Protein AF-A0A6C0LMU7-F1 (afdb_monomer_lite)

Organism: NCBI:txid1070528

Radius of gyration: 39.73 Å; chains: 1; bounding box: 86×102×127 Å

Secondary structure (DSSP, 8-state):
------------------------S----TT--PPPP-EEEEEE-PPP-TT-------HHHHHHHHHHHHHHT-TTS--TTS--SS-EEEEEEEETTTSEEEEEPP-TT-HHHHHHHHHHHHHHHHH-TTEEEEEESPSSTTS-HHHHHHHHHHHHHHHHHSTTTEEEES---TT------EES-EEEEE-SSS-EEEEES--B-GGG--EEEEEEETTEEEEEEE--GGG-PBP---TTEEEEEE----S---HHHHTSPEEE-SSSPEEE-PPTT-EEEEEE--HHHHHHHHHT-S-PPP-----PPPPPPPPPPP-------PPPPPP---EEEEE-SS-EEEEE---HHHHHHHHTT---HHHHHHHHHTT----HHHHHHHHHHHH-GGGGSSGGGGT-HHHHHHHHHHHHHHHHHHHHHHHHGGG-----------PPPPPPPPPPPPPPPPPPPPPPPPPP---SHHHHHHHHHHHHHHHHHHHHHHHHHHHHHHHHHHHHHHHHHHHHTTSS-------------------SSSHHHHHHHHHHHHHHHTT-HHHHHHHHHHTT-PPP-S---HHHHHHHHHHHHHHHHHHHHHHHHHHHHHHHHHHHHHHHTT----------------------------

pLDDT: mean 70.16, std 21.27, range [22.5, 97.06]

Sequence (650 aa):
MSNPSVSLLPDNPSAHFTPVQGGGLGVEMSGGKRPDPQWKSTPVLIPVAQNSENFRSTPTNVKRFHTLWRKTLGPSVPSRHKPRADPVFVIGSLNEREVKGFVAAPLRGNRNAAQDVLGWAAVQIQMQPETYVVFAEPLTAGGSKADGEWIHRQIESLAAKYPGHIIVVGERELSTPYTLPIVDGIFFYSVPDSEKQIAFGYLPDPRLVYERHTQAIESLDIDTIRTPAAGLKRADDSEDIITVSFRKPSTAYSTDKEMKSQTLKGRHDHVWSAPPGWVSQISFGDRAVSARLAQEGGVPPAAAAPVAPVKPAAAPVAAAPQGSGLAPTPADSELHTVTLGDTAYKVRKVTDAVKADWIAQKFTEDEKRLLEDQQLRYDTKIYALFLEGMVEEQCNTESSTYNTPACGVFRYIMADRMYQKLKQRNRGVANVKVDGASPAPAAAAPAAPPAAPVAPAPVPAPVPAPAPGATADAAADAAAKAAADAAAKAAADAAAKAAADAAAKAAADAAAKAAASKAAGTDNNDDEDEDNDDNNDIEERYEDDNQLNTLITQWWNEGNKQTLIKKCVKYGITPCTGTEKKDQKGKITKALTKAIKKLVAEKTLERAQQEEAIRTAAKQKKGFSPRRTRGGTRKIHLGKGKKTRKNRTQ

Structure (mmCIF, N/CA/C/O backbone):
data_AF-A0A6C0LMU7-F1
#
_entry.id   AF-A0A6C0LMU7-F1
#
loop_
_atom_site.group_PDB
_atom_site.id
_atom_site.type_symbol
_atom_site.label_atom_id
_atom_site.label_alt_id
_atom_site.label_comp_id
_atom_site.label_asym_id
_atom_site.label_entity_id
_atom_site.label_seq_id
_atom_site.pdbx_PDB_ins_code
_atom_site.Cartn_x
_atom_site.Cartn_y
_atom_site.Cartn_z
_atom_site.occupancy
_atom_site.B_iso_or_equiv
_atom_site.auth_seq_id
_atom_site.auth_comp_id
_atom_site.auth_asym_id
_atom_site.auth_atom_id
_atom_site.pdbx_PDB_model_num
ATOM 1 N N . MET A 1 1 ? -29.366 -55.023 38.510 1.00 32.00 1 MET A N 1
ATOM 2 C CA . MET A 1 1 ? -28.098 -55.502 37.924 1.00 32.00 1 MET A CA 1
ATOM 3 C C . MET A 1 1 ? -27.929 -54.837 36.563 1.00 32.00 1 MET A C 1
ATOM 5 O O . MET A 1 1 ? -28.866 -54.879 35.782 1.00 32.00 1 MET A O 1
ATOM 9 N N . SER A 1 2 ? -26.786 -54.165 36.377 1.00 34.09 2 SER A N 1
ATOM 10 C CA . SER A 1 2 ? -26.157 -53.691 35.123 1.00 34.09 2 SER A CA 1
ATOM 11 C C . SER A 1 2 ? -26.985 -52.924 34.074 1.00 34.09 2 SER A C 1
ATOM 13 O O . SER A 1 2 ? -27.579 -53.514 33.178 1.00 34.09 2 SER A O 1
ATOM 15 N N . ASN A 1 3 ? -26.848 -51.595 34.116 1.00 36.75 3 ASN A N 1
ATOM 16 C CA . ASN A 1 3 ? -26.805 -50.726 32.933 1.00 36.75 3 ASN A CA 1
ATOM 17 C C . ASN A 1 3 ? -25.497 -50.969 32.156 1.00 36.75 3 ASN A C 1
ATOM 19 O O . ASN A 1 3 ? -24.443 -51.057 32.797 1.00 36.75 3 ASN A O 1
ATOM 23 N N . PRO A 1 4 ? -25.532 -50.952 30.812 1.00 42.12 4 PRO A N 1
ATOM 24 C CA . PRO A 1 4 ? -24.432 -50.347 30.070 1.00 42.12 4 PRO A CA 1
ATOM 25 C C . PRO A 1 4 ? -24.887 -49.378 28.961 1.00 42.12 4 PRO A C 1
ATOM 27 O O . PRO A 1 4 ? -25.776 -49.661 28.164 1.00 42.12 4 PRO A O 1
ATOM 30 N N . SER A 1 5 ? -24.150 -48.262 28.895 1.00 29.19 5 SER A N 1
ATOM 31 C CA . SER A 1 5 ? -23.902 -47.394 27.731 1.00 29.19 5 SER A CA 1
ATOM 32 C C . SER A 1 5 ? -25.064 -46.580 27.144 1.00 29.19 5 SER A C 1
ATOM 34 O O . SER A 1 5 ? -25.522 -46.817 26.031 1.00 29.19 5 SER A O 1
ATOM 36 N N . VAL A 1 6 ? -25.413 -45.500 27.849 1.00 30.03 6 VAL A N 1
ATOM 37 C CA . VAL A 1 6 ? -25.867 -44.248 27.225 1.00 30.03 6 VAL A CA 1
ATOM 38 C C . VAL A 1 6 ? -24.620 -43.535 26.694 1.00 30.03 6 VAL A C 1
ATOM 40 O O . VAL A 1 6 ? -23.801 -43.048 27.472 1.00 30.03 6 VAL A O 1
ATOM 43 N N . SER A 1 7 ? -24.447 -43.521 25.373 1.00 29.81 7 SER A N 1
ATOM 44 C CA . SER A 1 7 ? -23.469 -42.661 24.704 1.00 29.81 7 SER A CA 1
ATOM 45 C C . SER A 1 7 ? -24.012 -41.228 24.705 1.00 29.81 7 SER A C 1
ATOM 47 O O . SER A 1 7 ? -25.019 -40.945 24.062 1.00 29.81 7 SER A O 1
ATOM 49 N N . LEU A 1 8 ? -23.377 -40.339 25.472 1.00 30.34 8 LEU A N 1
ATOM 50 C CA . LEU A 1 8 ? -23.642 -38.895 25.516 1.00 30.34 8 LEU A CA 1
ATOM 51 C C . LEU A 1 8 ? -22.719 -38.146 24.543 1.00 30.34 8 LEU A C 1
ATOM 53 O O . LEU A 1 8 ? -21.980 -37.245 24.932 1.00 30.34 8 LEU A O 1
ATOM 57 N N . LEU A 1 9 ? -22.761 -38.525 23.271 1.00 29.91 9 LEU A N 1
ATOM 58 C CA . LEU A 1 9 ? -22.180 -37.750 22.180 1.00 29.91 9 LEU A CA 1
ATOM 59 C C . LEU A 1 9 ? -23.254 -37.616 21.099 1.00 29.91 9 LEU A C 1
ATOM 61 O O . LEU A 1 9 ? -23.620 -38.625 20.499 1.00 29.91 9 LEU A O 1
ATOM 65 N N . PRO A 1 10 ? -23.804 -36.415 20.854 1.00 33.56 10 PRO A N 1
ATOM 66 C CA . PRO A 1 10 ? -24.520 -36.182 19.617 1.00 33.56 10 PRO A CA 1
ATOM 67 C C . PRO A 1 10 ? -23.497 -36.159 18.476 1.00 33.56 10 PRO A C 1
ATOM 69 O O . PRO A 1 10 ? -22.819 -35.161 18.243 1.00 33.56 10 PRO A O 1
ATOM 72 N N . ASP A 1 11 ? -23.408 -37.282 17.770 1.00 36.56 11 ASP A N 1
ATOM 73 C CA . ASP A 1 11 ? -22.991 -37.329 16.374 1.00 36.56 11 ASP A CA 1
ATOM 74 C C . ASP A 1 11 ? -24.004 -36.525 15.543 1.00 36.56 11 ASP A C 1
ATOM 76 O O . ASP A 1 11 ? -25.070 -37.019 15.181 1.00 36.56 11 ASP A O 1
ATOM 80 N N . ASN A 1 12 ? -23.706 -35.247 15.304 1.00 29.38 12 ASN A N 1
ATOM 81 C CA . ASN A 1 12 ? -24.323 -34.395 14.283 1.00 29.38 12 ASN A CA 1
ATOM 82 C C . ASN A 1 12 ? -23.516 -33.084 14.185 1.00 29.38 12 ASN A C 1
ATOM 84 O O . ASN A 1 12 ? -23.082 -32.582 15.221 1.00 29.38 12 ASN A O 1
ATOM 88 N N . PRO A 1 13 ? -23.480 -32.366 13.055 1.00 38.84 13 PRO A N 1
ATOM 89 C CA . PRO A 1 13 ? -23.297 -32.733 11.653 1.00 38.84 13 PRO A CA 1
ATOM 90 C C . PRO A 1 13 ? -22.099 -31.935 11.082 1.00 38.84 13 PRO A C 1
ATOM 92 O O . PRO A 1 13 ? -21.375 -31.248 11.797 1.00 38.84 13 PRO A O 1
ATOM 95 N N . SER A 1 14 ? -21.921 -31.965 9.764 1.00 29.25 14 SER A N 1
ATOM 96 C CA . SER A 1 14 ? -21.433 -30.830 8.975 1.00 29.25 14 SER A CA 1
ATOM 97 C C . SER A 1 14 ? -21.589 -29.463 9.668 1.00 29.25 14 SER A C 1
ATOM 99 O O . SER A 1 14 ? -22.642 -28.828 9.588 1.00 29.25 14 SER A O 1
ATOM 101 N N . ALA A 1 15 ? -20.508 -28.969 10.274 1.00 26.97 15 ALA A N 1
ATOM 102 C CA . ALA A 1 15 ? -20.285 -27.539 10.415 1.00 26.97 15 ALA A CA 1
ATOM 103 C C . ALA A 1 15 ? -20.000 -27.015 9.006 1.00 26.97 15 ALA A C 1
ATOM 105 O O . ALA A 1 15 ? -18.858 -26.837 8.584 1.00 26.97 15 ALA A O 1
ATOM 106 N N . HIS A 1 16 ? -21.074 -26.867 8.235 1.00 26.62 16 HIS A N 1
ATOM 107 C CA . HIS A 1 16 ? -21.070 -26.016 7.070 1.00 26.62 16 HIS A CA 1
ATOM 108 C C . HIS A 1 16 ? -20.641 -24.648 7.600 1.00 26.62 16 HIS A C 1
ATOM 110 O O . HIS A 1 16 ? -21.385 -24.004 8.338 1.00 26.62 16 HIS A O 1
ATOM 116 N N . PHE A 1 17 ? -19.417 -24.223 7.288 1.00 22.50 17 PHE A N 1
ATOM 117 C CA . PHE A 1 17 ? -19.094 -22.808 7.322 1.00 22.50 17 PHE A CA 1
ATOM 118 C C . PHE A 1 17 ? -19.942 -22.188 6.218 1.00 22.50 17 PHE A C 1
ATOM 120 O O . PHE A 1 17 ? -19.518 -22.081 5.070 1.00 22.50 17 PHE A O 1
ATOM 127 N N . THR A 1 18 ? -21.196 -21.867 6.526 1.00 23.78 18 THR A N 1
ATOM 128 C CA . THR A 1 18 ? -21.852 -20.771 5.837 1.00 23.78 18 THR A CA 1
ATOM 129 C C . THR A 1 18 ? -20.935 -19.569 6.057 1.00 23.78 18 THR A C 1
ATOM 131 O O . THR A 1 18 ? -20.579 -19.305 7.213 1.00 23.78 18 THR A O 1
ATOM 134 N N . PRO A 1 19 ? -20.485 -18.869 4.998 1.00 24.86 19 PRO A N 1
ATOM 135 C CA . PRO A 1 19 ? -19.935 -17.537 5.195 1.00 24.86 19 PRO A CA 1
ATOM 136 C C . PRO A 1 19 ? -20.928 -16.797 6.087 1.00 24.86 19 PRO A C 1
ATOM 138 O O . PRO A 1 19 ? -22.141 -16.929 5.897 1.00 24.86 19 PRO A O 1
ATOM 141 N N . VAL A 1 20 ? -20.434 -16.112 7.119 1.00 25.20 20 VAL A N 1
ATOM 142 C CA . VAL A 1 20 ? -21.290 -15.225 7.898 1.00 25.20 20 VAL A CA 1
ATOM 143 C C . VAL A 1 20 ? -21.831 -14.223 6.894 1.00 25.20 20 VAL A C 1
ATOM 145 O O . VAL A 1 20 ? -21.128 -13.331 6.435 1.00 25.20 20 VAL A O 1
ATOM 148 N N . GLN A 1 21 ? -23.078 -14.455 6.508 1.00 34.03 21 GLN A N 1
ATOM 149 C CA . GLN A 1 21 ? -23.922 -13.593 5.717 1.00 34.03 21 GLN A CA 1
ATOM 150 C C . GLN A 1 21 ? -24.254 -12.372 6.589 1.00 34.03 21 GLN A C 1
ATOM 152 O O . GLN A 1 21 ? -25.382 -12.193 7.026 1.00 34.03 21 GLN A O 1
ATOM 157 N N . GLY A 1 22 ? -23.242 -11.568 6.917 1.00 28.80 22 GLY A N 1
ATOM 158 C CA . GLY A 1 22 ? -23.389 -10.123 7.037 1.00 28.80 22 GLY A CA 1
ATOM 159 C C . GLY A 1 22 ? -23.070 -9.606 5.641 1.00 28.80 22 GLY A C 1
ATOM 160 O O . GLY A 1 22 ? -21.915 -9.529 5.258 1.00 28.80 22 GLY A O 1
ATOM 161 N N . GLY A 1 23 ? -24.035 -9.553 4.730 1.00 33.94 23 GLY A N 1
ATOM 162 C CA . GLY A 1 23 ? -25.066 -8.529 4.770 1.00 33.94 23 GLY A CA 1
ATOM 163 C C . GLY A 1 23 ? -24.475 -7.282 4.124 1.00 33.94 23 GLY A C 1
ATOM 164 O O . GLY A 1 23 ? -23.906 -6.470 4.830 1.00 33.94 23 GLY A O 1
ATOM 165 N N . GLY A 1 24 ? -24.560 -7.151 2.792 1.00 33.97 24 GLY A N 1
ATOM 166 C CA . GLY A 1 24 ? -24.185 -5.883 2.157 1.00 33.97 24 GLY A CA 1
ATOM 167 C C . GLY A 1 24 ? -23.759 -5.859 0.689 1.00 33.97 24 GLY A C 1
ATOM 168 O O . GLY A 1 24 ? -23.570 -4.760 0.183 1.00 33.97 24 GLY A O 1
ATOM 169 N N . LEU A 1 25 ? -23.662 -6.979 -0.036 1.00 37.69 25 LEU A N 1
ATOM 170 C CA . LEU A 1 25 ? -23.922 -6.933 -1.483 1.00 37.69 25 LEU A CA 1
ATOM 171 C C . LEU A 1 25 ? -25.442 -6.892 -1.600 1.00 37.69 25 LEU A C 1
ATOM 173 O O . LEU A 1 25 ? -26.123 -7.858 -1.258 1.00 37.69 25 LEU A O 1
ATOM 177 N N . GLY A 1 26 ? -25.955 -5.694 -1.875 1.00 39.59 26 GLY A N 1
ATOM 178 C CA . GLY A 1 26 ? -27.360 -5.352 -1.736 1.00 39.59 26 GLY A CA 1
ATOM 179 C C . GLY A 1 26 ? -28.252 -6.395 -2.387 1.00 39.59 26 GLY A C 1
ATOM 180 O O . GLY A 1 26 ? -28.226 -6.579 -3.599 1.00 39.59 26 GLY A O 1
ATOM 181 N N . VAL A 1 27 ? -29.095 -7.029 -1.571 1.00 40.12 27 VAL A N 1
ATOM 182 C CA . VAL A 1 27 ? -30.381 -7.516 -2.060 1.00 40.12 27 VAL A CA 1
ATOM 183 C C . VAL A 1 27 ? -30.991 -6.340 -2.805 1.00 40.12 27 VAL A C 1
ATOM 185 O O . VAL A 1 27 ? -31.134 -5.263 -2.219 1.00 40.12 27 VAL A O 1
ATOM 188 N N . GLU A 1 28 ? -31.251 -6.535 -4.095 1.00 40.72 28 GLU A N 1
ATOM 189 C CA . GLU A 1 28 ? -31.901 -5.579 -4.977 1.00 40.72 28 GLU A CA 1
ATOM 190 C C . GLU A 1 28 ? -33.130 -5.005 -4.263 1.00 40.72 28 GLU A C 1
ATOM 192 O O . GLU A 1 28 ? -34.213 -5.588 -4.257 1.00 40.72 28 GLU A O 1
ATOM 197 N N . MET A 1 29 ? -32.970 -3.845 -3.623 1.00 42.84 29 MET A N 1
ATOM 198 C CA . MET A 1 29 ? -34.092 -3.022 -3.207 1.00 42.84 29 MET A CA 1
ATOM 199 C C . MET A 1 29 ? -34.680 -2.481 -4.506 1.00 42.84 29 MET A C 1
ATOM 201 O O . MET A 1 29 ? -34.287 -1.431 -5.017 1.00 42.84 29 MET A O 1
ATOM 205 N N . SER A 1 30 ? -35.561 -3.300 -5.075 1.00 45.94 30 SER A N 1
ATOM 206 C CA . SER A 1 30 ? -36.448 -3.019 -6.191 1.00 45.94 30 SER A CA 1
ATOM 207 C C . SER A 1 30 ? -36.977 -1.588 -6.079 1.00 45.94 30 SER A C 1
ATOM 209 O O . SER A 1 30 ? -37.864 -1.310 -5.274 1.00 45.94 30 SER A O 1
ATOM 211 N N . GLY A 1 31 ? -36.425 -0.671 -6.877 1.00 57.06 31 GLY A N 1
ATOM 212 C CA . GLY A 1 31 ? -37.005 0.663 -7.044 1.00 57.06 31 GLY A CA 1
ATOM 213 C C . GLY A 1 31 ? -36.048 1.793 -7.414 1.00 57.06 31 GLY A C 1
ATOM 214 O O . GLY A 1 31 ? -36.497 2.785 -7.979 1.00 57.06 31 GLY A O 1
ATOM 215 N N . GLY A 1 32 ? -34.738 1.675 -7.175 1.00 59.06 32 GLY A N 1
ATOM 216 C CA . GLY A 1 32 ? -33.799 2.741 -7.544 1.00 59.06 32 GLY A CA 1
ATOM 217 C C . GLY A 1 32 ? -32.376 2.235 -7.712 1.00 59.06 32 GLY A C 1
ATOM 218 O O . GLY A 1 32 ? -31.732 1.893 -6.727 1.00 59.06 32 GLY A O 1
ATOM 219 N N . LYS A 1 33 ? -31.878 2.206 -8.957 1.00 59.34 33 LYS A N 1
ATOM 220 C CA . LYS A 1 33 ? -30.509 1.796 -9.314 1.00 59.34 33 LYS A CA 1
ATOM 221 C C . LYS A 1 33 ? -29.476 2.739 -8.685 1.00 59.34 33 LYS A C 1
ATOM 223 O O . LYS A 1 33 ? -28.987 3.659 -9.337 1.00 59.34 33 LYS A O 1
ATOM 228 N N . ARG A 1 34 ? -29.140 2.539 -7.412 1.00 59.50 34 ARG A N 1
ATOM 229 C CA . ARG A 1 34 ? -27.924 3.118 -6.840 1.00 59.50 34 ARG A CA 1
ATOM 230 C C . ARG A 1 34 ? -26.755 2.257 -7.318 1.00 59.50 34 ARG A C 1
ATOM 232 O O . ARG A 1 34 ? -26.844 1.041 -7.193 1.00 59.50 34 ARG A O 1
ATOM 239 N N . PRO A 1 35 ? -25.701 2.846 -7.902 1.00 65.62 35 PRO A N 1
ATOM 240 C CA . PRO A 1 35 ? -24.541 2.074 -8.316 1.00 65.62 35 PRO A CA 1
ATOM 241 C C . PRO A 1 35 ? -23.870 1.467 -7.082 1.00 65.62 35 PRO A C 1
ATOM 243 O O . PRO A 1 35 ? -23.620 2.177 -6.102 1.00 65.62 35 PRO A O 1
ATOM 246 N N . ASP A 1 36 ? -23.589 0.167 -7.138 1.00 72.38 36 ASP A N 1
ATOM 247 C CA . ASP A 1 36 ? -22.866 -0.535 -6.081 1.00 72.38 36 ASP A CA 1
ATOM 248 C C . ASP A 1 36 ? -21.477 0.084 -5.868 1.00 72.38 36 ASP A C 1
ATOM 250 O O . ASP A 1 36 ? -20.841 0.527 -6.837 1.00 72.38 36 ASP A O 1
ATOM 254 N N . PRO A 1 37 ? -20.994 0.158 -4.613 1.00 73.94 37 PRO A N 1
ATOM 255 C CA . PRO A 1 37 ? -19.651 0.640 -4.333 1.00 73.94 37 PRO A CA 1
ATOM 256 C C . PRO A 1 37 ? -18.634 -0.240 -5.066 1.00 73.94 37 PRO A C 1
ATOM 258 O O . PRO A 1 37 ? -18.655 -1.461 -4.958 1.00 73.94 37 PRO A O 1
ATOM 261 N N . GLN A 1 38 ? -17.764 0.395 -5.848 1.00 83.75 38 GLN A N 1
ATOM 262 C CA . GLN A 1 38 ? -16.796 -0.280 -6.709 1.00 83.75 38 GLN A CA 1
ATOM 263 C C . GLN A 1 38 ? -15.418 0.352 -6.543 1.00 83.75 38 GLN A C 1
ATOM 265 O O . GLN A 1 38 ? -15.301 1.558 -6.282 1.00 83.75 38 GLN A O 1
ATOM 270 N N . TRP A 1 39 ? -14.382 -0.464 -6.724 1.00 86.62 39 TRP A N 1
ATOM 271 C CA . TRP A 1 39 ? -13.006 0.001 -6.826 1.00 86.62 39 TRP A CA 1
ATOM 272 C C . TRP A 1 39 ? -12.846 0.860 -8.083 1.00 86.62 39 TRP A C 1
ATOM 274 O O . TRP A 1 39 ? -13.347 0.536 -9.160 1.00 86.62 39 TRP A O 1
ATOM 284 N N . LYS A 1 40 ? -12.154 1.985 -7.946 1.00 89.50 40 LYS A N 1
ATOM 285 C CA . LYS A 1 40 ? -11.850 2.930 -9.015 1.00 89.50 40 LYS A CA 1
ATOM 286 C C . LYS A 1 40 ? -10.353 3.196 -9.031 1.00 89.50 40 LYS A C 1
ATOM 288 O O . LYS A 1 40 ? -9.758 3.527 -8.008 1.00 89.50 40 LYS A O 1
ATOM 293 N N . SER A 1 41 ? -9.774 3.075 -10.213 1.00 90.75 41 SER A N 1
ATOM 294 C CA . SER A 1 41 ? -8.406 3.450 -10.537 1.00 90.75 41 SER A CA 1
ATOM 295 C C . SER A 1 41 ? -8.462 4.787 -11.268 1.00 90.75 41 SER A C 1
ATOM 297 O O . SER A 1 41 ? -8.980 4.879 -12.379 1.00 90.75 41 SER A O 1
ATOM 299 N N . THR A 1 42 ? -7.985 5.848 -10.622 1.00 91.69 42 THR A N 1
ATOM 300 C CA . THR A 1 42 ? -7.904 7.187 -11.213 1.00 91.69 42 THR A CA 1
ATOM 301 C C . THR A 1 42 ? -6.441 7.493 -11.520 1.00 91.69 42 THR A C 1
ATOM 303 O O . THR A 1 42 ? -5.626 7.499 -10.598 1.00 91.69 42 THR A O 1
ATOM 306 N N . PRO A 1 43 ? -6.055 7.675 -12.787 1.00 91.50 43 PRO A N 1
ATOM 307 C CA . PRO A 1 43 ? -4.674 7.974 -13.152 1.00 91.50 43 PRO A CA 1
ATOM 308 C C . PRO A 1 43 ? -4.262 9.355 -12.632 1.00 91.50 43 PRO A C 1
ATOM 310 O O . PRO A 1 43 ? -5.073 10.280 -12.567 1.00 91.50 43 PRO A O 1
ATOM 313 N N . VAL A 1 44 ? -2.997 9.486 -12.243 1.00 92.56 44 VAL A N 1
ATOM 314 C CA . VAL A 1 44 ? -2.424 10.710 -11.679 1.00 92.56 44 VAL A CA 1
ATOM 315 C C . VAL A 1 44 ? -1.437 11.297 -12.674 1.00 92.56 44 VAL A C 1
ATOM 317 O O . VAL A 1 44 ? -0.512 10.620 -13.125 1.00 92.56 44 VAL A O 1
ATOM 320 N N . LEU A 1 45 ? -1.611 12.579 -12.993 1.00 90.44 45 LEU A N 1
ATOM 321 C CA . LEU A 1 45 ? -0.646 13.312 -13.799 1.00 90.44 45 LEU A CA 1
ATOM 322 C C . LEU A 1 45 ? 0.591 13.613 -12.947 1.00 90.44 45 LEU A C 1
ATOM 324 O O . LEU A 1 45 ? 0.527 14.387 -11.990 1.00 90.44 45 LEU A O 1
ATOM 328 N N . ILE A 1 46 ? 1.718 13.003 -13.304 1.00 90.12 46 ILE A N 1
ATOM 329 C CA . ILE A 1 46 ? 2.999 13.281 -12.662 1.00 90.12 46 ILE A CA 1
ATOM 330 C C . ILE A 1 46 ? 3.655 14.456 -13.392 1.00 90.12 46 ILE A C 1
ATOM 332 O O . ILE A 1 46 ? 3.918 14.350 -14.592 1.00 90.12 46 ILE A O 1
ATOM 336 N N . PRO A 1 47 ? 3.922 15.582 -12.709 1.00 86.44 47 PRO A N 1
ATOM 337 C CA . PRO A 1 47 ? 4.709 16.648 -13.304 1.00 86.44 47 PRO A CA 1
ATOM 338 C C . PRO A 1 47 ? 6.135 16.140 -13.531 1.00 86.44 47 PRO A C 1
ATOM 340 O O . PRO A 1 47 ? 6.735 15.557 -12.628 1.00 86.44 47 PRO A O 1
ATOM 343 N N . VAL A 1 48 ? 6.678 16.377 -14.727 1.00 82.38 48 VAL A N 1
ATOM 344 C CA . VAL A 1 48 ? 8.067 16.029 -15.062 1.00 82.38 48 VAL A CA 1
ATOM 345 C C . VAL A 1 48 ? 8.990 16.735 -14.073 1.00 82.38 48 VAL A C 1
ATOM 347 O O . VAL A 1 48 ? 9.007 17.969 -13.990 1.00 82.38 48 VAL A O 1
ATOM 350 N N . ALA A 1 49 ? 9.729 15.962 -13.281 1.00 72.31 49 ALA A N 1
ATOM 351 C CA . ALA A 1 49 ? 10.537 16.515 -12.211 1.00 72.31 49 ALA A CA 1
ATOM 352 C C . ALA A 1 49 ? 11.827 17.082 -12.811 1.00 72.31 49 ALA A C 1
ATOM 354 O O . ALA A 1 49 ? 12.749 16.344 -13.145 1.00 72.31 49 ALA A O 1
ATOM 355 N N . GLN A 1 50 ? 11.928 18.411 -12.912 1.00 67.81 50 GLN A N 1
ATOM 356 C CA . GLN A 1 50 ? 13.123 19.054 -13.478 1.00 67.81 50 GLN A CA 1
ATOM 357 C C . GLN A 1 50 ? 14.397 18.799 -12.655 1.00 67.81 50 GLN A C 1
ATOM 359 O O . GLN A 1 50 ? 15.488 18.914 -13.199 1.00 67.81 50 GLN A O 1
ATOM 364 N N . ASN A 1 51 ? 14.276 18.426 -11.373 1.00 63.25 51 ASN A N 1
ATOM 365 C CA . ASN A 1 51 ? 15.399 18.118 -10.485 1.00 63.25 51 ASN A CA 1
ATOM 366 C C . ASN A 1 51 ? 14.995 17.099 -9.409 1.00 63.25 51 ASN A C 1
ATOM 368 O O . ASN A 1 51 ? 14.797 17.454 -8.248 1.00 63.25 51 ASN A O 1
ATOM 372 N N . SER A 1 52 ? 14.875 15.818 -9.751 1.00 64.56 52 SER A N 1
ATOM 373 C CA . SER A 1 52 ? 14.878 14.797 -8.700 1.00 64.56 52 SER A CA 1
ATOM 374 C C . SER A 1 52 ? 16.324 14.606 -8.229 1.00 64.56 52 SER A C 1
ATOM 376 O O . SER A 1 52 ? 17.151 13.997 -8.920 1.00 64.56 52 SER A O 1
ATOM 378 N N . GLU A 1 53 ? 16.666 15.144 -7.063 1.00 69.06 53 GLU A N 1
ATOM 379 C CA . GLU A 1 53 ? 17.896 14.734 -6.395 1.00 69.06 53 GLU A CA 1
ATOM 380 C C . GLU A 1 53 ? 17.903 13.207 -6.277 1.00 69.06 53 GLU A C 1
ATOM 382 O O . GLU A 1 53 ? 16.909 12.600 -5.875 1.00 69.06 53 GLU A O 1
ATOM 387 N N . ASN A 1 54 ? 19.016 12.571 -6.655 1.00 79.06 54 ASN A N 1
ATOM 388 C CA . ASN A 1 54 ? 19.168 11.131 -6.467 1.00 79.06 54 ASN A CA 1
ATOM 389 C C . ASN A 1 54 ? 18.860 10.802 -5.001 1.00 79.06 54 ASN A C 1
ATOM 391 O O . ASN A 1 54 ? 19.509 11.351 -4.105 1.00 79.06 54 ASN A O 1
ATOM 395 N N . PHE A 1 55 ? 17.922 9.887 -4.759 1.00 81.69 55 PHE A N 1
ATOM 396 C CA . PHE A 1 55 ? 17.594 9.415 -3.422 1.00 81.69 55 PHE A CA 1
ATOM 397 C C . PHE A 1 55 ? 18.807 8.675 -2.875 1.00 81.69 55 PHE A C 1
ATOM 399 O O . PHE A 1 55 ? 19.050 7.503 -3.162 1.00 81.69 55 PHE A O 1
ATOM 406 N N . ARG A 1 56 ? 19.638 9.394 -2.122 1.00 83.06 56 ARG A N 1
ATOM 407 C CA . ARG A 1 56 ? 20.813 8.835 -1.464 1.00 83.06 56 ARG A CA 1
ATOM 408 C C . ARG A 1 56 ? 20.435 8.479 -0.041 1.00 83.06 56 ARG A C 1
ATOM 410 O O . ARG A 1 56 ? 20.544 9.298 0.867 1.00 83.06 56 ARG A O 1
ATOM 417 N N . SER A 1 57 ? 20.028 7.232 0.159 1.00 86.00 57 SER A N 1
ATOM 418 C CA . SER A 1 57 ? 19.976 6.670 1.504 1.00 86.00 57 SER A CA 1
ATOM 419 C C . SER A 1 57 ? 21.367 6.227 1.927 1.00 86.00 57 SER A C 1
ATOM 421 O O . SER A 1 57 ? 22.122 5.628 1.161 1.00 86.00 57 SER A O 1
ATOM 423 N N . THR A 1 58 ? 21.730 6.538 3.170 1.00 92.06 58 THR A N 1
ATOM 424 C CA . THR A 1 58 ? 22.987 6.039 3.727 1.00 92.06 58 THR A CA 1
ATOM 425 C C . THR A 1 58 ? 22.928 4.505 3.804 1.00 92.06 58 THR A C 1
ATOM 427 O O . THR A 1 58 ? 21.865 3.952 4.108 1.00 92.06 58 THR A O 1
ATOM 430 N N . PRO A 1 59 ? 24.047 3.783 3.601 1.00 91.56 59 PRO A N 1
ATOM 431 C CA . PRO A 1 59 ? 24.078 2.325 3.759 1.00 91.56 59 PRO A CA 1
ATOM 432 C C . PRO A 1 59 ? 23.558 1.859 5.130 1.00 91.56 59 PRO A C 1
ATOM 434 O O . PRO A 1 59 ? 22.984 0.778 5.263 1.00 91.56 59 PRO A O 1
ATOM 437 N N . THR A 1 60 ? 23.720 2.700 6.155 1.00 93.62 60 THR A N 1
ATOM 438 C CA . THR A 1 60 ? 23.181 2.485 7.500 1.00 93.62 60 THR A CA 1
ATOM 439 C C . THR A 1 60 ? 21.653 2.464 7.512 1.00 93.62 60 THR A C 1
ATOM 441 O O . THR A 1 60 ? 21.080 1.572 8.135 1.00 93.62 60 THR A O 1
ATOM 444 N N . ASN A 1 61 ? 20.989 3.391 6.816 1.00 92.06 61 ASN A N 1
ATOM 445 C CA . ASN A 1 61 ? 19.526 3.430 6.731 1.00 92.06 61 ASN A CA 1
ATOM 446 C C . ASN A 1 61 ? 18.985 2.220 5.974 1.00 92.06 61 ASN A C 1
ATOM 448 O O . ASN A 1 61 ? 18.072 1.565 6.461 1.00 92.06 61 ASN A O 1
ATOM 452 N N . VAL A 1 62 ? 19.620 1.848 4.860 1.00 91.50 62 VAL A N 1
ATOM 453 C CA . VAL A 1 62 ? 19.256 0.638 4.104 1.00 91.50 62 VAL A CA 1
ATOM 454 C C . VAL A 1 62 ? 19.391 -0.611 4.982 1.00 91.50 62 VAL A C 1
ATOM 456 O O . VAL A 1 62 ? 18.485 -1.436 5.063 1.00 91.50 62 VAL A O 1
ATOM 459 N N . LYS A 1 63 ? 20.482 -0.735 5.748 1.00 91.88 63 LYS A N 1
ATOM 460 C CA . LYS A 1 63 ? 20.660 -1.850 6.691 1.00 91.88 63 LYS A CA 1
ATOM 461 C C . LYS A 1 63 ? 19.624 -1.844 7.821 1.00 91.88 63 LYS A C 1
ATOM 463 O O . LYS A 1 63 ? 19.185 -2.920 8.240 1.00 91.88 63 LYS A O 1
ATOM 468 N N . ARG A 1 64 ? 19.252 -0.668 8.339 1.00 91.56 64 ARG A N 1
ATOM 469 C CA . ARG A 1 64 ? 18.189 -0.520 9.347 1.00 91.56 64 ARG A CA 1
ATOM 470 C C . ARG A 1 64 ? 16.847 -0.957 8.780 1.00 91.56 64 ARG A C 1
ATOM 472 O O . ARG A 1 64 ? 16.201 -1.777 9.418 1.00 91.56 64 ARG A O 1
ATOM 479 N N . PHE A 1 65 ? 16.506 -0.520 7.572 1.00 91.69 65 PHE A N 1
ATOM 480 C CA . PHE A 1 65 ? 15.314 -0.945 6.845 1.00 91.69 65 PHE A CA 1
ATOM 481 C C . PHE A 1 65 ? 15.255 -2.467 6.682 1.00 91.69 65 PHE A C 1
ATOM 483 O O . PHE A 1 65 ? 14.311 -3.093 7.146 1.00 91.69 65 PHE A O 1
ATOM 490 N N . HIS A 1 66 ? 16.320 -3.102 6.183 1.00 89.00 66 HIS A N 1
ATOM 491 C CA . HIS A 1 66 ? 16.383 -4.570 6.083 1.00 89.00 66 HIS A CA 1
ATOM 492 C C . HIS A 1 66 ? 16.271 -5.289 7.423 1.00 89.00 66 HIS A C 1
ATOM 494 O O . HIS A 1 66 ? 15.870 -6.449 7.496 1.00 89.00 66 HIS A O 1
ATOM 500 N N . THR A 1 67 ? 16.713 -4.652 8.501 1.00 90.19 67 THR A N 1
ATOM 501 C CA . THR A 1 67 ? 16.615 -5.222 9.848 1.00 90.19 67 THR A CA 1
ATOM 502 C C . THR A 1 67 ? 15.204 -5.067 10.401 1.00 90.19 67 THR A C 1
ATOM 504 O O . THR A 1 67 ? 14.697 -6.020 10.984 1.00 90.19 67 THR A O 1
ATOM 507 N N . LEU A 1 68 ? 14.568 -3.916 10.169 1.00 89.56 68 LEU A N 1
ATOM 508 C CA . LEU A 1 68 ? 13.167 -3.671 10.484 1.00 89.56 68 LEU A CA 1
ATOM 509 C C . LEU A 1 68 ? 12.291 -4.674 9.738 1.00 89.56 68 LEU A C 1
ATOM 511 O O . LEU A 1 68 ? 11.595 -5.440 10.381 1.00 89.56 68 LEU A O 1
ATOM 515 N N . TRP A 1 69 ? 12.442 -4.781 8.418 1.00 85.25 69 TRP A N 1
ATOM 516 C CA . TRP A 1 69 ? 11.657 -5.701 7.602 1.00 85.25 69 TRP A CA 1
ATOM 517 C C . TRP A 1 69 ? 11.818 -7.163 8.030 1.00 85.25 69 TRP A C 1
ATOM 519 O O . TRP A 1 69 ? 10.839 -7.880 8.209 1.00 85.25 69 TRP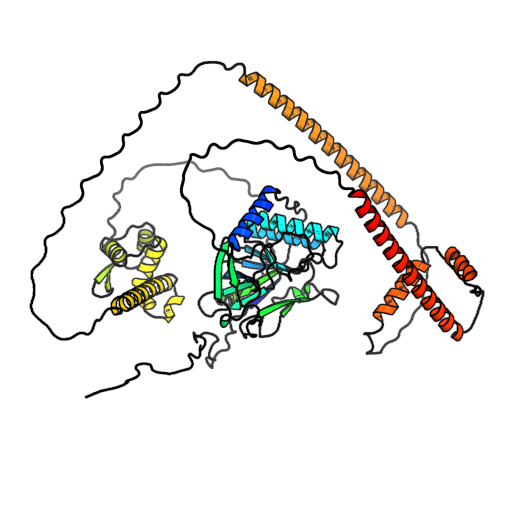 A O 1
ATOM 529 N N . ARG A 1 70 ? 13.053 -7.615 8.292 1.00 86.31 70 ARG A N 1
ATOM 530 C CA . ARG A 1 70 ? 13.291 -8.968 8.829 1.00 86.31 70 ARG A CA 1
ATOM 531 C C . ARG A 1 70 ? 12.670 -9.187 10.207 1.00 86.31 70 ARG A C 1
ATOM 533 O O . ARG A 1 70 ? 12.299 -10.314 10.513 1.00 86.31 70 ARG A O 1
ATOM 540 N N . LYS A 1 71 ? 12.597 -8.149 11.044 1.00 87.38 71 LYS A N 1
ATOM 541 C CA . LYS A 1 71 ? 11.914 -8.216 12.340 1.00 87.38 71 LYS A CA 1
ATOM 542 C C . LYS A 1 71 ? 10.399 -8.311 12.138 1.00 87.38 71 LYS A C 1
ATOM 544 O O . LYS A 1 71 ? 9.774 -9.132 12.807 1.00 87.38 71 LYS A O 1
ATOM 549 N N . THR A 1 72 ? 9.857 -7.542 11.193 1.00 83.25 72 THR A N 1
ATOM 550 C CA . THR A 1 72 ? 8.425 -7.502 10.890 1.00 83.25 72 THR A CA 1
ATOM 551 C C . THR A 1 72 ? 7.907 -8.811 10.317 1.00 83.25 72 THR A C 1
ATOM 553 O O . THR A 1 72 ? 6.912 -9.345 10.791 1.00 83.25 72 THR A O 1
ATOM 556 N N . LEU A 1 73 ? 8.628 -9.397 9.362 1.00 77.56 73 LEU A N 1
ATOM 557 C CA . LEU A 1 73 ? 8.279 -10.716 8.828 1.00 77.56 73 LEU A CA 1
ATOM 558 C C . LEU A 1 73 ? 8.396 -11.844 9.875 1.00 77.56 73 LEU A C 1
ATOM 560 O O . LEU A 1 73 ? 8.008 -12.982 9.622 1.00 77.56 73 LEU A O 1
ATOM 564 N N . GLY A 1 74 ? 8.948 -11.536 11.053 1.00 70.81 74 GLY A N 1
ATOM 565 C CA . GLY A 1 74 ? 9.077 -12.448 12.176 1.00 70.81 74 GLY A CA 1
ATOM 566 C C . GLY A 1 74 ? 10.112 -13.565 11.972 1.00 70.81 74 GLY A C 1
ATOM 567 O O . GLY A 1 74 ? 10.655 -13.775 10.885 1.00 70.81 74 GLY A O 1
ATOM 568 N N . PRO A 1 75 ? 10.391 -14.346 13.035 1.00 59.16 75 PRO A N 1
ATOM 569 C CA . PRO A 1 75 ? 11.186 -15.577 12.943 1.00 59.16 75 PRO A CA 1
ATOM 570 C C . PRO A 1 75 ? 10.482 -16.677 12.124 1.00 59.16 75 PRO A C 1
ATOM 572 O O . PRO A 1 75 ? 11.055 -17.741 11.877 1.00 59.16 75 PRO A O 1
ATOM 575 N N . SER A 1 76 ? 9.230 -16.432 11.732 1.00 49.91 76 SER A N 1
ATOM 576 C CA . SER A 1 76 ? 8.369 -17.285 10.922 1.00 49.91 76 SER A CA 1
ATOM 577 C C . SER A 1 76 ? 8.806 -17.367 9.460 1.00 49.91 76 SER A C 1
ATOM 579 O O . SER A 1 76 ? 8.460 -18.354 8.809 1.00 49.91 76 SER A O 1
ATOM 581 N N . VAL A 1 77 ? 9.629 -16.447 8.948 1.00 57.47 77 VAL A N 1
ATOM 582 C CA . VAL A 1 77 ? 10.343 -16.685 7.686 1.00 57.47 77 VAL A CA 1
ATOM 583 C C . VAL A 1 77 ? 11.495 -17.650 7.971 1.00 57.47 77 VAL A C 1
ATOM 585 O O . VAL A 1 77 ? 12.441 -17.275 8.672 1.00 57.47 77 VAL A O 1
ATOM 588 N N . PRO A 1 78 ? 11.438 -18.906 7.485 1.00 52.66 78 PRO A N 1
ATOM 589 C CA . PRO A 1 78 ? 12.443 -19.897 7.818 1.00 52.66 78 PRO A CA 1
ATOM 590 C C . PRO A 1 78 ? 13.833 -19.375 7.455 1.00 52.66 78 PRO A C 1
ATOM 592 O O . PRO A 1 78 ? 14.085 -18.900 6.346 1.00 52.66 78 PRO A O 1
ATOM 595 N N . SER A 1 79 ? 14.751 -19.469 8.419 1.00 52.94 79 SER A N 1
ATOM 596 C CA . SER A 1 79 ? 16.176 -19.277 8.164 1.00 52.94 79 SER A CA 1
ATOM 597 C C . SER A 1 79 ? 16.569 -20.116 6.949 1.00 52.94 79 SER A C 1
ATOM 599 O O . SER A 1 79 ? 16.281 -21.315 6.917 1.00 52.94 79 SER A O 1
ATOM 601 N N . ARG A 1 80 ? 17.272 -19.505 5.982 1.00 54.53 80 ARG A N 1
ATOM 602 C CA . ARG A 1 80 ? 17.754 -20.147 4.739 1.00 54.53 80 ARG A CA 1
ATOM 603 C C . ARG A 1 80 ? 18.478 -21.487 4.966 1.00 54.53 80 ARG A C 1
ATOM 605 O O . ARG A 1 80 ? 18.662 -22.243 4.023 1.00 54.53 80 ARG A O 1
ATOM 612 N N . HIS A 1 81 ? 18.904 -21.779 6.197 1.00 52.28 81 HIS A N 1
ATOM 613 C CA . HIS A 1 81 ? 19.645 -22.983 6.565 1.00 52.28 81 HIS A CA 1
ATOM 614 C C . HIS A 1 81 ? 18.799 -24.176 7.036 1.00 52.28 81 HIS A C 1
ATOM 616 O O . HIS A 1 81 ? 19.361 -25.254 7.218 1.00 52.28 81 HIS A O 1
ATOM 622 N N . LYS A 1 82 ? 17.481 -24.032 7.228 1.00 54.94 82 LYS A N 1
ATOM 623 C CA . LYS A 1 82 ? 16.581 -25.170 7.481 1.00 54.94 82 LYS A CA 1
ATOM 624 C C . LYS A 1 82 ? 15.300 -25.000 6.666 1.00 54.94 82 LYS A C 1
ATOM 626 O O . LYS A 1 82 ? 14.378 -24.349 7.160 1.00 54.94 82 LYS A O 1
ATOM 631 N N . PRO A 1 83 ? 15.220 -25.564 5.449 1.00 53.09 83 PRO A N 1
ATOM 632 C CA . PRO A 1 83 ? 13.955 -25.615 4.739 1.00 53.09 83 PRO A CA 1
ATOM 633 C C . PRO A 1 83 ? 12.998 -26.474 5.569 1.00 53.09 83 PRO A C 1
ATOM 635 O O . PRO A 1 83 ? 13.177 -27.684 5.695 1.00 53.09 83 PRO A O 1
ATOM 638 N N . ARG A 1 84 ? 12.013 -25.841 6.209 1.00 58.72 84 ARG A N 1
ATOM 639 C CA . ARG A 1 84 ? 10.767 -26.545 6.506 1.00 58.72 84 ARG A CA 1
ATOM 640 C C . ARG A 1 84 ? 10.014 -26.655 5.182 1.00 58.72 84 ARG A C 1
ATOM 642 O O . ARG A 1 84 ? 10.110 -25.748 4.362 1.00 58.72 84 ARG A O 1
ATOM 649 N N . ALA A 1 85 ? 9.353 -27.788 4.971 1.00 71.25 85 ALA A N 1
ATOM 650 C CA . ALA A 1 85 ? 8.687 -28.108 3.711 1.00 71.25 85 ALA A CA 1
ATOM 651 C C . ALA A 1 85 ? 7.510 -27.168 3.401 1.00 71.25 85 ALA A C 1
ATOM 653 O O . ALA A 1 85 ? 7.144 -27.019 2.241 1.00 71.25 85 ALA A O 1
ATOM 654 N N . ASP A 1 86 ? 6.954 -26.527 4.427 1.00 82.94 86 ASP A N 1
ATOM 655 C CA . ASP A 1 86 ? 5.730 -25.749 4.313 1.00 82.94 86 ASP A CA 1
ATOM 656 C C . ASP A 1 86 ? 5.995 -24.307 3.846 1.00 82.94 86 ASP A C 1
ATOM 658 O O . ASP A 1 86 ? 6.837 -23.609 4.431 1.00 82.94 86 ASP A O 1
ATOM 662 N N . PRO A 1 87 ? 5.299 -23.849 2.793 1.00 82.81 87 PRO A N 1
ATOM 663 C CA . PRO A 1 87 ? 5.438 -22.501 2.271 1.00 82.81 87 PRO A CA 1
ATOM 664 C C . PRO A 1 87 ? 4.918 -21.444 3.243 1.00 82.81 87 PRO A C 1
ATOM 666 O O . PRO A 1 87 ? 3.949 -21.636 3.985 1.00 82.81 87 PRO A O 1
ATOM 669 N N . VAL A 1 88 ? 5.595 -20.298 3.206 1.00 82.31 88 VAL A N 1
ATOM 670 C CA . VAL A 1 88 ? 5.263 -19.108 3.985 1.00 82.31 88 VAL A CA 1
ATOM 671 C C . VAL A 1 88 ? 4.852 -18.010 3.019 1.00 82.31 88 VAL A C 1
ATOM 673 O O . VAL A 1 88 ? 5.651 -17.612 2.172 1.00 82.31 88 VAL A O 1
ATOM 676 N N . PHE A 1 89 ? 3.629 -17.523 3.172 1.00 83.44 89 PHE A N 1
ATOM 677 C CA . PHE A 1 89 ? 3.083 -16.398 2.430 1.00 83.44 89 PHE A CA 1
ATOM 678 C C . PHE A 1 89 ? 3.190 -15.131 3.265 1.00 83.44 89 PHE A C 1
ATOM 680 O O . PHE A 1 89 ? 3.019 -15.161 4.484 1.00 83.44 89 PHE A O 1
ATOM 687 N N . VAL A 1 90 ? 3.499 -14.021 2.606 1.00 81.62 90 VAL A N 1
ATOM 688 C CA . VAL A 1 90 ? 3.505 -12.695 3.218 1.00 81.62 90 VAL A CA 1
ATOM 689 C C . VAL A 1 90 ? 2.388 -11.914 2.557 1.00 81.62 90 VAL A C 1
ATOM 691 O O . VAL A 1 90 ? 2.402 -11.760 1.337 1.00 81.62 90 VAL A O 1
ATOM 694 N N . ILE A 1 91 ? 1.437 -11.459 3.362 1.00 84.88 91 ILE A N 1
ATOM 695 C CA . ILE A 1 91 ? 0.329 -10.625 2.931 1.00 84.88 91 ILE A CA 1
ATOM 696 C C . ILE A 1 91 ? 0.486 -9.259 3.580 1.00 84.88 91 ILE A C 1
ATOM 698 O O . ILE A 1 91 ? 0.624 -9.179 4.793 1.00 84.88 91 ILE A O 1
ATOM 702 N N . GLY A 1 92 ? 0.509 -8.194 2.788 1.00 85.38 92 GLY A N 1
ATOM 703 C CA . GLY A 1 92 ? 0.371 -6.832 3.304 1.00 85.38 92 GLY A CA 1
ATOM 704 C C . GLY A 1 92 ? -1.075 -6.377 3.154 1.00 85.38 92 GLY A C 1
ATOM 705 O O . GLY A 1 92 ? -1.663 -6.668 2.122 1.00 85.38 92 GLY A O 1
ATOM 706 N N . SER A 1 93 ? -1.642 -5.663 4.118 1.00 87.81 93 SER A N 1
ATOM 707 C CA . SER A 1 93 ? -2.969 -5.052 4.030 1.00 87.81 93 SER A CA 1
ATOM 708 C C . SER A 1 93 ? -2.915 -3.576 4.419 1.00 87.81 93 SER A C 1
ATOM 710 O O . SER A 1 93 ? -2.266 -3.201 5.395 1.00 87.81 93 SER A O 1
ATOM 712 N N . LEU A 1 94 ? -3.601 -2.738 3.643 1.00 87.31 94 LEU A N 1
ATOM 713 C CA . LEU A 1 94 ? -3.748 -1.299 3.858 1.00 87.31 94 LEU A CA 1
ATOM 714 C C . LEU A 1 94 ? -5.223 -0.921 3.880 1.00 87.31 94 LEU A C 1
ATOM 716 O O . LEU A 1 94 ? -5.959 -1.293 2.968 1.00 87.31 94 LEU A O 1
ATOM 720 N N . ASN A 1 95 ? -5.641 -0.126 4.863 1.00 85.50 95 ASN A N 1
ATOM 721 C CA . ASN A 1 95 ? -7.008 0.381 4.939 1.00 85.50 95 ASN A CA 1
ATOM 722 C C . ASN A 1 95 ? -7.170 1.668 4.110 1.00 85.50 95 ASN A C 1
ATOM 724 O O . ASN A 1 95 ? -6.722 2.736 4.518 1.00 85.50 95 ASN A O 1
ATOM 728 N N . GLU A 1 96 ? -7.861 1.601 2.971 1.00 82.25 96 GLU A N 1
ATOM 729 C CA . GLU A 1 96 ? -8.063 2.735 2.046 1.00 82.25 96 GLU A CA 1
ATOM 730 C C . GLU A 1 96 ? -8.788 3.934 2.685 1.00 82.25 96 GLU A C 1
ATOM 732 O O . GLU A 1 96 ? -8.683 5.058 2.201 1.00 82.25 96 GLU A O 1
ATOM 737 N N . ARG A 1 97 ? -9.500 3.730 3.802 1.00 81.88 97 ARG A N 1
ATOM 738 C CA . ARG A 1 97 ? -10.115 4.839 4.552 1.00 81.88 97 ARG A CA 1
ATOM 739 C C . ARG A 1 97 ? -9.103 5.675 5.327 1.00 81.88 97 ARG A C 1
ATOM 741 O O . ARG A 1 97 ? -9.353 6.850 5.571 1.00 81.88 97 ARG A O 1
ATOM 748 N N . GLU A 1 98 ? -8.015 5.049 5.752 1.00 86.25 98 GLU A N 1
ATOM 749 C CA . GLU A 1 98 ? -6.965 5.675 6.555 1.00 86.25 98 GLU A CA 1
ATOM 750 C C . GLU A 1 98 ? -5.808 6.145 5.682 1.00 86.25 98 GLU A C 1
ATOM 752 O O . GLU A 1 98 ? -5.106 7.084 6.042 1.00 86.25 98 GLU A O 1
ATOM 757 N N . VAL A 1 99 ? -5.606 5.490 4.534 1.00 89.12 99 VAL A N 1
ATOM 758 C CA . VAL A 1 99 ? -4.447 5.723 3.681 1.00 89.12 99 VAL A CA 1
ATOM 759 C C . VAL A 1 99 ? -4.799 5.892 2.211 1.00 89.12 99 VAL A C 1
ATOM 761 O O . VAL A 1 99 ? -5.672 5.222 1.663 1.00 89.12 99 VAL A O 1
ATOM 764 N N . LYS A 1 100 ? -4.046 6.752 1.525 1.00 91.50 100 LYS A N 1
ATOM 765 C CA . LYS A 1 100 ? -4.150 6.933 0.074 1.00 91.50 100 LYS A CA 1
ATOM 766 C C . LYS A 1 100 ? -3.194 5.981 -0.631 1.00 91.50 100 LYS A C 1
ATOM 768 O O . LYS A 1 100 ? -1.979 6.178 -0.604 1.00 91.50 100 LYS A O 1
ATOM 773 N N . GLY A 1 101 ? -3.752 4.960 -1.275 1.00 90.56 101 GLY A N 1
ATOM 774 C CA . GLY A 1 101 ? -2.994 3.995 -2.066 1.00 90.56 101 GLY A CA 1
ATOM 775 C C . GLY A 1 101 ? -2.786 4.458 -3.507 1.00 90.56 101 GLY A C 1
ATOM 776 O O . GLY A 1 101 ? -3.745 4.743 -4.226 1.00 90.56 101 GLY A O 1
ATOM 777 N N . PHE A 1 102 ? -1.534 4.473 -3.956 1.00 93.31 102 PHE A N 1
ATOM 778 C CA . PHE A 1 102 ? -1.162 4.681 -5.352 1.00 93.31 102 PHE A CA 1
ATOM 779 C C . PHE A 1 102 ? -0.439 3.450 -5.886 1.00 93.31 102 PHE A C 1
ATOM 781 O O . PHE A 1 102 ? 0.444 2.910 -5.225 1.00 93.31 102 PHE A O 1
ATOM 788 N N . VAL A 1 103 ? -0.778 3.028 -7.100 1.00 90.94 103 VAL A N 1
ATOM 789 C CA . VAL A 1 103 ? -0.101 1.935 -7.797 1.00 90.94 103 VAL A CA 1
ATOM 790 C C . VAL A 1 103 ? 0.645 2.500 -8.999 1.00 90.94 103 VAL A C 1
ATOM 792 O O . VAL A 1 103 ? 0.051 3.114 -9.885 1.00 90.94 103 VAL A O 1
ATOM 795 N N . ALA A 1 104 ? 1.958 2.299 -9.012 1.00 91.06 104 ALA A N 1
ATOM 796 C CA . ALA A 1 104 ? 2.851 2.648 -10.101 1.00 91.06 104 ALA A CA 1
ATOM 797 C C . ALA A 1 104 ? 3.025 1.457 -11.047 1.00 91.06 104 ALA A C 1
ATOM 799 O O . ALA A 1 104 ? 3.338 0.340 -10.623 1.00 91.06 104 ALA A O 1
ATOM 800 N N . ALA A 1 105 ? 2.848 1.717 -12.341 1.00 87.56 105 ALA A N 1
ATOM 801 C CA . ALA A 1 105 ? 3.067 0.737 -13.389 1.00 87.56 105 ALA A CA 1
ATOM 802 C C . ALA A 1 105 ? 4.535 0.282 -13.452 1.00 87.56 105 ALA A C 1
ATOM 804 O O . ALA A 1 105 ? 5.442 1.021 -13.048 1.00 87.56 105 ALA A O 1
ATOM 805 N N . PRO A 1 106 ? 4.795 -0.903 -14.035 1.00 88.25 106 PRO A N 1
ATOM 806 C CA . PRO A 1 106 ? 6.143 -1.414 -14.203 1.00 88.25 106 PRO A CA 1
ATOM 807 C C . PRO A 1 106 ? 7.047 -0.444 -14.955 1.00 88.25 106 PRO A C 1
ATOM 809 O O . PRO A 1 106 ? 6.774 -0.056 -16.095 1.00 88.25 106 PRO A O 1
ATOM 812 N N . LEU A 1 107 ? 8.161 -0.089 -14.315 1.00 90.50 107 LEU A N 1
ATOM 813 C CA . LEU A 1 107 ? 9.117 0.889 -14.835 1.00 90.50 107 LEU A CA 1
ATOM 814 C C . LEU A 1 107 ? 9.958 0.341 -15.993 1.00 90.50 107 LEU A C 1
ATOM 816 O O . LEU A 1 107 ? 10.467 1.127 -16.789 1.00 90.50 107 LEU A O 1
ATOM 820 N N . ARG A 1 108 ? 10.082 -0.988 -16.131 1.00 89.00 108 ARG A N 1
ATOM 821 C CA . ARG A 1 108 ? 10.650 -1.651 -17.321 1.00 89.00 108 ARG A CA 1
ATOM 822 C C . ARG A 1 108 ? 12.034 -1.144 -17.749 1.00 89.00 108 ARG A C 1
ATOM 824 O O . ARG A 1 108 ? 12.337 -1.042 -18.936 1.00 89.00 108 ARG A O 1
ATOM 831 N N . GLY A 1 109 ? 12.876 -0.769 -16.792 1.00 88.81 109 GLY A N 1
ATOM 832 C CA . GLY A 1 109 ? 14.200 -0.215 -17.069 1.00 88.81 109 GLY A CA 1
ATOM 833 C C . GLY A 1 109 ? 14.195 1.193 -17.684 1.00 88.81 109 GLY A C 1
ATOM 834 O O . GLY A 1 109 ? 15.260 1.686 -18.046 1.00 88.81 109 GLY A O 1
ATOM 835 N N . ASN A 1 110 ? 13.042 1.864 -17.800 1.00 92.88 110 ASN A N 1
ATOM 836 C CA . ASN A 1 110 ? 12.973 3.249 -18.257 1.00 92.88 110 ASN A CA 1
ATOM 837 C C . ASN A 1 110 ? 13.390 4.190 -17.121 1.00 92.88 110 ASN A C 1
ATOM 839 O O . ASN A 1 110 ? 12.606 4.520 -16.229 1.00 92.88 110 ASN A O 1
ATOM 843 N N . ARG A 1 111 ? 14.649 4.626 -17.171 1.00 93.94 111 ARG A N 1
ATOM 844 C CA . ARG A 1 111 ? 15.257 5.471 -16.144 1.00 93.94 111 ARG A CA 1
ATOM 845 C C . ARG A 1 111 ? 14.562 6.820 -15.962 1.00 93.94 111 ARG A C 1
ATOM 847 O O . ARG A 1 111 ? 14.399 7.238 -14.823 1.00 93.94 111 ARG A O 1
ATOM 854 N N . ASN A 1 112 ? 14.153 7.481 -17.043 1.00 92.44 112 ASN A N 1
ATOM 855 C CA . ASN A 1 112 ? 13.542 8.812 -16.964 1.00 92.44 112 ASN A CA 1
ATOM 856 C C . ASN A 1 112 ? 12.167 8.732 -16.293 1.00 92.44 112 ASN A C 1
ATOM 858 O O . ASN A 1 112 ? 11.911 9.429 -15.319 1.00 92.44 112 ASN A O 1
ATOM 862 N N . ALA A 1 113 ? 11.336 7.784 -16.733 1.00 91.88 113 ALA A N 1
ATOM 863 C CA . ALA A 1 113 ? 10.036 7.537 -16.117 1.00 91.88 113 ALA A CA 1
ATOM 864 C C . ALA A 1 113 ? 10.168 7.137 -14.637 1.00 91.88 113 ALA A C 1
ATOM 866 O O . ALA A 1 113 ? 9.411 7.601 -13.788 1.00 91.88 113 ALA A O 1
ATOM 867 N N . ALA A 1 114 ? 11.160 6.303 -14.309 1.00 93.50 114 ALA A N 1
ATOM 868 C CA . ALA A 1 114 ? 11.460 5.951 -12.927 1.00 93.50 114 ALA A CA 1
ATOM 869 C C . ALA A 1 114 ? 11.850 7.176 -12.096 1.00 93.50 114 ALA A C 1
ATOM 871 O O . ALA A 1 114 ? 11.388 7.329 -10.970 1.00 93.50 114 ALA A O 1
ATOM 872 N N . GLN A 1 115 ? 12.687 8.050 -12.648 1.00 93.88 115 GLN A N 1
ATOM 873 C CA . GLN A 1 115 ? 13.141 9.266 -11.995 1.00 93.88 115 GLN A CA 1
ATOM 874 C C . GLN A 1 115 ? 11.968 10.201 -11.649 1.00 93.88 115 GLN A C 1
ATOM 876 O O . GLN A 1 115 ? 11.881 10.664 -10.508 1.00 93.88 115 GLN A O 1
ATOM 881 N N . ASP A 1 116 ? 11.034 10.392 -12.583 1.00 92.44 116 ASP A N 1
ATOM 882 C CA . ASP A 1 116 ? 9.824 11.194 -12.376 1.00 92.44 116 ASP A CA 1
ATOM 883 C C . ASP A 1 116 ? 8.912 10.593 -11.297 1.00 92.44 116 ASP A C 1
ATOM 885 O O . ASP A 1 116 ? 8.546 11.281 -10.341 1.00 92.44 116 ASP A O 1
ATOM 889 N N . VAL A 1 117 ? 8.596 9.293 -11.389 1.00 94.31 117 VAL A N 1
ATOM 890 C CA . VAL A 1 117 ? 7.723 8.611 -10.414 1.00 94.31 117 VAL A CA 1
ATOM 891 C C . VAL A 1 117 ? 8.338 8.610 -9.019 1.00 94.31 117 VAL A C 1
ATOM 893 O O . VAL A 1 117 ? 7.638 8.857 -8.042 1.00 94.31 117 VAL A O 1
ATOM 896 N N . LEU A 1 118 ? 9.640 8.339 -8.897 1.00 94.81 118 LEU A N 1
ATOM 897 C CA . LEU A 1 118 ? 10.324 8.313 -7.603 1.00 94.81 118 LEU A CA 1
ATOM 898 C C . LEU A 1 118 ? 10.382 9.712 -6.976 1.00 94.81 118 LEU A C 1
ATOM 900 O O . LEU A 1 118 ? 10.132 9.855 -5.778 1.00 94.81 118 LEU A O 1
ATOM 904 N N . GLY A 1 119 ? 10.666 10.734 -7.792 1.00 93.62 119 GLY A N 1
ATOM 905 C CA . GLY A 1 119 ? 10.592 12.148 -7.418 1.00 93.62 119 GLY A CA 1
ATOM 906 C C . GLY A 1 119 ? 9.224 12.511 -6.849 1.00 93.62 119 GLY A C 1
ATOM 907 O O . GLY A 1 119 ? 9.113 12.991 -5.720 1.00 93.62 119 GLY A O 1
ATOM 908 N N . TRP A 1 120 ? 8.181 12.211 -7.620 1.00 94.31 120 TRP A N 1
ATOM 909 C CA . TRP A 1 120 ? 6.793 12.443 -7.242 1.00 94.31 120 TRP A CA 1
ATOM 910 C C . TRP A 1 120 ? 6.396 11.686 -5.970 1.00 94.31 120 TRP A C 1
ATOM 912 O O . TRP A 1 120 ? 5.853 12.298 -5.053 1.00 94.31 120 TRP A O 1
ATOM 922 N N . ALA A 1 121 ? 6.722 10.396 -5.867 1.00 95.06 121 ALA A N 1
ATOM 923 C CA . ALA A 1 121 ? 6.369 9.558 -4.722 1.00 95.06 121 ALA A CA 1
ATOM 924 C C . ALA A 1 121 ? 6.949 10.114 -3.416 1.00 95.06 121 ALA A C 1
ATOM 926 O O . ALA A 1 121 ? 6.246 10.214 -2.412 1.00 95.06 121 ALA A O 1
ATOM 927 N N . ALA A 1 122 ? 8.214 10.542 -3.433 1.00 94.69 122 ALA A N 1
ATOM 928 C CA . ALA A 1 122 ? 8.848 11.139 -2.264 1.00 94.69 122 ALA A CA 1
ATOM 929 C C . ALA A 1 122 ? 8.167 12.440 -1.820 1.00 94.69 122 ALA A C 1
ATOM 931 O O . ALA A 1 122 ? 7.982 12.656 -0.622 1.00 94.69 122 ALA A O 1
ATOM 932 N N . VAL A 1 123 ? 7.785 13.292 -2.777 1.00 94.00 123 VAL A N 1
ATOM 933 C CA . VAL A 1 123 ? 7.075 14.547 -2.499 1.00 94.00 123 VAL A CA 1
ATOM 934 C C . VAL A 1 123 ? 5.681 14.262 -1.941 1.00 94.00 123 VAL A C 1
ATOM 936 O O . VAL A 1 123 ? 5.296 14.879 -0.952 1.00 94.00 123 VAL A O 1
ATOM 939 N N . GLN A 1 124 ? 4.946 13.297 -2.504 1.00 94.25 124 GLN A N 1
ATOM 940 C CA . GLN A 1 124 ? 3.622 12.927 -1.996 1.00 94.25 124 GLN A CA 1
ATOM 941 C C . GLN A 1 124 ? 3.676 12.388 -0.569 1.00 94.25 124 GLN A C 1
ATOM 943 O O . GLN A 1 124 ? 2.935 12.875 0.276 1.00 94.25 124 GLN A O 1
ATOM 948 N N . ILE A 1 125 ? 4.595 11.466 -0.271 1.00 94.75 125 ILE A N 1
ATOM 949 C CA . ILE A 1 125 ? 4.755 10.913 1.084 1.00 94.75 125 ILE A CA 1
ATOM 950 C C . ILE A 1 125 ? 5.167 12.007 2.075 1.00 94.75 125 ILE A C 1
ATOM 952 O O . ILE A 1 125 ? 4.696 12.040 3.207 1.00 94.75 125 ILE A O 1
ATOM 956 N N . GLN A 1 126 ? 6.020 12.945 1.654 1.00 93.88 126 GLN A N 1
ATOM 957 C CA . GLN A 1 126 ? 6.428 14.059 2.508 1.00 93.88 126 GLN A CA 1
ATOM 958 C C . GLN A 1 126 ? 5.286 15.050 2.781 1.00 93.88 126 GLN A C 1
ATOM 960 O O . GLN A 1 126 ? 5.212 15.594 3.881 1.00 93.88 126 GLN A O 1
ATOM 965 N N . MET A 1 127 ? 4.420 15.309 1.797 1.00 94.75 127 MET A N 1
ATOM 966 C CA . MET A 1 127 ? 3.264 16.197 1.968 1.00 94.75 127 MET A CA 1
ATOM 967 C C . MET A 1 127 ? 2.117 15.523 2.725 1.00 94.75 127 MET A C 1
ATOM 969 O O . MET A 1 127 ? 1.394 16.189 3.461 1.00 94.75 127 MET A O 1
ATOM 973 N N . GLN A 1 128 ? 1.927 14.223 2.515 1.00 94.50 128 GLN A N 1
ATOM 974 C CA . GLN A 1 128 ? 0.824 13.434 3.047 1.00 94.50 128 GLN A CA 1
ATOM 975 C C . GLN A 1 128 ? 1.389 12.107 3.570 1.00 94.50 128 GLN A C 1
ATOM 977 O O . GLN A 1 128 ? 1.507 11.158 2.791 1.00 94.50 128 GLN A O 1
ATOM 982 N N . PRO A 1 129 ? 1.721 12.013 4.873 1.00 92.69 129 PRO A N 1
ATOM 983 C CA . PRO A 1 129 ? 2.306 10.803 5.450 1.00 92.69 129 PRO A CA 1
ATOM 984 C C . PRO A 1 129 ? 1.360 9.600 5.376 1.00 92.69 129 PRO A C 1
ATOM 986 O O . PRO A 1 129 ? 1.801 8.473 5.443 1.00 92.69 129 PRO A O 1
ATOM 989 N N . GLU A 1 130 ? 0.065 9.798 5.149 1.00 92.00 130 GLU A N 1
ATOM 990 C CA . GLU A 1 130 ? -0.907 8.718 4.925 1.00 92.00 130 GLU A CA 1
ATOM 991 C C . GLU A 1 130 ? -0.845 8.137 3.494 1.00 92.00 130 GLU A C 1
ATOM 993 O O . GLU A 1 130 ? -1.731 7.397 3.072 1.00 92.00 130 GLU A O 1
ATOM 998 N N . THR A 1 131 ? 0.175 8.488 2.707 1.00 93.94 131 THR A N 1
ATOM 999 C CA . THR A 1 131 ? 0.325 8.052 1.314 1.00 93.94 131 THR A CA 1
ATOM 1000 C C . THR A 1 131 ? 1.176 6.795 1.200 1.00 93.94 131 THR A C 1
ATOM 1002 O O . THR A 1 131 ? 2.266 6.713 1.762 1.00 93.94 131 THR A O 1
ATOM 1005 N N . TYR A 1 132 ? 0.708 5.844 0.393 1.00 93.69 132 TYR A N 1
ATOM 1006 C CA . TYR A 1 132 ? 1.400 4.595 0.090 1.00 93.69 132 TYR A CA 1
ATOM 1007 C C . TYR A 1 132 ? 1.578 4.461 -1.414 1.00 93.69 132 TYR A C 1
ATOM 1009 O O . TYR A 1 132 ? 0.659 4.734 -2.186 1.00 93.69 132 TYR A O 1
ATOM 1017 N N . VAL A 1 133 ? 2.765 4.030 -1.834 1.00 95.00 133 VAL A N 1
ATOM 1018 C CA . VAL A 1 133 ? 3.104 3.848 -3.246 1.00 95.00 133 VAL A CA 1
ATOM 1019 C C . VAL A 1 133 ? 3.556 2.413 -3.476 1.00 95.00 133 VAL A C 1
ATOM 1021 O O . VAL A 1 133 ? 4.543 1.945 -2.904 1.00 95.00 133 VAL A O 1
ATOM 1024 N N . VAL A 1 134 ? 2.818 1.725 -4.338 1.00 94.44 134 VAL A N 1
ATOM 1025 C CA . VAL A 1 134 ? 3.020 0.328 -4.709 1.00 94.44 134 VAL A CA 1
ATOM 1026 C C . VAL A 1 134 ? 3.691 0.282 -6.076 1.00 94.44 134 VAL A C 1
ATOM 1028 O O . VAL A 1 134 ? 3.095 0.682 -7.071 1.00 94.44 134 VAL A O 1
ATOM 1031 N N . PHE A 1 135 ? 4.927 -0.201 -6.145 1.00 94.50 135 PHE A N 1
ATOM 1032 C CA . PHE A 1 135 ? 5.672 -0.373 -7.390 1.00 94.50 135 PHE A CA 1
ATOM 1033 C C . PHE A 1 135 ? 5.494 -1.789 -7.924 1.00 94.50 135 PHE A C 1
ATOM 1035 O O . PHE A 1 135 ? 5.909 -2.746 -7.271 1.00 94.50 135 PHE A O 1
ATOM 1042 N N . ALA A 1 136 ? 4.923 -1.917 -9.119 1.00 91.69 136 ALA A N 1
ATOM 1043 C CA . ALA A 1 136 ? 4.779 -3.204 -9.784 1.00 91.69 136 ALA A CA 1
ATOM 1044 C C . ALA A 1 136 ? 6.041 -3.608 -10.571 1.00 91.69 136 ALA A C 1
ATOM 1046 O O . ALA A 1 136 ? 6.702 -2.781 -11.204 1.00 91.69 136 ALA A O 1
ATOM 1047 N N . GLU A 1 137 ? 6.363 -4.898 -10.571 1.00 88.81 137 GLU A N 1
ATOM 1048 C CA . GLU A 1 137 ? 7.375 -5.506 -11.436 1.00 88.81 137 GLU A CA 1
ATOM 1049 C C . GLU A 1 137 ? 6.846 -5.775 -12.860 1.00 88.81 137 GLU A C 1
ATOM 1051 O O . GLU A 1 137 ? 5.637 -5.889 -13.065 1.00 88.81 137 GLU A O 1
ATOM 1056 N N . PRO A 1 138 ? 7.725 -5.894 -13.877 1.00 86.31 138 PRO A N 1
ATOM 1057 C CA . PRO A 1 138 ? 9.188 -5.857 -13.804 1.00 86.31 138 PRO A CA 1
ATOM 1058 C C . PRO A 1 138 ? 9.778 -4.441 -13.747 1.00 86.31 138 PRO A C 1
ATOM 1060 O O . PRO A 1 138 ? 9.447 -3.556 -14.541 1.00 86.31 138 PRO A O 1
ATOM 1063 N N . LEU A 1 139 ? 10.750 -4.254 -12.849 1.00 83.94 139 LEU A N 1
ATOM 1064 C CA . LEU A 1 139 ? 11.493 -2.995 -12.710 1.00 83.94 139 LEU A CA 1
ATOM 1065 C C . LEU A 1 139 ? 12.620 -2.852 -13.743 1.00 83.94 139 LEU A C 1
ATOM 1067 O O . LEU A 1 139 ? 12.947 -1.737 -14.143 1.00 83.94 139 LEU A O 1
ATOM 1071 N N . THR A 1 140 ? 13.203 -3.965 -14.194 1.00 84.75 140 THR A N 1
ATOM 1072 C CA . THR A 1 140 ? 14.402 -3.999 -15.055 1.00 84.75 140 THR A CA 1
ATOM 1073 C C . THR A 1 140 ? 14.117 -4.368 -16.512 1.00 84.75 140 THR A C 1
ATOM 1075 O O . THR A 1 140 ? 14.915 -4.040 -17.390 1.00 84.75 140 THR A O 1
ATOM 1078 N N . ALA A 1 141 ? 13.004 -5.050 -16.795 1.00 83.88 141 ALA A N 1
ATOM 1079 C CA . ALA A 1 141 ? 12.760 -5.639 -18.110 1.00 83.88 141 ALA A CA 1
ATOM 1080 C C . ALA A 1 141 ? 12.426 -4.577 -19.166 1.00 83.88 141 ALA A C 1
ATOM 1082 O O . ALA A 1 141 ? 11.378 -3.952 -19.082 1.00 83.88 141 ALA A O 1
ATOM 1083 N N . GLY A 1 142 ? 13.267 -4.427 -20.192 1.00 82.81 142 GLY A N 1
ATOM 1084 C CA . GLY A 1 142 ? 13.042 -3.506 -21.318 1.00 82.81 142 GLY A CA 1
ATOM 1085 C C . GLY A 1 142 ? 14.057 -2.365 -21.430 1.00 82.81 142 GLY A C 1
ATOM 1086 O O . GLY A 1 142 ? 14.160 -1.770 -22.498 1.00 82.81 142 GLY A O 1
ATOM 1087 N N . GLY A 1 143 ? 14.839 -2.104 -20.379 1.00 88.88 143 GLY A N 1
ATOM 1088 C CA . GLY A 1 143 ? 15.925 -1.121 -20.384 1.00 88.88 143 GLY A CA 1
ATOM 1089 C C . GLY A 1 143 ? 17.313 -1.755 -20.313 1.00 88.88 143 GLY A C 1
ATOM 1090 O O . GLY A 1 143 ? 17.474 -2.978 -20.351 1.00 88.88 143 GLY A O 1
ATOM 1091 N N . SER A 1 144 ? 18.342 -0.913 -20.189 1.00 92.94 144 SER A N 1
ATOM 1092 C CA . SER A 1 144 ? 19.699 -1.404 -19.953 1.00 92.94 144 SER A CA 1
ATOM 1093 C C . SER A 1 144 ? 19.807 -2.019 -18.551 1.00 92.94 144 SER A C 1
ATOM 1095 O O . SER A 1 144 ? 19.149 -1.585 -17.603 1.00 92.94 144 SER A O 1
ATOM 1097 N N . LYS A 1 145 ? 20.688 -3.013 -18.380 1.00 90.69 145 LYS A N 1
ATOM 1098 C CA . LYS A 1 145 ? 20.946 -3.616 -17.061 1.00 90.69 145 LYS A CA 1
ATOM 1099 C C . LYS A 1 145 ? 21.370 -2.569 -16.020 1.00 90.69 145 LYS A C 1
ATOM 1101 O O . LYS A 1 145 ? 20.991 -2.674 -14.857 1.00 90.69 145 LYS A O 1
ATOM 1106 N N . ALA A 1 146 ? 22.137 -1.563 -16.444 1.00 92.44 146 ALA A N 1
ATOM 1107 C CA . ALA A 1 146 ? 22.591 -0.478 -15.580 1.00 92.44 146 ALA A CA 1
ATOM 1108 C C . ALA A 1 146 ? 21.425 0.395 -15.091 1.00 92.44 146 ALA A C 1
ATOM 1110 O O . ALA A 1 146 ? 21.397 0.771 -13.920 1.00 92.44 146 ALA A O 1
ATOM 1111 N N . ASP A 1 147 ? 20.447 0.666 -15.958 1.00 93.25 147 ASP A N 1
ATOM 1112 C CA . ASP A 1 147 ? 19.253 1.426 -15.586 1.00 93.25 147 ASP A CA 1
ATOM 1113 C C . ASP A 1 147 ? 18.365 0.623 -14.638 1.00 93.25 147 ASP A C 1
ATOM 1115 O O . ASP A 1 147 ? 17.948 1.144 -13.610 1.00 93.25 147 ASP A O 1
ATOM 1119 N N . GLY A 1 148 ? 18.159 -0.668 -14.907 1.00 91.00 148 GLY A N 1
ATOM 1120 C CA . GLY A 1 148 ? 17.448 -1.556 -13.986 1.00 91.00 148 GLY A CA 1
ATOM 1121 C C . GLY A 1 148 ? 18.097 -1.608 -12.595 1.00 91.00 148 GLY A C 1
ATOM 1122 O O . GLY A 1 148 ? 17.421 -1.437 -11.581 1.00 91.00 148 GLY A O 1
ATOM 1123 N N . GLU A 1 149 ? 19.425 -1.759 -12.530 1.00 91.00 149 GLU A N 1
ATOM 1124 C CA . GLU A 1 149 ? 20.190 -1.692 -11.275 1.00 91.00 149 GLU A CA 1
ATOM 1125 C C . GLU A 1 149 ? 20.033 -0.348 -10.556 1.00 91.00 149 GLU A C 1
ATOM 1127 O O . GLU A 1 149 ? 19.926 -0.310 -9.327 1.00 91.00 149 GLU A O 1
ATOM 1132 N N . TRP A 1 150 ? 20.029 0.754 -11.307 1.00 93.06 150 TRP A N 1
ATOM 1133 C CA . TRP A 1 150 ? 19.813 2.085 -10.755 1.00 93.06 150 TRP A CA 1
ATOM 1134 C C . TRP A 1 150 ? 18.407 2.211 -10.156 1.00 93.06 150 TRP A C 1
ATOM 1136 O O . TRP A 1 150 ? 18.293 2.616 -9.000 1.00 93.06 150 TRP A O 1
ATOM 1146 N N . ILE A 1 151 ? 17.366 1.779 -10.877 1.00 93.50 151 ILE A N 1
ATOM 1147 C CA . ILE A 1 151 ? 15.966 1.809 -10.421 1.00 93.50 151 ILE A CA 1
ATOM 1148 C C . ILE A 1 151 ? 15.808 1.029 -9.112 1.00 93.50 151 ILE A C 1
ATOM 1150 O O . ILE A 1 151 ? 15.293 1.577 -8.137 1.00 93.50 151 ILE A O 1
ATOM 1154 N N . HIS A 1 152 ? 16.321 -0.206 -9.038 1.00 92.12 152 HIS A N 1
ATOM 1155 C CA . HIS A 1 152 ? 16.262 -1.009 -7.810 1.00 92.12 152 HIS A CA 1
ATOM 1156 C C . HIS A 1 152 ? 16.917 -0.298 -6.619 1.00 92.12 152 HIS A C 1
ATOM 1158 O O . HIS A 1 152 ? 16.338 -0.250 -5.535 1.00 92.12 152 HIS A O 1
ATOM 1164 N N . ARG A 1 153 ? 18.105 0.292 -6.810 1.00 92.50 153 ARG A N 1
ATOM 1165 C CA . ARG A 1 153 ? 18.804 1.021 -5.737 1.00 92.50 153 ARG A CA 1
ATOM 1166 C C . ARG A 1 153 ? 18.058 2.277 -5.302 1.00 92.50 153 ARG A C 1
ATOM 1168 O O . ARG A 1 153 ? 18.115 2.633 -4.125 1.00 92.50 153 ARG A O 1
ATOM 1175 N N . GLN A 1 154 ? 17.400 2.969 -6.230 1.00 94.88 154 GLN A N 1
ATOM 1176 C CA . GLN A 1 154 ? 16.612 4.151 -5.893 1.00 94.88 154 GLN A CA 1
ATOM 1177 C C . GLN A 1 154 ? 15.340 3.779 -5.128 1.00 94.88 154 GLN A C 1
ATOM 1179 O O . GLN A 1 154 ? 15.076 4.395 -4.099 1.00 94.88 154 GLN A O 1
ATOM 1184 N N . ILE A 1 155 ? 14.616 2.734 -5.545 1.00 94.81 155 ILE A N 1
ATOM 1185 C CA . ILE A 1 155 ? 13.453 2.217 -4.804 1.00 94.81 155 ILE A CA 1
ATOM 1186 C C . ILE A 1 155 ? 13.874 1.743 -3.410 1.00 94.81 155 ILE A C 1
ATOM 1188 O O . ILE A 1 155 ? 13.229 2.088 -2.427 1.00 94.81 155 ILE A O 1
ATOM 1192 N N . GLU A 1 156 ? 14.995 1.026 -3.290 1.00 93.88 156 GLU A N 1
ATOM 1193 C CA . GLU A 1 156 ? 15.528 0.592 -1.991 1.00 93.88 156 GLU A CA 1
ATOM 1194 C C . GLU A 1 156 ? 15.907 1.777 -1.104 1.00 93.88 156 GLU A C 1
ATOM 1196 O O . GLU A 1 156 ? 15.642 1.778 0.098 1.00 93.88 156 GLU A O 1
ATOM 1201 N N . SER A 1 157 ? 16.496 2.814 -1.697 1.00 94.44 157 SER A N 1
ATOM 1202 C CA . SER A 1 157 ? 16.823 4.034 -0.970 1.00 94.44 157 SER A CA 1
ATOM 1203 C C . SER A 1 157 ? 15.566 4.759 -0.503 1.00 94.44 157 SER A C 1
ATOM 1205 O O . SER A 1 157 ? 15.540 5.233 0.633 1.00 94.44 157 SER A O 1
ATOM 1207 N N . LEU A 1 158 ? 14.527 4.813 -1.336 1.00 94.75 158 LEU A N 1
ATOM 1208 C CA . LEU A 1 158 ? 13.247 5.428 -1.007 1.00 94.75 158 LEU A CA 1
ATOM 1209 C C . LEU A 1 158 ? 12.517 4.647 0.097 1.00 94.75 158 LEU A C 1
ATOM 1211 O O . LEU A 1 158 ? 12.132 5.244 1.097 1.00 94.75 158 LEU A O 1
ATOM 1215 N N . ALA A 1 159 ? 12.431 3.319 -0.016 1.00 93.50 159 ALA A N 1
ATOM 1216 C CA . ALA A 1 159 ? 11.849 2.441 1.001 1.00 93.50 159 ALA A CA 1
ATOM 1217 C C . ALA A 1 159 ? 12.607 2.511 2.336 1.00 93.50 159 ALA A C 1
ATOM 1219 O O . ALA A 1 159 ? 12.006 2.492 3.406 1.00 93.50 159 ALA A O 1
ATOM 1220 N N . ALA A 1 160 ? 13.933 2.665 2.293 1.00 93.88 160 ALA A N 1
ATOM 1221 C CA . ALA A 1 160 ? 14.728 2.859 3.499 1.00 93.88 160 ALA A CA 1
ATOM 1222 C C . ALA A 1 160 ? 14.533 4.236 4.153 1.00 93.88 160 ALA A C 1
ATOM 1224 O O . ALA A 1 160 ? 14.787 4.378 5.351 1.00 93.88 160 ALA A O 1
ATOM 1225 N N . LYS A 1 161 ? 14.130 5.248 3.376 1.00 95.06 161 LYS A N 1
ATOM 1226 C CA . LYS A 1 161 ? 13.815 6.593 3.872 1.00 95.06 161 LYS A CA 1
ATOM 1227 C C . LYS A 1 161 ? 12.395 6.664 4.445 1.00 95.06 161 LYS A C 1
ATOM 1229 O O . LYS A 1 161 ? 12.207 7.349 5.445 1.00 95.06 161 LYS A O 1
ATOM 1234 N N . TYR A 1 162 ? 11.451 5.940 3.843 1.00 94.25 162 TYR A N 1
ATOM 1235 C CA . TYR A 1 162 ? 10.028 5.907 4.197 1.00 94.25 162 TYR A CA 1
ATOM 1236 C C . TYR A 1 162 ? 9.561 4.452 4.425 1.00 94.25 162 TYR A C 1
ATOM 1238 O O . TYR A 1 162 ? 8.904 3.866 3.558 1.00 94.25 162 TYR A O 1
ATOM 1246 N N . PRO A 1 163 ? 9.963 3.821 5.543 1.00 91.88 163 PRO A N 1
ATOM 1247 C CA . PRO A 1 163 ? 9.680 2.412 5.801 1.00 91.88 163 PRO A CA 1
ATOM 1248 C C . PRO A 1 163 ? 8.187 2.176 6.048 1.00 91.88 163 PRO A C 1
ATOM 1250 O O . PRO A 1 163 ? 7.659 2.667 7.027 1.00 91.88 163 PRO A O 1
ATOM 1253 N N . GLY A 1 164 ? 7.536 1.366 5.212 1.00 89.50 164 GLY A N 1
ATOM 1254 C CA . GLY A 1 164 ? 6.093 1.097 5.303 1.00 89.50 164 GLY A CA 1
ATOM 1255 C C . GLY A 1 164 ? 5.310 1.733 4.156 1.00 89.50 164 GLY A C 1
ATOM 1256 O O . GLY A 1 164 ? 4.440 1.082 3.594 1.00 89.50 164 GLY A O 1
ATOM 1257 N N . HIS A 1 165 ? 5.699 2.932 3.712 1.00 93.25 165 HIS A N 1
ATOM 1258 C CA . HIS A 1 165 ? 5.025 3.657 2.623 1.00 93.25 165 HIS A CA 1
ATOM 1259 C C . HIS A 1 165 ? 5.326 3.133 1.215 1.00 93.25 165 HIS A C 1
ATOM 1261 O O . HIS A 1 165 ? 4.540 3.347 0.293 1.00 93.25 165 HIS A O 1
ATOM 1267 N N . ILE A 1 166 ? 6.478 2.485 1.023 1.00 94.25 166 ILE A N 1
ATOM 1268 C CA . ILE A 1 166 ? 6.910 1.961 -0.277 1.00 94.25 166 ILE A CA 1
ATOM 1269 C C . ILE A 1 166 ? 6.788 0.444 -0.276 1.00 94.25 166 ILE A C 1
ATOM 1271 O O . ILE A 1 166 ? 7.483 -0.238 0.481 1.00 94.25 166 ILE A O 1
ATOM 1275 N N . ILE A 1 167 ? 5.949 -0.074 -1.166 1.00 91.88 167 ILE A N 1
ATOM 1276 C CA . ILE A 1 167 ? 5.710 -1.509 -1.328 1.00 91.88 167 ILE A CA 1
ATOM 1277 C C . ILE A 1 167 ? 6.130 -1.892 -2.742 1.00 91.88 167 ILE A C 1
ATOM 1279 O O . ILE A 1 167 ? 5.827 -1.181 -3.696 1.00 91.88 167 ILE A O 1
ATOM 1283 N N . VAL A 1 168 ? 6.847 -3.004 -2.889 1.00 91.56 168 VAL A N 1
ATOM 1284 C CA . VAL A 1 168 ? 7.215 -3.546 -4.201 1.00 91.56 168 VAL A CA 1
ATOM 1285 C C . VAL A 1 168 ? 6.484 -4.859 -4.389 1.00 91.56 168 VAL A C 1
ATOM 1287 O O . VAL A 1 168 ? 6.544 -5.735 -3.524 1.00 91.56 168 VAL A O 1
ATOM 1290 N N . VAL A 1 169 ? 5.790 -4.979 -5.514 1.00 89.81 169 VAL A N 1
ATOM 1291 C CA . VAL A 1 169 ? 4.957 -6.131 -5.825 1.00 89.81 169 VAL A CA 1
ATOM 1292 C C . VAL A 1 169 ? 5.397 -6.753 -7.136 1.00 89.81 169 VAL A C 1
ATOM 1294 O O . VAL A 1 169 ? 5.518 -6.063 -8.146 1.00 89.81 169 VAL A O 1
ATOM 1297 N N . GLY A 1 170 ? 5.633 -8.057 -7.125 1.00 84.12 170 GLY A N 1
ATOM 1298 C CA . GLY A 1 170 ? 6.182 -8.763 -8.271 1.00 84.12 170 GLY A CA 1
ATOM 1299 C C . GLY A 1 170 ? 6.322 -10.251 -8.030 1.00 84.12 170 GLY A C 1
ATOM 1300 O O . GLY A 1 170 ? 6.120 -10.728 -6.917 1.00 84.12 170 GLY A O 1
ATOM 1301 N N . GLU A 1 171 ? 6.658 -10.987 -9.081 1.00 75.75 171 GLU A N 1
ATOM 1302 C CA . GLU A 1 171 ? 6.998 -12.396 -8.937 1.00 75.75 171 GLU A CA 1
ATOM 1303 C C . GLU A 1 171 ? 8.430 -12.488 -8.438 1.00 75.75 171 GLU A C 1
ATOM 1305 O O . GLU A 1 171 ? 9.365 -12.044 -9.105 1.00 75.75 171 GLU A O 1
ATOM 1310 N N . ARG A 1 172 ? 8.622 -13.073 -7.254 1.00 68.06 172 ARG A N 1
ATOM 1311 C CA . ARG A 1 172 ? 9.952 -13.172 -6.661 1.00 68.06 172 ARG A CA 1
ATOM 1312 C C . ARG A 1 172 ? 10.913 -13.977 -7.543 1.00 68.06 172 ARG A C 1
ATOM 1314 O O . ARG A 1 172 ? 11.032 -15.198 -7.421 1.00 68.06 172 ARG A O 1
ATOM 1321 N N . GLU A 1 173 ? 11.699 -13.279 -8.357 1.00 66.38 173 GLU A N 1
ATOM 1322 C CA . GLU A 1 173 ? 12.767 -13.887 -9.141 1.00 66.38 173 GLU A CA 1
ATOM 1323 C C . GLU A 1 173 ? 13.921 -14.281 -8.205 1.00 66.38 173 GLU A C 1
ATOM 1325 O O . GLU A 1 173 ? 14.725 -13.457 -7.762 1.00 66.38 173 GLU A O 1
ATOM 1330 N N . LEU A 1 174 ? 14.015 -15.579 -7.895 1.00 58.84 174 LEU A N 1
ATOM 1331 C CA . LEU A 1 174 ? 15.062 -16.181 -7.050 1.00 58.84 174 LEU A CA 1
ATOM 1332 C C . LEU A 1 174 ? 16.498 -15.859 -7.515 1.00 58.84 174 LEU A C 1
ATOM 1334 O O . LEU A 1 174 ? 17.448 -16.036 -6.749 1.00 58.84 174 LEU A O 1
ATOM 1338 N N . SER A 1 175 ? 16.660 -15.427 -8.767 1.00 59.50 175 SER A N 1
ATOM 1339 C CA . SER A 1 175 ? 17.927 -15.132 -9.438 1.00 59.50 175 SER A CA 1
ATOM 1340 C C . SER A 1 175 ? 18.473 -13.733 -9.161 1.00 59.50 175 SER A C 1
ATOM 1342 O O . SER A 1 175 ? 19.674 -13.515 -9.355 1.00 59.50 175 SER A O 1
ATOM 1344 N N . THR A 1 176 ? 17.644 -12.778 -8.727 1.00 63.75 176 THR A N 1
ATOM 1345 C CA . THR A 1 176 ? 18.117 -11.402 -8.587 1.00 63.75 176 THR A CA 1
ATOM 1346 C C . THR A 1 176 ? 18.837 -11.203 -7.246 1.00 63.75 176 THR A C 1
ATOM 1348 O O . THR A 1 176 ? 18.351 -11.606 -6.189 1.00 63.75 176 THR A O 1
ATOM 1351 N N . PRO A 1 177 ? 20.038 -10.594 -7.239 1.00 66.38 177 PRO A N 1
ATOM 1352 C CA . PRO A 1 177 ? 20.803 -10.368 -6.013 1.00 66.38 177 PRO A CA 1
ATOM 1353 C C . PRO A 1 177 ? 20.228 -9.235 -5.149 1.00 66.38 177 PRO A C 1
ATOM 1355 O O . PRO A 1 177 ? 20.820 -8.899 -4.121 1.00 66.38 177 PRO A O 1
ATOM 1358 N N . TYR A 1 178 ? 19.131 -8.602 -5.574 1.00 68.19 178 TYR A N 1
ATOM 1359 C CA . TYR A 1 178 ? 18.584 -7.433 -4.904 1.00 68.19 178 TYR A CA 1
ATOM 1360 C C . TYR A 1 178 ? 17.864 -7.829 -3.618 1.00 68.19 178 TYR A C 1
ATOM 1362 O O . TYR A 1 178 ? 17.209 -8.862 -3.509 1.00 68.19 178 TYR A O 1
ATOM 1370 N N . THR A 1 179 ? 18.022 -6.980 -2.612 1.00 77.12 179 THR A N 1
ATOM 1371 C CA . THR A 1 179 ? 17.525 -7.194 -1.253 1.00 77.12 179 THR A CA 1
ATOM 1372 C C . THR A 1 179 ? 16.138 -6.616 -1.019 1.00 77.12 179 THR A C 1
ATOM 1374 O O . THR A 1 179 ? 15.645 -6.696 0.104 1.00 77.12 179 THR A O 1
ATOM 1377 N N . LEU A 1 180 ? 15.510 -6.038 -2.047 1.00 83.44 180 LEU A N 1
ATOM 1378 C CA . LEU A 1 180 ? 14.181 -5.462 -1.914 1.00 83.44 180 LEU A CA 1
ATOM 1379 C C . LEU A 1 180 ? 13.182 -6.526 -1.445 1.00 83.44 180 LEU A C 1
ATOM 1381 O O . LEU A 1 180 ? 13.151 -7.630 -1.997 1.00 83.44 180 LEU A O 1
ATOM 1385 N N . PRO A 1 181 ? 12.373 -6.217 -0.424 1.00 80.69 181 PRO A N 1
ATOM 1386 C CA . PRO A 1 181 ? 11.264 -7.071 -0.072 1.00 80.69 181 PRO A CA 1
ATOM 1387 C C . PRO A 1 181 ? 10.182 -6.943 -1.140 1.00 80.69 181 PRO A C 1
ATOM 1389 O O . PRO A 1 181 ? 9.562 -5.894 -1.280 1.00 80.69 181 PRO A O 1
ATOM 1392 N N . ILE A 1 182 ? 10.002 -8.016 -1.902 1.00 82.44 182 ILE A N 1
ATOM 1393 C CA . ILE A 1 182 ? 8.956 -8.132 -2.915 1.00 82.44 182 ILE A CA 1
ATOM 1394 C C . ILE A 1 182 ? 7.836 -8.980 -2.322 1.00 82.44 182 ILE A C 1
ATOM 1396 O O . ILE A 1 182 ? 8.102 -10.020 -1.707 1.00 82.44 182 ILE A O 1
ATOM 1400 N N . VAL A 1 183 ? 6.607 -8.504 -2.481 1.00 82.31 183 VAL A N 1
ATOM 1401 C CA . VAL A 1 183 ? 5.379 -9.220 -2.132 1.00 82.31 183 VAL A CA 1
ATOM 1402 C C . VAL A 1 183 ? 4.756 -9.767 -3.420 1.00 82.31 183 VAL A C 1
ATOM 1404 O O . VAL A 1 183 ? 4.822 -9.114 -4.458 1.00 82.31 183 VAL A O 1
ATOM 1407 N N . ASP A 1 184 ? 4.183 -10.968 -3.377 1.00 76.25 184 ASP A N 1
ATOM 1408 C CA . ASP A 1 184 ? 3.689 -11.648 -4.580 1.00 76.25 184 ASP A CA 1
ATOM 1409 C C . ASP A 1 184 ? 2.287 -11.155 -4.981 1.00 76.25 184 ASP A C 1
ATOM 1411 O O . ASP A 1 184 ? 1.306 -11.590 -4.405 1.00 76.25 184 ASP A O 1
ATOM 1415 N N . GLY A 1 185 ? 2.149 -10.306 -5.999 1.00 74.94 185 GLY A N 1
ATOM 1416 C CA . GLY A 1 185 ? 0.835 -9.903 -6.538 1.00 74.94 185 GLY A CA 1
ATOM 1417 C C . GLY A 1 185 ? 0.051 -8.854 -5.726 1.00 74.94 185 GLY A C 1
ATOM 1418 O O . GLY A 1 185 ? 0.336 -8.580 -4.558 1.00 74.94 185 GLY A O 1
ATOM 1419 N N . ILE A 1 186 ? -0.917 -8.209 -6.390 1.00 79.81 186 ILE A N 1
ATOM 1420 C CA . ILE A 1 186 ? -1.814 -7.184 -5.823 1.00 79.81 186 ILE A CA 1
ATOM 1421 C C . ILE A 1 186 ? -3.243 -7.693 -5.949 1.00 79.81 186 ILE A C 1
ATOM 1423 O O . ILE A 1 186 ? -3.656 -8.085 -7.044 1.00 79.81 186 ILE A O 1
ATOM 1427 N N . PHE A 1 187 ? -3.998 -7.629 -4.857 1.00 77.69 187 PHE A N 1
ATOM 1428 C CA . PHE A 1 187 ? -5.413 -7.944 -4.869 1.00 77.69 187 PHE A CA 1
ATOM 1429 C C . PHE A 1 187 ? -6.222 -6.937 -4.051 1.00 77.69 187 PHE A C 1
ATOM 1431 O O . PHE A 1 187 ? -5.847 -6.516 -2.958 1.00 77.69 187 PHE A O 1
ATOM 1438 N N . PHE A 1 188 ? -7.358 -6.523 -4.595 1.00 76.31 188 PHE A N 1
ATOM 1439 C CA . PHE A 1 188 ? -8.269 -5.624 -3.899 1.00 76.31 188 PHE A CA 1
ATOM 1440 C C . PHE A 1 188 ? -9.397 -6.434 -3.286 1.00 76.31 188 PHE A C 1
ATOM 1442 O O . PHE A 1 188 ? -10.015 -7.239 -3.981 1.00 76.31 188 PHE A O 1
ATOM 1449 N N . TYR A 1 189 ? -9.652 -6.213 -1.997 1.00 75.56 189 TYR A N 1
ATOM 1450 C CA . TYR A 1 189 ? -10.685 -6.923 -1.263 1.00 75.56 189 TYR A CA 1
ATOM 1451 C C . TYR A 1 189 ? -11.569 -5.932 -0.508 1.00 75.56 189 TYR A C 1
ATOM 1453 O O . TYR A 1 189 ? -11.101 -5.081 0.251 1.00 75.56 189 TYR A O 1
ATOM 1461 N N . SER A 1 190 ? -12.874 -6.015 -0.736 1.00 66.25 190 SER A N 1
ATOM 1462 C CA . SER A 1 190 ? -13.855 -5.199 -0.026 1.00 66.25 190 SER A CA 1
ATOM 1463 C C . SER A 1 190 ? -14.626 -6.065 0.955 1.00 66.25 190 SER A C 1
ATOM 1465 O O . SER A 1 190 ? -15.464 -6.859 0.538 1.00 66.25 190 SER A O 1
ATOM 1467 N N . VAL A 1 191 ? -14.385 -5.885 2.255 1.00 66.31 191 VAL A N 1
ATOM 1468 C CA . VAL A 1 191 ? -15.276 -6.441 3.277 1.00 66.31 191 VAL A CA 1
ATOM 1469 C C . VAL A 1 191 ? -16.444 -5.472 3.459 1.00 66.31 191 VAL A C 1
ATOM 1471 O O . VAL A 1 191 ? -16.200 -4.283 3.698 1.00 66.31 191 VAL A O 1
ATOM 1474 N N . PRO A 1 192 ? -17.705 -5.925 3.347 1.00 53.09 192 PRO A N 1
ATOM 1475 C CA . PRO A 1 192 ? -18.838 -5.094 3.720 1.00 53.09 192 PRO A CA 1
ATOM 1476 C C . PRO A 1 192 ? -18.714 -4.667 5.194 1.00 53.09 192 PRO A C 1
ATOM 1478 O O . PRO A 1 192 ? -18.402 -5.458 6.078 1.00 53.09 192 PRO A O 1
ATOM 1481 N N . ASP A 1 193 ? -18.935 -3.377 5.433 1.00 53.03 193 ASP A N 1
ATOM 1482 C CA . ASP A 1 193 ? -19.139 -2.732 6.737 1.00 53.03 193 ASP A CA 1
ATOM 1483 C C . ASP A 1 193 ? -17.952 -2.467 7.679 1.00 53.03 193 ASP A C 1
ATOM 1485 O O . ASP A 1 193 ? -18.051 -1.500 8.437 1.00 53.03 193 ASP A O 1
ATOM 1489 N N . SER A 1 194 ? -16.817 -3.174 7.615 1.00 52.94 194 SER A N 1
ATOM 1490 C CA . SER A 1 194 ? -15.711 -2.916 8.562 1.00 52.94 194 SER A CA 1
ATOM 1491 C C . SER A 1 194 ? -14.481 -2.243 7.951 1.00 52.94 194 SER A C 1
ATOM 1493 O O . SER A 1 194 ? -14.070 -1.193 8.442 1.00 52.94 194 SER A O 1
ATOM 1495 N N . GLU A 1 195 ? -13.883 -2.781 6.887 1.00 58.38 195 GLU A N 1
ATOM 1496 C CA . GLU A 1 195 ? -12.545 -2.359 6.446 1.00 58.38 195 GLU A CA 1
ATOM 1497 C C . GLU A 1 195 ? -12.401 -2.502 4.923 1.00 58.38 195 GLU A C 1
ATOM 1499 O O . GLU A 1 195 ? -12.661 -3.559 4.346 1.00 58.38 195 GLU A O 1
ATOM 1504 N N . LYS A 1 196 ? -12.005 -1.416 4.249 1.00 62.88 196 LYS A N 1
ATOM 1505 C CA . LYS A 1 196 ? -11.716 -1.435 2.809 1.00 62.88 196 LYS A CA 1
ATOM 1506 C C . LYS A 1 196 ? -10.227 -1.694 2.663 1.00 62.88 196 LYS A C 1
ATOM 1508 O O . LYS A 1 196 ? -9.436 -0.785 2.904 1.00 62.88 196 LYS A O 1
ATOM 1513 N N . GLN A 1 197 ? -9.846 -2.921 2.325 1.00 71.81 197 GLN A N 1
ATOM 1514 C CA . GLN A 1 197 ? -8.446 -3.319 2.365 1.00 71.81 197 GLN A CA 1
ATOM 1515 C C . GLN A 1 197 ? -7.862 -3.476 0.958 1.00 71.81 197 GLN A C 1
ATOM 1517 O O . GLN A 1 197 ? -8.363 -4.222 0.117 1.00 71.81 197 GLN A O 1
ATOM 1522 N N . ILE A 1 198 ? -6.758 -2.781 0.703 1.00 73.88 198 ILE A N 1
ATOM 1523 C CA . ILE A 1 198 ? -5.851 -3.128 -0.387 1.00 73.88 198 ILE A CA 1
ATOM 1524 C C . ILE A 1 198 ? -4.908 -4.174 0.176 1.00 73.88 198 ILE A C 1
ATOM 1526 O O . ILE A 1 198 ? -4.199 -3.887 1.141 1.00 73.88 198 ILE A O 1
ATOM 1530 N N . ALA A 1 199 ? -4.898 -5.363 -0.411 1.00 76.06 199 ALA A N 1
ATOM 1531 C CA . ALA A 1 199 ? -4.031 -6.428 0.033 1.00 76.06 199 ALA A CA 1
ATOM 1532 C C . ALA A 1 199 ? -2.993 -6.797 -1.039 1.00 76.06 199 ALA A C 1
ATOM 1534 O O . ALA A 1 199 ? -3.177 -6.643 -2.247 1.00 76.06 199 ALA A O 1
ATOM 1535 N N . PHE A 1 200 ? -1.833 -7.231 -0.578 1.00 77.56 200 PHE A N 1
ATOM 1536 C CA . PHE A 1 200 ? -0.673 -7.560 -1.395 1.00 77.56 200 PHE A CA 1
ATOM 1537 C C . PHE A 1 200 ? -0.248 -8.960 -1.021 1.00 77.56 200 PHE A C 1
ATOM 1539 O O . PHE A 1 200 ? -0.176 -9.242 0.168 1.00 77.56 200 PHE A O 1
ATOM 1546 N N . GLY A 1 201 ? 0.068 -9.822 -1.979 1.00 76.50 201 GLY A N 1
ATOM 1547 C CA . GLY A 1 201 ? 0.526 -11.175 -1.681 1.00 76.50 201 GLY A CA 1
ATOM 1548 C C . GLY A 1 201 ? -0.314 -12.282 -2.305 1.00 76.50 201 GLY A C 1
ATOM 1549 O O . GLY A 1 201 ? -1.285 -12.083 -3.033 1.00 76.50 201 GLY A O 1
ATOM 1550 N N . TYR A 1 202 ? 0.088 -13.499 -1.982 1.00 74.69 202 TYR A N 1
ATOM 1551 C CA . TYR A 1 202 ? -0.697 -14.681 -2.271 1.00 74.69 202 TYR A CA 1
ATOM 1552 C C . TYR A 1 202 ? -1.694 -14.886 -1.133 1.00 74.69 202 TYR A C 1
ATOM 1554 O O . TYR A 1 202 ? -1.273 -15.022 0.017 1.00 74.69 202 TYR A O 1
ATOM 1562 N N . LEU A 1 203 ? -2.989 -14.950 -1.445 1.00 80.94 203 LEU A N 1
ATOM 1563 C CA . LEU A 1 203 ? -4.019 -15.305 -0.473 1.00 80.94 203 LEU A CA 1
ATOM 1564 C C . LEU A 1 203 ? -4.221 -16.833 -0.469 1.00 80.94 203 LEU A C 1
ATOM 1566 O O . LEU A 1 203 ? -4.771 -17.384 -1.429 1.00 80.94 203 LEU A O 1
ATOM 1570 N N . PRO A 1 204 ? -3.756 -17.554 0.568 1.00 82.25 204 PRO A N 1
ATOM 1571 C CA . PRO A 1 204 ? -4.025 -18.978 0.678 1.00 82.25 204 PRO A CA 1
ATOM 1572 C C . PRO A 1 204 ? -5.469 -19.248 1.092 1.00 82.25 204 PRO A C 1
ATOM 1574 O O . PRO A 1 204 ? -6.108 -18.407 1.724 1.00 82.25 204 PRO A O 1
ATOM 1577 N N . ASP A 1 205 ? -5.949 -20.462 0.811 1.00 82.62 205 ASP A N 1
ATOM 1578 C CA . ASP A 1 205 ? -7.210 -20.945 1.375 1.00 82.62 205 ASP A CA 1
ATOM 1579 C C . ASP A 1 205 ? -7.155 -20.841 2.915 1.00 82.62 205 ASP A C 1
ATOM 1581 O O . ASP A 1 205 ? -6.293 -21.478 3.538 1.00 82.62 205 ASP A O 1
ATOM 1585 N N . PRO A 1 206 ? -8.058 -20.068 3.552 1.00 83.38 206 PRO A N 1
ATOM 1586 C CA . PRO A 1 206 ? -8.067 -19.881 4.999 1.00 83.38 206 PRO A CA 1
ATOM 1587 C C . PRO A 1 206 ? -8.217 -21.198 5.771 1.00 83.38 206 PRO A C 1
ATOM 1589 O O . PRO A 1 206 ? -7.768 -21.286 6.911 1.00 83.38 206 PRO A O 1
ATOM 1592 N N . ARG A 1 207 ? -8.789 -22.246 5.163 1.00 84.75 207 ARG A N 1
ATOM 1593 C CA . ARG A 1 207 ? -8.927 -23.580 5.777 1.00 84.75 207 ARG A CA 1
ATOM 1594 C C . ARG A 1 207 ? -7.594 -24.307 5.930 1.00 84.75 207 ARG A C 1
ATOM 1596 O O . ARG A 1 207 ? -7.482 -25.225 6.737 1.00 84.75 207 ARG A O 1
ATOM 1603 N N . LEU A 1 208 ? -6.599 -23.914 5.141 1.00 85.69 208 LEU A N 1
ATOM 1604 C CA . LEU A 1 208 ? -5.268 -24.518 5.113 1.00 85.69 208 LEU A CA 1
ATOM 1605 C C . LEU A 1 208 ? -4.253 -23.688 5.909 1.00 85.69 208 LEU A C 1
ATOM 1607 O O . LEU A 1 208 ? -3.100 -24.093 6.058 1.00 85.69 208 LEU A O 1
ATOM 1611 N N . VAL A 1 209 ? -4.677 -22.549 6.458 1.00 87.31 209 VAL A N 1
ATOM 1612 C CA . VAL A 1 209 ? -3.860 -21.703 7.325 1.00 87.31 209 VAL A CA 1
ATOM 1613 C C . VAL A 1 209 ? -3.838 -22.281 8.736 1.00 87.31 209 VAL A C 1
ATOM 1615 O O . VAL A 1 209 ? -4.847 -22.276 9.434 1.00 87.31 209 VAL A O 1
ATOM 1618 N N . TYR A 1 210 ? -2.670 -22.744 9.184 1.00 88.19 210 TYR A N 1
ATOM 1619 C CA . TYR A 1 210 ? -2.488 -23.225 10.563 1.00 88.19 210 TYR A CA 1
ATOM 1620 C C . TYR A 1 210 ? -1.669 -22.269 11.439 1.00 88.19 210 TYR A C 1
ATOM 1622 O O . TYR A 1 210 ? -1.682 -22.389 12.662 1.00 88.19 210 TYR A O 1
ATOM 1630 N N . GLU A 1 211 ? -0.943 -21.322 10.841 1.00 87.56 211 GLU A N 1
ATOM 1631 C CA . GLU A 1 211 ? -0.183 -20.298 11.562 1.00 87.56 211 GLU A CA 1
ATOM 1632 C C . GLU A 1 211 ? -0.345 -18.964 10.825 1.00 87.56 211 GLU A C 1
ATOM 1634 O O . GLU A 1 211 ? -0.058 -18.873 9.630 1.00 87.56 211 GLU A O 1
ATOM 1639 N N . ARG A 1 212 ? -0.805 -17.934 11.540 1.00 88.00 212 ARG A N 1
ATOM 1640 C CA . ARG A 1 212 ? -0.879 -16.546 11.069 1.00 88.00 212 ARG A CA 1
ATOM 1641 C C . ARG A 1 212 ? -0.201 -15.658 12.096 1.00 88.00 212 ARG A C 1
ATOM 1643 O O . ARG A 1 212 ? -0.489 -15.755 13.287 1.00 88.00 212 ARG A O 1
ATOM 1650 N N . HIS A 1 213 ? 0.701 -14.809 11.629 1.00 87.44 213 HIS A N 1
ATOM 1651 C CA . HIS A 1 213 ? 1.388 -13.833 12.456 1.00 87.44 213 HIS A CA 1
ATOM 1652 C C . HIS A 1 213 ? 1.232 -12.446 11.842 1.00 87.44 213 HIS A C 1
ATOM 1654 O O . HIS A 1 213 ? 1.834 -12.171 10.810 1.00 87.44 213 HIS A O 1
ATOM 1660 N N . THR A 1 214 ? 0.502 -11.565 12.517 1.00 88.56 214 THR A N 1
ATOM 1661 C CA . THR A 1 214 ? 0.287 -10.179 12.085 1.00 88.56 214 THR A CA 1
ATOM 1662 C C . THR A 1 214 ? 1.292 -9.250 12.765 1.00 88.56 214 THR A C 1
ATOM 1664 O O . THR A 1 214 ? 1.518 -9.355 13.973 1.00 88.56 214 THR A O 1
ATOM 1667 N N . GLN A 1 215 ? 1.927 -8.357 12.008 1.00 89.62 215 GLN A N 1
ATOM 1668 C CA . GLN A 1 215 ? 2.724 -7.242 12.523 1.00 89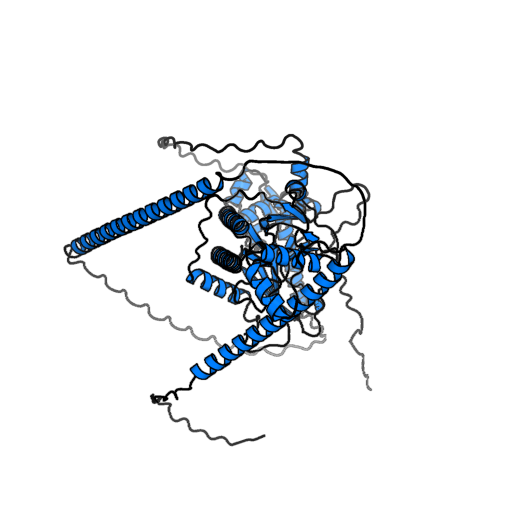.62 215 GLN A CA 1
ATOM 1669 C C . GLN A 1 215 ? 2.445 -5.984 11.713 1.00 89.62 215 GLN A C 1
ATOM 1671 O O . GLN A 1 215 ? 2.524 -6.022 10.492 1.00 89.62 215 GLN A O 1
ATOM 1676 N N . ALA A 1 216 ? 2.227 -4.865 12.392 1.00 87.69 216 ALA A N 1
ATOM 1677 C CA . ALA A 1 216 ? 2.096 -3.566 11.748 1.00 87.69 216 ALA A CA 1
ATOM 1678 C C . ALA A 1 216 ? 3.471 -2.904 11.539 1.00 87.69 216 ALA A C 1
ATOM 1680 O O . ALA A 1 216 ? 4.318 -2.894 12.442 1.00 87.69 216 ALA A O 1
ATOM 1681 N N . ILE A 1 217 ? 3.680 -2.310 10.365 1.00 85.62 217 ILE A N 1
ATOM 1682 C CA . ILE A 1 217 ? 4.672 -1.258 10.120 1.00 85.62 217 ILE A CA 1
ATOM 1683 C C . ILE A 1 217 ? 3.885 0.005 9.797 1.00 85.62 217 ILE A C 1
ATOM 1685 O O . ILE A 1 217 ? 3.388 0.154 8.685 1.00 85.62 217 ILE A O 1
ATOM 1689 N N . GLU A 1 218 ? 3.793 0.914 10.766 1.00 87.69 218 GLU A N 1
ATOM 1690 C CA . GLU A 1 218 ? 2.959 2.118 10.644 1.00 87.69 218 GLU A CA 1
ATOM 1691 C C . GLU A 1 218 ? 1.494 1.718 10.403 1.00 87.69 218 GLU A C 1
ATOM 1693 O O . GLU A 1 218 ? 0.948 1.042 11.272 1.00 87.69 218 GLU A O 1
ATOM 1698 N N . SER A 1 219 ? 0.871 2.075 9.276 1.00 84.00 219 SER A N 1
ATOM 1699 C CA . SER A 1 219 ? -0.477 1.599 8.912 1.00 84.00 219 SER A CA 1
ATOM 1700 C C . SER A 1 219 ? -0.488 0.459 7.884 1.00 84.00 219 SER A C 1
ATOM 1702 O O . SER A 1 219 ? -1.552 0.080 7.397 1.00 84.00 219 SER A O 1
ATOM 1704 N N . LEU A 1 220 ? 0.678 -0.117 7.559 1.00 86.50 220 LEU A N 1
ATOM 1705 C CA . LEU A 1 220 ? 0.775 -1.355 6.786 1.00 86.50 220 LEU A CA 1
ATOM 1706 C C . LEU A 1 220 ? 0.766 -2.556 7.728 1.00 86.50 220 LEU A C 1
ATOM 1708 O O . LEU A 1 220 ? 1.768 -2.845 8.388 1.00 86.50 220 LEU A O 1
ATOM 1712 N N . ASP A 1 221 ? -0.332 -3.298 7.733 1.00 88.94 221 ASP A N 1
ATOM 1713 C CA . ASP A 1 221 ? -0.407 -4.575 8.431 1.00 88.94 221 ASP A CA 1
ATOM 1714 C C . ASP A 1 221 ? 0.213 -5.672 7.570 1.00 88.94 221 ASP A C 1
ATOM 1716 O O . ASP A 1 221 ? -0.084 -5.802 6.387 1.00 88.94 221 ASP A O 1
ATOM 1720 N N . ILE A 1 222 ? 1.122 -6.456 8.145 1.00 87.62 222 ILE A N 1
ATOM 1721 C CA . ILE A 1 222 ? 1.808 -7.551 7.463 1.00 87.62 222 ILE A CA 1
ATOM 1722 C C . ILE A 1 222 ? 1.484 -8.857 8.170 1.00 87.62 222 ILE A C 1
ATOM 1724 O O . ILE A 1 222 ? 1.918 -9.118 9.293 1.00 87.62 222 ILE A O 1
ATOM 1728 N N . ASP A 1 223 ? 0.765 -9.715 7.466 1.00 87.50 223 ASP A N 1
ATOM 1729 C CA . ASP A 1 223 ? 0.454 -11.075 7.845 1.00 87.50 223 ASP A CA 1
ATOM 1730 C C . ASP A 1 223 ? 1.458 -12.051 7.241 1.00 87.50 223 ASP A C 1
ATOM 1732 O O . ASP A 1 223 ? 1.589 -12.198 6.030 1.00 87.50 223 ASP A O 1
ATOM 1736 N N . THR A 1 224 ? 2.154 -12.787 8.097 1.00 86.31 224 THR A N 1
ATOM 1737 C CA . THR A 1 224 ? 2.933 -13.954 7.687 1.00 86.31 224 THR A CA 1
ATOM 1738 C C . THR A 1 224 ? 2.103 -15.203 7.937 1.00 86.31 224 THR A C 1
ATOM 1740 O O . THR A 1 224 ? 1.803 -15.537 9.085 1.00 86.31 224 THR A O 1
ATOM 1743 N N . ILE A 1 225 ? 1.730 -15.892 6.865 1.00 86.31 225 ILE A N 1
ATOM 1744 C CA . ILE A 1 225 ? 0.824 -17.037 6.880 1.00 86.31 225 ILE A CA 1
ATOM 1745 C C . ILE A 1 225 ? 1.580 -18.298 6.481 1.00 86.31 225 ILE A C 1
ATOM 1747 O O . ILE A 1 225 ? 2.363 -18.291 5.533 1.00 86.31 225 ILE A O 1
ATOM 1751 N N . ARG A 1 226 ? 1.337 -19.405 7.181 1.00 86.81 226 ARG A N 1
ATOM 1752 C CA . ARG A 1 226 ? 1.879 -20.717 6.817 1.00 86.81 226 ARG A CA 1
ATOM 1753 C C . ARG A 1 226 ? 0.774 -21.688 6.469 1.00 86.81 226 ARG A C 1
ATOM 1755 O O . ARG A 1 226 ? -0.259 -21.745 7.138 1.00 86.81 226 ARG A O 1
ATOM 1762 N N . THR A 1 227 ? 1.047 -22.463 5.430 1.00 84.75 227 THR A N 1
ATOM 1763 C CA . THR A 1 227 ? 0.134 -23.471 4.894 1.00 84.75 227 THR A CA 1
ATOM 1764 C C . THR A 1 227 ? 0.890 -24.759 4.611 1.00 84.75 227 THR A C 1
ATOM 1766 O O . THR A 1 227 ? 2.087 -24.702 4.328 1.00 84.75 227 THR A O 1
ATOM 1769 N N . PRO A 1 228 ? 0.238 -25.927 4.698 1.00 85.75 228 PRO A N 1
ATOM 1770 C CA . PRO A 1 228 ? 0.881 -27.187 4.382 1.00 85.75 228 PRO A CA 1
ATOM 1771 C C . PRO A 1 228 ? 1.164 -27.250 2.880 1.00 85.75 228 PRO A C 1
ATOM 1773 O O . PRO A 1 228 ? 0.297 -26.939 2.062 1.00 85.75 228 PRO A O 1
ATOM 1776 N N . ALA A 1 229 ? 2.354 -27.719 2.499 1.00 82.31 229 ALA A N 1
ATOM 1777 C CA . ALA A 1 229 ? 2.748 -27.803 1.086 1.00 82.31 229 ALA A CA 1
ATOM 1778 C C . ALA A 1 229 ? 1.776 -28.638 0.225 1.00 82.31 229 ALA A C 1
ATOM 1780 O O . ALA A 1 229 ? 1.580 -28.354 -0.954 1.00 82.31 229 ALA A O 1
ATOM 1781 N N . ALA A 1 230 ? 1.136 -29.648 0.826 1.00 78.06 230 ALA A N 1
ATOM 1782 C CA . ALA A 1 230 ? 0.171 -30.531 0.166 1.00 78.06 230 ALA A CA 1
ATOM 1783 C C . ALA A 1 230 ? -1.163 -29.845 -0.201 1.00 78.06 230 ALA A C 1
ATOM 1785 O O . ALA A 1 230 ? -2.001 -30.456 -0.860 1.00 78.06 230 ALA A O 1
ATOM 1786 N N . GLY A 1 231 ? -1.365 -28.596 0.230 1.00 66.50 231 GLY A N 1
ATOM 1787 C CA . GLY A 1 231 ? -2.609 -27.850 0.093 1.00 66.50 231 GLY A CA 1
ATOM 1788 C C . GLY A 1 231 ? -2.478 -26.535 -0.671 1.00 66.50 231 GLY A C 1
ATOM 1789 O O . GLY A 1 231 ? -3.335 -25.677 -0.514 1.00 66.50 231 GLY A O 1
ATOM 1790 N N . LEU A 1 232 ? -1.434 -26.325 -1.483 1.00 69.12 232 LEU A N 1
ATOM 1791 C CA . LEU A 1 232 ? -1.341 -25.105 -2.295 1.00 69.12 232 LEU A CA 1
ATOM 1792 C C . LEU A 1 232 ? -2.404 -25.092 -3.402 1.00 69.12 232 LEU A C 1
ATOM 1794 O O . LEU A 1 232 ? -2.149 -25.412 -4.560 1.00 69.12 232 LEU A O 1
ATOM 1798 N N . LYS A 1 233 ? -3.621 -24.716 -3.041 1.00 70.50 233 LYS A N 1
ATOM 1799 C CA . LYS A 1 233 ? -4.588 -24.150 -3.967 1.00 70.50 233 LYS A CA 1
ATOM 1800 C C . LYS A 1 233 ? -4.596 -22.650 -3.709 1.00 70.50 233 LYS A C 1
ATOM 1802 O O . LYS A 1 233 ? -4.485 -22.219 -2.555 1.00 70.50 233 LYS A O 1
ATOM 1807 N N . ARG A 1 234 ? -4.636 -21.846 -4.775 1.00 63.31 234 ARG A N 1
ATOM 1808 C CA . ARG A 1 234 ? -5.006 -20.432 -4.619 1.00 63.31 234 ARG A CA 1
ATOM 1809 C C . ARG A 1 234 ? -6.376 -20.433 -3.956 1.00 63.31 234 ARG A C 1
ATOM 1811 O O . ARG A 1 234 ? -7.166 -21.323 -4.276 1.00 63.31 234 ARG A O 1
ATOM 1818 N N . ALA A 1 235 ? -6.601 -19.540 -2.986 1.00 58.50 235 ALA A N 1
ATOM 1819 C CA . ALA A 1 235 ? -7.953 -19.345 -2.478 1.00 58.50 235 ALA A CA 1
ATOM 1820 C C . ALA A 1 235 ? -8.870 -19.231 -3.701 1.00 58.50 235 ALA A C 1
ATOM 1822 O O . ALA A 1 235 ? -8.535 -18.484 -4.621 1.00 58.50 235 ALA A O 1
ATOM 1823 N N . ASP A 1 236 ? -9.906 -20.075 -3.747 1.00 53.47 236 ASP A N 1
ATOM 1824 C CA . ASP A 1 236 ? -10.838 -20.142 -4.872 1.00 53.47 236 ASP A CA 1
ATOM 1825 C C . ASP A 1 236 ? -11.233 -18.721 -5.289 1.00 53.47 236 ASP A C 1
ATOM 1827 O O . ASP A 1 236 ? -11.408 -17.878 -4.407 1.00 53.47 236 ASP A O 1
ATOM 1831 N N . ASP A 1 237 ? -11.354 -18.490 -6.603 1.00 59.22 237 ASP A N 1
ATOM 1832 C CA . ASP A 1 237 ? -11.718 -17.229 -7.267 1.00 59.22 237 ASP A CA 1
ATOM 1833 C C . ASP A 1 237 ? -13.014 -16.636 -6.682 1.00 59.22 237 ASP A C 1
ATOM 1835 O O . ASP A 1 237 ? -14.105 -16.760 -7.267 1.00 59.22 237 ASP A O 1
ATOM 1839 N N . SER A 1 238 ? -12.921 -16.051 -5.488 1.00 61.16 238 SER A N 1
ATOM 1840 C CA . SER A 1 238 ? -14.041 -15.412 -4.829 1.00 61.16 238 SER A CA 1
ATOM 1841 C C . SER A 1 238 ? -14.368 -14.158 -5.619 1.00 61.16 238 SER A C 1
ATOM 1843 O O . SER A 1 238 ? -13.490 -13.460 -6.124 1.00 61.16 238 SER A O 1
ATOM 1845 N N . GLU A 1 239 ? -15.660 -13.893 -5.776 1.00 64.06 239 GLU A N 1
ATOM 1846 C CA . GLU A 1 239 ? -16.143 -12.788 -6.609 1.00 64.06 239 GLU A CA 1
ATOM 1847 C C . GLU A 1 239 ? -15.725 -11.412 -6.062 1.00 64.06 239 GLU A C 1
ATOM 1849 O O . GLU A 1 239 ? -15.757 -10.421 -6.789 1.00 64.06 239 GLU A O 1
ATOM 1854 N N . ASP A 1 240 ? -15.271 -11.378 -4.807 1.00 68.69 240 ASP A N 1
ATOM 1855 C CA . ASP A 1 240 ? -14.859 -10.183 -4.076 1.00 68.69 240 ASP A CA 1
ATOM 1856 C C . ASP A 1 240 ? -13.356 -9.877 -4.193 1.00 68.69 240 ASP A C 1
ATOM 1858 O O . ASP A 1 240 ? -12.909 -8.827 -3.721 1.00 68.69 240 ASP A O 1
ATOM 1862 N N . ILE A 1 241 ? -12.563 -10.783 -4.780 1.00 72.00 241 ILE A N 1
ATOM 1863 C CA . ILE A 1 241 ? -11.123 -10.593 -4.973 1.00 72.00 241 ILE A CA 1
ATOM 1864 C C . ILE A 1 241 ? -10.864 -10.143 -6.404 1.00 72.00 241 ILE A C 1
ATOM 1866 O O . ILE A 1 241 ? -11.075 -10.879 -7.366 1.00 72.00 241 ILE A O 1
ATOM 1870 N N . ILE A 1 242 ? -10.336 -8.929 -6.532 1.00 76.81 242 ILE A N 1
ATOM 1871 C CA . ILE A 1 242 ? -9.913 -8.386 -7.818 1.00 76.81 242 ILE A CA 1
ATOM 1872 C C . ILE A 1 242 ? -8.395 -8.489 -7.934 1.00 76.81 242 ILE A C 1
ATOM 1874 O O . ILE A 1 242 ? -7.673 -7.767 -7.243 1.00 76.81 242 ILE A O 1
ATOM 1878 N N . THR A 1 243 ? -7.915 -9.330 -8.846 1.00 79.31 243 THR A N 1
ATOM 1879 C CA . THR A 1 243 ? -6.488 -9.432 -9.177 1.00 79.31 243 THR A CA 1
ATOM 1880 C C . THR A 1 243 ? -6.126 -8.425 -10.259 1.00 79.31 243 THR A C 1
ATOM 1882 O O . THR A 1 243 ? -6.835 -8.285 -11.260 1.00 79.31 243 THR A O 1
ATOM 1885 N N . VAL A 1 244 ? -4.994 -7.741 -10.087 1.00 81.69 244 VAL A N 1
ATOM 1886 C CA . VAL A 1 244 ? -4.458 -6.844 -11.113 1.00 81.69 244 VAL A CA 1
ATOM 1887 C C . VAL A 1 244 ? -3.140 -7.361 -11.652 1.00 81.69 244 VAL A C 1
ATOM 1889 O O . VAL A 1 244 ? -2.205 -7.648 -10.907 1.00 81.69 244 VAL A O 1
ATOM 1892 N N . SER A 1 245 ? -3.060 -7.425 -12.976 1.00 84.31 245 SER A N 1
ATOM 1893 C CA . SER A 1 245 ? -1.854 -7.774 -13.710 1.00 84.31 245 SER A CA 1
ATOM 1894 C C . SER A 1 245 ? -1.470 -6.656 -14.673 1.00 84.31 245 SER A C 1
ATOM 1896 O O . SER A 1 245 ? -2.299 -5.866 -15.125 1.00 84.31 245 SER A O 1
ATOM 1898 N N . PHE A 1 246 ? -0.183 -6.582 -14.998 1.00 84.62 246 PHE A N 1
ATOM 1899 C CA . PHE A 1 246 ? 0.339 -5.602 -15.941 1.00 84.62 246 PHE A CA 1
ATOM 1900 C C . PHE A 1 246 ? 0.813 -6.299 -17.208 1.00 84.62 246 PHE A C 1
ATOM 1902 O O . PHE A 1 246 ? 1.661 -7.190 -17.162 1.00 84.62 246 PHE A O 1
ATOM 1909 N N . ARG A 1 247 ? 0.319 -5.853 -18.365 1.00 86.12 247 ARG A N 1
ATOM 1910 C CA . ARG A 1 247 ? 0.767 -6.338 -19.676 1.00 86.12 247 ARG A CA 1
ATOM 1911 C C . ARG A 1 247 ? 1.660 -5.311 -20.348 1.00 86.12 247 ARG A C 1
ATOM 1913 O O . ARG A 1 247 ? 1.579 -4.115 -20.083 1.00 86.12 247 ARG A O 1
ATOM 1920 N N . LYS A 1 248 ? 2.581 -5.761 -21.204 1.00 85.44 248 LYS A N 1
ATOM 1921 C CA . LYS A 1 248 ? 3.335 -4.853 -22.080 1.00 85.44 248 LYS A CA 1
ATOM 1922 C C . LYS A 1 248 ? 2.378 -4.144 -23.044 1.00 85.44 248 LYS A C 1
ATOM 1924 O O . LYS A 1 248 ? 1.640 -4.856 -23.720 1.00 85.44 248 LYS A O 1
ATOM 1929 N N . PRO A 1 249 ? 2.382 -2.798 -23.114 1.00 78.25 249 PRO A N 1
ATOM 1930 C CA . PRO A 1 249 ? 1.566 -2.089 -24.093 1.00 78.25 249 PRO A CA 1
ATOM 1931 C C . PRO A 1 249 ? 1.974 -2.538 -25.502 1.00 78.25 249 PRO A C 1
ATOM 1933 O O . PRO A 1 249 ? 3.164 -2.538 -25.827 1.00 78.25 249 PRO A O 1
ATOM 1936 N N . SER A 1 250 ? 1.002 -2.989 -26.301 1.00 71.06 250 SER A N 1
ATOM 1937 C CA . SER A 1 250 ? 1.219 -3.553 -27.641 1.00 71.06 250 SER A CA 1
ATOM 1938 C C . SER A 1 250 ? 1.210 -2.508 -28.762 1.00 71.06 250 SER A C 1
ATOM 1940 O O . SER A 1 250 ? 1.669 -2.806 -29.857 1.00 71.06 250 SER A O 1
ATOM 1942 N N . THR A 1 251 ? 0.716 -1.290 -28.515 1.00 64.56 251 THR A N 1
ATOM 1943 C CA . THR A 1 251 ? 0.540 -0.237 -29.535 1.00 64.56 251 THR A CA 1
ATOM 1944 C C . THR A 1 251 ? 0.921 1.150 -29.013 1.00 64.56 251 THR A C 1
ATOM 1946 O O . THR A 1 251 ? 1.101 1.336 -27.809 1.00 64.56 251 THR A O 1
ATOM 1949 N N . ALA A 1 252 ? 1.027 2.127 -29.927 1.00 62.62 252 ALA A N 1
ATOM 1950 C CA . ALA A 1 252 ? 1.241 3.541 -29.620 1.00 62.62 252 ALA A CA 1
ATOM 1951 C C . ALA A 1 252 ? 0.296 4.000 -28.499 1.00 62.62 252 ALA A C 1
ATOM 1953 O O . ALA A 1 252 ? -0.929 3.957 -28.622 1.00 62.62 252 ALA A O 1
ATOM 1954 N N . TYR A 1 253 ? 0.896 4.370 -27.375 1.00 61.84 253 TYR A N 1
ATOM 1955 C CA . TYR A 1 253 ? 0.191 4.697 -26.152 1.00 61.84 253 TYR A CA 1
ATOM 1956 C C . TYR A 1 253 ? -0.598 5.999 -26.326 1.00 61.84 253 TYR A C 1
ATOM 1958 O O . TYR A 1 253 ? -0.006 7.066 -26.477 1.00 61.84 253 TYR A O 1
ATOM 1966 N N . SER A 1 254 ? -1.932 5.926 -26.317 1.00 62.78 254 SER A N 1
ATOM 1967 C CA . SER A 1 254 ? -2.779 7.122 -26.337 1.00 62.78 254 SER A CA 1
ATOM 1968 C C . SER A 1 254 ? -2.958 7.617 -24.906 1.00 62.78 254 SER A C 1
ATOM 1970 O O . SER A 1 254 ? -3.793 7.104 -24.158 1.00 62.78 254 SER A O 1
ATOM 1972 N N . THR A 1 255 ? -2.171 8.629 -24.537 1.00 64.75 255 THR A N 1
ATOM 1973 C CA . THR A 1 255 ? -2.210 9.288 -23.221 1.00 64.75 255 THR A CA 1
ATOM 1974 C C . THR A 1 255 ? -3.625 9.676 -22.795 1.00 64.75 255 THR A C 1
ATOM 1976 O O . THR A 1 255 ? -3.974 9.551 -21.625 1.00 64.75 255 THR A O 1
ATOM 1979 N N . ASP A 1 256 ? -4.466 10.072 -23.748 1.00 64.81 256 ASP A N 1
ATOM 1980 C CA . ASP A 1 256 ? -5.776 10.663 -23.474 1.00 64.81 256 ASP A CA 1
ATOM 1981 C C . ASP A 1 256 ? -6.851 9.619 -23.141 1.00 64.81 256 ASP A C 1
ATOM 1983 O O . ASP A 1 256 ? -7.768 9.883 -22.360 1.00 64.81 256 ASP A O 1
ATOM 1987 N N . LYS A 1 257 ? -6.757 8.407 -23.709 1.00 65.38 257 LYS A N 1
ATOM 1988 C CA . LYS A 1 257 ? -7.722 7.328 -23.430 1.00 65.38 257 LYS A CA 1
ATOM 1989 C C . LYS A 1 257 ? -7.506 6.720 -22.048 1.00 65.38 257 LYS A C 1
ATOM 1991 O O . LYS A 1 257 ? -8.480 6.350 -21.394 1.00 65.38 257 LYS A O 1
ATOM 1996 N N . GLU A 1 258 ? -6.257 6.657 -21.599 1.00 66.62 258 GLU A N 1
ATOM 1997 C CA . GLU A 1 258 ? -5.873 6.005 -20.344 1.00 66.62 258 GLU A CA 1
ATOM 1998 C C . GLU A 1 258 ? -5.787 6.955 -19.144 1.00 66.62 258 GLU A C 1
ATOM 2000 O O . GLU A 1 258 ? -5.650 6.494 -18.015 1.00 66.62 258 GLU A O 1
ATOM 2005 N N . MET A 1 259 ? -5.965 8.265 -19.358 1.00 75.69 259 MET A N 1
ATOM 2006 C CA . MET A 1 259 ? -6.225 9.253 -18.297 1.00 75.69 259 MET A CA 1
ATOM 2007 C C . MET A 1 259 ? -7.657 9.165 -17.728 1.00 75.69 259 MET A C 1
ATOM 2009 O O . MET A 1 259 ? -8.018 9.900 -16.808 1.00 75.69 259 MET A O 1
ATOM 2013 N N . LYS A 1 260 ? -8.502 8.267 -18.249 1.00 84.25 260 LYS A N 1
ATOM 2014 C CA . LYS A 1 260 ? -9.864 8.066 -17.743 1.00 84.25 260 LYS A CA 1
ATOM 2015 C C . LYS A 1 260 ? -9.856 7.173 -16.509 1.00 84.25 260 LYS A C 1
ATOM 2017 O O . LYS A 1 260 ? -9.226 6.121 -16.501 1.00 84.25 260 LYS A O 1
ATOM 2022 N N . SER A 1 261 ? -10.620 7.575 -15.494 1.00 86.25 261 SER A N 1
ATOM 2023 C CA . SER A 1 261 ? -10.869 6.736 -14.322 1.00 86.25 261 SER A CA 1
ATOM 2024 C C . SER A 1 261 ? -11.506 5.414 -14.757 1.00 86.25 261 SER A C 1
ATOM 2026 O O . SER A 1 261 ? -12.528 5.403 -15.450 1.00 86.25 261 SER A O 1
ATOM 2028 N N . GLN A 1 262 ? -10.887 4.301 -14.374 1.00 87.06 262 GLN A N 1
ATOM 2029 C CA . GLN A 1 262 ? -11.360 2.955 -14.661 1.00 87.06 262 GLN A CA 1
ATOM 2030 C C . GLN A 1 262 ? -12.053 2.398 -13.426 1.00 87.06 262 GLN A C 1
ATOM 2032 O O . GLN A 1 262 ? -11.519 2.453 -12.321 1.00 87.06 262 GLN A O 1
ATOM 2037 N N . THR A 1 263 ? -13.252 1.849 -13.601 1.00 87.19 263 THR A N 1
ATOM 2038 C CA . THR A 1 263 ? -13.912 1.111 -12.522 1.00 87.19 263 THR A CA 1
ATOM 2039 C C . THR A 1 263 ? -13.484 -0.346 -12.608 1.00 87.19 263 THR A C 1
ATOM 2041 O O . THR A 1 263 ? -13.710 -0.986 -13.633 1.00 87.19 263 THR A O 1
ATOM 2044 N N . LEU A 1 264 ? -12.859 -0.849 -11.549 1.00 85.06 264 LEU A N 1
ATOM 2045 C CA . LEU A 1 264 ? -12.455 -2.242 -11.431 1.00 85.06 264 LEU A CA 1
ATOM 2046 C C . LEU A 1 264 ? -13.693 -3.031 -10.994 1.00 85.06 264 LEU A C 1
ATOM 2048 O O . LEU A 1 264 ? -14.270 -2.756 -9.938 1.00 85.06 264 LEU A O 1
ATOM 2052 N N . LYS A 1 265 ? -14.161 -3.938 -11.853 1.00 80.00 265 LYS A N 1
ATOM 2053 C CA . LYS A 1 265 ? -15.369 -4.733 -11.633 1.00 80.00 265 LYS A CA 1
ATOM 2054 C C . LYS A 1 265 ? -15.144 -6.177 -12.038 1.00 80.00 265 LYS A C 1
ATOM 2056 O O . LYS A 1 265 ? -14.689 -6.453 -13.145 1.00 80.00 265 LYS A O 1
ATOM 2061 N N . GLY A 1 266 ? -15.698 -7.060 -11.220 1.00 65.62 266 GLY A N 1
ATOM 2062 C CA . GLY A 1 266 ? -15.967 -8.436 -11.591 1.00 65.62 266 GLY A CA 1
ATOM 2063 C C . GLY A 1 266 ? -14.822 -9.391 -11.296 1.00 65.62 266 GLY A C 1
ATOM 2064 O O . GLY A 1 266 ? -13.794 -9.034 -10.734 1.00 65.62 266 GLY A O 1
ATOM 2065 N N . ARG A 1 267 ? -15.065 -10.634 -11.704 1.00 62.59 267 ARG A N 1
ATOM 2066 C CA . ARG A 1 267 ? -14.273 -11.827 -11.392 1.00 62.59 267 ARG A CA 1
ATOM 2067 C C . ARG A 1 267 ? -13.022 -11.994 -12.259 1.00 62.59 267 ARG A C 1
ATOM 2069 O O . ARG A 1 267 ? -12.341 -13.006 -12.169 1.00 62.59 267 ARG A O 1
ATOM 2076 N N . HIS A 1 268 ? -12.784 -11.069 -13.183 1.00 68.12 268 HIS A N 1
ATOM 2077 C CA . HIS A 1 268 ? -11.728 -11.204 -14.175 1.00 68.12 268 HIS A CA 1
ATOM 2078 C C . HIS A 1 268 ? -10.485 -10.443 -13.743 1.00 68.12 268 HIS A C 1
ATOM 2080 O O . HIS A 1 268 ? -10.580 -9.310 -13.271 1.00 68.12 268 HIS A O 1
ATOM 2086 N N . ASP A 1 269 ? -9.327 -11.056 -13.980 1.00 70.06 269 ASP A N 1
ATOM 2087 C CA . ASP A 1 269 ? -8.036 -10.396 -13.848 1.00 70.06 269 ASP A CA 1
ATOM 2088 C C . ASP A 1 269 ? -8.055 -9.087 -14.641 1.00 70.06 269 ASP A C 1
ATOM 2090 O O . ASP A 1 269 ? -8.192 -9.069 -15.871 1.00 70.06 269 ASP A O 1
ATOM 2094 N N . HIS A 1 270 ? -7.918 -7.968 -13.935 1.00 81.44 270 HIS A N 1
ATOM 2095 C CA . HIS A 1 270 ? -7.788 -6.679 -14.586 1.00 81.44 270 HIS A CA 1
ATOM 2096 C C . HIS A 1 270 ? -6.370 -6.550 -15.116 1.00 81.44 270 HIS A C 1
ATOM 2098 O O . HIS A 1 270 ? -5.396 -6.538 -14.363 1.00 81.44 270 HIS A O 1
ATOM 2104 N N . VAL A 1 271 ? -6.261 -6.447 -16.436 1.00 84.56 271 VAL A N 1
ATOM 2105 C CA . VAL A 1 271 ? -4.983 -6.287 -17.119 1.00 84.56 271 VAL A CA 1
ATOM 2106 C C . VAL A 1 271 ? -4.786 -4.814 -17.460 1.00 84.56 271 VAL A C 1
ATOM 2108 O O . VAL A 1 271 ? -5.435 -4.286 -18.364 1.00 84.56 271 VAL A O 1
ATOM 2111 N N . TRP A 1 272 ? -3.862 -4.144 -16.777 1.00 86.31 272 TRP A N 1
ATOM 2112 C CA . TRP A 1 272 ? -3.445 -2.796 -17.151 1.00 86.31 272 TRP A CA 1
ATOM 2113 C C . TRP A 1 272 ? -2.344 -2.851 -18.208 1.00 86.31 272 TRP A C 1
ATOM 2115 O O . TRP A 1 272 ? -1.296 -3.471 -18.018 1.00 86.31 272 TRP A O 1
ATOM 2125 N N . SER A 1 273 ? -2.561 -2.155 -19.323 1.00 86.31 273 SER A N 1
ATOM 2126 C CA . SER A 1 273 ? -1.560 -1.969 -20.385 1.00 86.31 273 SER A CA 1
ATOM 2127 C C . SER A 1 273 ? -0.810 -0.646 -20.214 1.00 86.31 273 SER A C 1
ATOM 2129 O O . SER A 1 273 ? -0.531 0.059 -21.177 1.00 86.31 273 SER A O 1
ATOM 2131 N N . ALA A 1 274 ? -0.477 -0.320 -18.965 1.00 85.00 274 ALA A N 1
ATOM 2132 C CA . ALA A 1 274 ? 0.102 0.960 -18.601 1.00 85.00 274 ALA A CA 1
ATOM 2133 C C . ALA A 1 274 ? 1.583 1.083 -19.044 1.00 85.00 274 ALA A C 1
ATOM 2135 O O . ALA A 1 274 ? 2.349 0.104 -18.991 1.00 85.00 274 ALA A O 1
ATOM 2136 N N . PRO A 1 275 ? 2.021 2.282 -19.457 1.00 88.38 275 PRO A N 1
ATOM 2137 C CA . PRO A 1 275 ? 3.372 2.574 -19.881 1.00 88.38 275 PRO A CA 1
ATOM 2138 C C . PRO A 1 275 ? 4.257 2.793 -18.645 1.00 88.38 275 PRO A C 1
ATOM 2140 O O . PRO A 1 275 ? 3.762 3.069 -17.545 1.00 88.38 275 PRO A O 1
ATOM 2143 N N . PRO A 1 276 ? 5.586 2.733 -18.808 1.00 87.69 276 PRO A N 1
ATOM 2144 C CA . PRO A 1 276 ? 6.501 3.132 -17.748 1.00 87.69 276 PRO A CA 1
ATOM 2145 C C . PRO A 1 276 ? 6.215 4.564 -17.291 1.00 87.69 276 PRO A C 1
ATOM 2147 O O . PRO A 1 276 ? 6.126 5.468 -18.118 1.00 87.69 276 PRO A O 1
ATOM 2150 N N . GLY A 1 277 ? 6.103 4.770 -15.980 1.00 85.56 277 GLY A N 1
ATOM 2151 C CA . GLY A 1 277 ? 5.859 6.095 -15.402 1.00 85.56 277 GLY A CA 1
ATOM 2152 C C . GLY A 1 277 ? 4.400 6.391 -15.060 1.00 85.56 277 GLY A C 1
ATOM 2153 O O . GLY A 1 277 ? 4.125 7.378 -14.388 1.00 85.56 277 GLY A O 1
ATOM 2154 N N . TRP A 1 278 ? 3.461 5.546 -15.487 1.00 91.31 278 TRP A N 1
ATOM 2155 C CA . TRP A 1 278 ? 2.057 5.711 -15.125 1.00 91.31 278 TRP A CA 1
ATOM 2156 C C . TRP A 1 278 ? 1.818 5.370 -13.662 1.00 91.31 278 TRP A C 1
ATOM 2158 O O . TRP A 1 278 ? 2.324 4.371 -13.148 1.00 91.31 278 TRP A O 1
ATOM 2168 N N . VAL A 1 279 ? 1.014 6.198 -13.006 1.00 92.69 279 VAL A N 1
ATOM 2169 C CA . VAL A 1 279 ? 0.587 5.993 -11.628 1.00 92.69 279 VAL A CA 1
ATOM 2170 C C . VAL A 1 279 ? -0.914 6.186 -11.555 1.00 92.69 279 VAL A C 1
ATOM 2172 O O . VAL A 1 279 ? -1.452 7.130 -12.133 1.00 92.69 279 VAL A O 1
ATOM 2175 N N . SER A 1 280 ? -1.589 5.317 -10.811 1.00 93.31 280 SER A N 1
ATOM 2176 C CA . SER A 1 280 ? -3.003 5.469 -10.510 1.00 93.31 280 SER A CA 1
ATOM 2177 C C . SER A 1 280 ? -3.267 5.460 -9.016 1.00 93.31 280 SER A C 1
ATOM 2179 O O . SER A 1 280 ? -2.769 4.613 -8.282 1.00 93.31 280 SER A O 1
ATOM 2181 N N . GLN A 1 281 ? -4.086 6.411 -8.581 1.00 93.38 281 GLN A N 1
ATOM 2182 C CA . GLN A 1 281 ? -4.715 6.391 -7.277 1.00 93.38 281 GLN A CA 1
ATOM 2183 C C . GLN A 1 281 ? -5.828 5.348 -7.269 1.00 93.38 281 GLN A C 1
ATOM 2185 O O . GLN A 1 281 ? -6.730 5.377 -8.112 1.00 93.38 281 GLN A O 1
ATOM 2190 N N . ILE A 1 282 ? -5.782 4.463 -6.285 1.00 90.88 282 ILE A N 1
ATOM 2191 C CA . ILE A 1 282 ? -6.836 3.494 -6.036 1.00 90.88 282 ILE A CA 1
ATOM 2192 C C . ILE A 1 282 ? -7.758 4.061 -4.967 1.00 90.88 282 ILE A C 1
ATOM 2194 O O . ILE A 1 282 ? -7.306 4.544 -3.932 1.00 90.88 282 ILE A O 1
ATOM 2198 N N . SER A 1 283 ? -9.056 4.019 -5.242 1.00 89.12 283 SER A N 1
ATOM 2199 C CA . SER A 1 283 ? -10.098 4.411 -4.298 1.00 89.12 283 SER A CA 1
ATOM 2200 C C . SER A 1 283 ? -11.262 3.437 -4.376 1.00 89.12 283 SER A C 1
ATOM 2202 O O . SER A 1 283 ? -11.529 2.878 -5.439 1.00 89.12 283 SER A O 1
ATOM 2204 N N . PHE A 1 284 ? -11.986 3.228 -3.288 1.00 85.25 284 PHE A N 1
ATOM 2205 C CA . PHE A 1 284 ? -13.174 2.389 -3.284 1.00 85.25 284 PHE A CA 1
ATOM 2206 C C . PHE A 1 284 ? -14.394 3.223 -2.947 1.00 85.25 284 PHE A C 1
ATOM 2208 O O . PHE A 1 284 ? -14.501 3.753 -1.843 1.00 85.25 284 PHE A O 1
ATOM 2215 N N . GLY A 1 285 ? -15.345 3.269 -3.885 1.00 73.31 285 GLY A N 1
ATOM 2216 C CA . GLY A 1 285 ? -16.739 3.648 -3.652 1.00 73.31 285 GLY A CA 1
ATOM 2217 C C . GLY A 1 285 ? -16.940 4.702 -2.567 1.00 73.31 285 GLY A C 1
ATOM 2218 O O . GLY A 1 285 ? -17.442 4.398 -1.483 1.00 73.31 285 GLY A O 1
ATOM 2219 N N . ASP A 1 286 ? -16.528 5.935 -2.835 1.00 56.00 286 ASP A N 1
ATOM 2220 C CA . ASP A 1 286 ? -16.833 7.035 -1.939 1.00 56.00 286 ASP A CA 1
ATOM 2221 C C . ASP A 1 286 ? -18.264 7.521 -2.227 1.00 56.00 286 ASP A C 1
ATOM 2223 O O . ASP A 1 286 ? -18.537 8.236 -3.204 1.00 56.00 286 ASP A O 1
ATOM 2227 N N . ARG A 1 287 ? -19.206 7.040 -1.401 1.00 51.25 287 ARG A N 1
ATOM 2228 C CA . ARG A 1 287 ? -20.627 7.427 -1.415 1.00 51.25 287 ARG A CA 1
ATOM 2229 C C . ARG A 1 287 ? -20.789 8.939 -1.212 1.00 51.25 287 ARG A C 1
ATOM 2231 O O . ARG A 1 287 ? -21.749 9.503 -1.727 1.00 51.25 287 ARG A O 1
ATOM 2238 N N . ALA A 1 288 ? -19.858 9.586 -0.504 1.00 49.88 288 ALA A N 1
ATOM 2239 C CA . ALA A 1 288 ? -19.912 11.009 -0.191 1.00 49.88 288 ALA A CA 1
ATOM 2240 C C . ALA A 1 288 ? -19.237 11.869 -1.269 1.00 49.88 288 ALA A C 1
ATOM 2242 O O . ALA A 1 288 ? -19.792 12.894 -1.661 1.00 49.88 288 ALA A O 1
ATOM 2243 N N . VAL A 1 289 ? -18.095 11.441 -1.818 1.00 50.84 289 VAL A N 1
ATOM 2244 C CA . VAL A 1 289 ? -17.421 12.194 -2.896 1.00 50.84 289 VAL A CA 1
ATOM 2245 C C . VAL A 1 289 ? -18.159 12.077 -4.226 1.00 50.84 289 VAL A C 1
ATOM 2247 O O . VAL A 1 289 ? -18.265 13.069 -4.939 1.00 50.84 289 VAL A O 1
ATOM 2250 N N . SER A 1 290 ? -18.769 10.928 -4.539 1.00 47.31 290 SER A N 1
ATOM 2251 C CA . SER A 1 290 ? -19.627 10.824 -5.732 1.00 47.31 290 SER A CA 1
ATOM 2252 C C . SER A 1 290 ? -20.897 11.678 -5.597 1.00 47.31 290 SER A C 1
ATOM 2254 O O . SER A 1 290 ? -21.375 12.211 -6.592 1.00 47.31 290 SER A O 1
ATOM 2256 N N . ALA A 1 291 ? -21.419 11.852 -4.376 1.00 48.31 291 ALA A N 1
ATOM 2257 C CA . ALA A 1 291 ? -22.549 12.741 -4.105 1.00 48.31 291 ALA A CA 1
ATOM 2258 C C . ALA A 1 291 ? -22.153 14.230 -4.142 1.00 48.31 291 ALA A C 1
ATOM 2260 O O . ALA A 1 291 ? -22.909 15.030 -4.684 1.00 48.31 291 ALA A O 1
ATOM 2261 N N . ARG A 1 292 ? -20.960 14.601 -3.649 1.00 51.59 292 ARG A N 1
ATOM 2262 C CA . ARG A 1 292 ? -20.422 15.971 -3.765 1.00 51.59 292 ARG A CA 1
ATOM 2263 C C . ARG A 1 292 ? -20.087 16.349 -5.208 1.00 51.59 292 ARG A C 1
ATOM 2265 O O . ARG A 1 292 ? -20.534 17.391 -5.661 1.00 51.59 292 ARG A O 1
ATOM 2272 N N . LEU A 1 293 ? -19.404 15.482 -5.959 1.00 48.66 293 LEU A N 1
ATOM 2273 C CA . LEU A 1 293 ? -19.099 15.713 -7.380 1.00 48.66 293 LEU A CA 1
ATOM 2274 C C . LEU A 1 293 ? -20.360 15.762 -8.256 1.00 48.66 293 LEU A C 1
ATOM 2276 O O . LEU A 1 293 ? -20.374 16.457 -9.266 1.00 48.66 293 LEU A O 1
ATOM 2280 N N . ALA A 1 294 ? -21.424 15.045 -7.878 1.00 49.69 294 ALA A N 1
ATOM 2281 C CA . ALA A 1 294 ? -22.719 15.141 -8.549 1.00 49.69 294 ALA A CA 1
ATOM 2282 C C . ALA A 1 294 ? -23.513 16.403 -8.153 1.00 49.69 294 ALA A C 1
ATOM 2284 O O . ALA A 1 294 ? -24.300 16.891 -8.959 1.00 49.69 294 ALA A O 1
ATOM 2285 N N . GLN A 1 295 ? -23.314 16.942 -6.944 1.00 49.25 295 GLN A N 1
ATOM 2286 C CA . GLN A 1 295 ? -23.903 18.219 -6.514 1.00 49.25 295 GLN A CA 1
ATOM 2287 C C . GLN A 1 295 ? -23.151 19.441 -7.062 1.00 49.25 295 GLN A C 1
ATOM 2289 O O . GLN A 1 295 ? -23.771 20.476 -7.280 1.00 49.25 295 GLN A O 1
ATOM 2294 N N . GLU A 1 296 ? -21.854 19.322 -7.350 1.00 45.75 296 GLU A N 1
ATOM 2295 C CA . GLU A 1 296 ? -21.015 20.388 -7.925 1.00 45.75 296 GLU A CA 1
ATOM 2296 C C . GLU A 1 296 ? -21.007 20.402 -9.466 1.00 45.75 296 GLU A C 1
ATOM 2298 O O . GLU A 1 296 ? -20.060 20.873 -10.094 1.00 45.75 296 GLU A O 1
ATOM 2303 N N . GLY A 1 297 ? -22.067 19.906 -10.109 1.00 44.22 297 GLY A N 1
ATOM 2304 C CA . GLY A 1 297 ? -22.243 20.011 -11.557 1.00 44.22 297 GLY A CA 1
ATOM 2305 C C . GLY A 1 297 ? -22.299 21.468 -12.034 1.00 44.22 297 GLY A C 1
ATOM 2306 O O . GLY A 1 297 ? -23.379 22.036 -12.161 1.00 44.22 297 GLY A O 1
ATOM 2307 N N . GLY A 1 298 ? -21.138 22.060 -12.331 1.00 44.09 298 GLY A N 1
ATOM 2308 C CA . GLY A 1 298 ? -21.022 23.395 -12.909 1.00 44.09 298 GLY A CA 1
ATOM 2309 C C . GLY A 1 298 ? -19.603 23.967 -12.876 1.00 44.09 298 GLY A C 1
ATOM 2310 O O . GLY A 1 298 ? -19.254 24.683 -11.950 1.00 44.09 298 GLY A O 1
ATOM 2311 N N . VAL A 1 299 ? -18.864 23.749 -13.971 1.00 34.62 299 VAL A N 1
ATOM 2312 C CA . VAL A 1 299 ? -17.584 24.384 -14.363 1.00 34.62 299 VAL A CA 1
ATOM 2313 C C . VAL A 1 299 ? -16.311 23.792 -13.714 1.00 34.62 299 VAL A C 1
ATOM 2315 O O . VAL A 1 299 ? -16.174 23.791 -12.494 1.00 34.62 299 VAL A O 1
ATOM 2318 N N . PRO A 1 300 ? -15.334 23.309 -14.516 1.00 35.47 300 PRO A N 1
ATOM 2319 C CA . PRO A 1 300 ? -14.047 22.851 -13.994 1.00 35.47 300 PRO A CA 1
ATOM 2320 C C . PRO A 1 300 ? -13.269 24.021 -13.363 1.00 35.47 300 PRO A C 1
ATOM 2322 O O . PRO A 1 300 ? -13.242 25.109 -13.947 1.00 35.47 300 PRO A O 1
ATOM 2325 N N . PRO A 1 301 ? -12.593 23.832 -12.213 1.00 35.72 301 PRO A N 1
ATOM 2326 C CA . PRO A 1 301 ? -11.744 24.871 -11.652 1.00 35.72 301 PRO A CA 1
ATOM 2327 C C . PRO A 1 301 ? -10.577 25.136 -12.608 1.00 35.72 301 PRO A C 1
ATOM 2329 O O . PRO A 1 301 ? -9.778 24.249 -12.912 1.00 35.72 301 PRO A O 1
ATOM 2332 N N . ALA A 1 302 ? -10.506 26.373 -13.101 1.00 34.78 302 ALA A N 1
ATOM 2333 C CA . ALA A 1 302 ? -9.374 26.871 -13.864 1.00 34.78 302 ALA A CA 1
ATOM 2334 C C . ALA A 1 302 ? -8.080 26.664 -13.064 1.00 34.78 302 ALA A C 1
ATOM 2336 O O . ALA A 1 302 ? -8.043 26.893 -11.853 1.00 34.78 302 ALA A O 1
ATOM 2337 N N . ALA A 1 303 ? -7.037 26.213 -13.763 1.00 34.34 303 ALA A N 1
ATOM 2338 C CA . ALA A 1 303 ? -5.712 25.947 -13.224 1.00 34.34 303 ALA A CA 1
ATOM 2339 C C . ALA A 1 303 ? -5.267 27.048 -12.247 1.00 34.34 303 ALA A C 1
ATOM 2341 O O . ALA A 1 303 ? -5.211 28.226 -12.603 1.00 34.34 303 ALA A O 1
ATOM 2342 N N . ALA A 1 304 ? -4.952 26.648 -11.014 1.00 34.62 304 ALA A N 1
ATOM 2343 C CA . ALA A 1 304 ? -4.413 27.542 -10.004 1.00 34.62 304 ALA A CA 1
ATOM 2344 C C . ALA A 1 304 ? -3.104 28.161 -10.518 1.00 34.62 304 ALA A C 1
ATOM 2346 O O . ALA A 1 304 ? -2.108 27.467 -10.729 1.00 34.62 304 ALA A O 1
ATOM 2347 N N . ALA A 1 305 ? -3.125 29.475 -10.740 1.00 34.69 305 ALA A N 1
ATOM 2348 C CA . ALA A 1 305 ? -1.939 30.253 -11.058 1.00 34.69 305 ALA A CA 1
ATOM 2349 C C . ALA A 1 305 ? -0.939 30.215 -9.881 1.00 34.69 305 ALA A C 1
ATOM 2351 O O . ALA A 1 305 ? -1.354 30.137 -8.720 1.00 34.69 305 ALA A O 1
ATOM 2352 N N . PRO A 1 306 ? 0.376 30.284 -10.153 1.00 34.56 306 PRO A N 1
ATOM 2353 C CA . PRO A 1 306 ? 1.400 30.235 -9.118 1.00 34.56 306 PRO A CA 1
ATOM 2354 C C . PRO A 1 306 ? 1.290 31.442 -8.178 1.00 34.56 306 PRO A C 1
ATOM 2356 O O . PRO A 1 306 ? 1.338 32.598 -8.600 1.00 34.56 306 PRO A O 1
ATOM 2359 N N . VAL A 1 307 ? 1.154 31.152 -6.885 1.00 35.88 307 VAL A N 1
ATOM 2360 C CA . VAL A 1 307 ? 1.115 32.141 -5.804 1.00 35.88 307 VAL A CA 1
ATOM 2361 C C . VAL A 1 307 ? 2.478 32.832 -5.711 1.00 35.88 307 VAL A C 1
ATOM 2363 O O . VAL A 1 307 ? 3.488 32.203 -5.399 1.00 35.88 307 VAL A O 1
ATOM 2366 N N . ALA A 1 308 ? 2.505 34.135 -5.988 1.00 35.56 308 ALA A N 1
ATOM 2367 C CA . ALA A 1 308 ? 3.670 34.981 -5.760 1.00 35.56 308 ALA A CA 1
ATOM 2368 C C . ALA A 1 308 ? 3.961 35.124 -4.247 1.00 35.56 308 ALA A C 1
ATOM 2370 O O . ALA A 1 308 ? 3.028 35.128 -3.438 1.00 35.56 308 ALA A O 1
ATOM 2371 N N . PRO A 1 309 ? 5.235 35.268 -3.838 1.00 35.50 309 PRO A N 1
ATOM 2372 C CA . PRO A 1 309 ? 5.611 35.337 -2.430 1.00 35.50 309 PRO A CA 1
ATOM 2373 C C . PRO A 1 309 ? 5.114 36.635 -1.778 1.00 35.50 309 PRO A C 1
ATOM 2375 O O . PRO A 1 309 ? 5.536 37.738 -2.132 1.00 35.50 309 PRO A O 1
ATOM 2378 N N . VAL A 1 310 ? 4.227 36.497 -0.790 1.00 33.81 310 VAL A N 1
ATOM 2379 C CA . VAL A 1 310 ? 3.743 37.604 0.041 1.00 33.81 310 VAL A CA 1
ATOM 2380 C C . VAL A 1 310 ? 4.820 37.993 1.058 1.00 33.81 310 VAL A C 1
ATOM 2382 O O . VAL A 1 310 ? 5.269 37.190 1.873 1.00 33.81 310 VAL A O 1
ATOM 2385 N N . LYS A 1 311 ? 5.224 39.261 0.987 1.00 38.50 311 LYS A N 1
ATOM 2386 C CA . LYS A 1 311 ? 6.119 39.972 1.908 1.00 38.50 311 LYS A CA 1
ATOM 2387 C C . LYS A 1 311 ? 5.499 40.038 3.320 1.00 38.50 311 LYS A C 1
ATOM 2389 O O . LYS A 1 311 ? 4.335 40.422 3.425 1.00 38.50 311 LYS A O 1
ATOM 2394 N N . PRO A 1 312 ? 6.234 39.727 4.405 1.00 37.25 312 PRO A N 1
ATOM 2395 C CA . PRO A 1 312 ? 5.670 39.756 5.753 1.00 37.25 312 PRO A CA 1
ATOM 2396 C C . PRO A 1 312 ? 5.448 41.201 6.225 1.00 37.25 312 PRO A C 1
ATOM 2398 O O . PRO A 1 312 ? 6.380 42.008 6.263 1.00 37.25 312 PRO A O 1
ATOM 2401 N N . ALA A 1 313 ? 4.199 41.522 6.570 1.00 33.44 313 ALA A N 1
ATOM 2402 C CA . ALA A 1 313 ? 3.815 42.767 7.224 1.00 33.44 313 ALA A CA 1
ATOM 2403 C C . ALA A 1 313 ? 3.936 42.637 8.751 1.00 33.44 313 ALA A C 1
ATOM 2405 O O . ALA A 1 313 ? 3.689 41.579 9.328 1.00 33.44 313 ALA A O 1
ATOM 2406 N N . ALA A 1 314 ? 4.370 43.733 9.367 1.00 34.53 314 ALA A N 1
ATOM 2407 C CA . ALA A 1 314 ? 4.773 43.855 10.758 1.00 34.53 314 ALA A CA 1
ATOM 2408 C C . ALA A 1 314 ? 3.649 43.596 11.777 1.00 34.53 314 ALA A C 1
ATOM 2410 O O . ALA A 1 314 ? 2.474 43.866 11.533 1.00 34.53 314 ALA A O 1
ATOM 2411 N N . ALA A 1 315 ? 4.067 43.108 12.946 1.00 41.38 315 ALA A N 1
ATOM 2412 C CA . ALA A 1 315 ? 3.246 42.847 14.121 1.00 41.38 315 ALA A CA 1
ATOM 2413 C C . ALA A 1 315 ? 2.601 44.124 14.696 1.00 41.38 315 ALA A C 1
ATOM 2415 O O . ALA A 1 315 ? 3.283 45.150 14.787 1.00 41.38 315 ALA A O 1
ATOM 2416 N N . PRO A 1 316 ? 1.343 44.067 15.172 1.00 40.94 316 PRO A N 1
ATOM 2417 C CA . PRO A 1 316 ? 0.798 45.108 16.019 1.00 40.94 316 PRO A CA 1
ATOM 2418 C C . PRO A 1 316 ? 1.075 44.835 17.502 1.00 40.94 316 PRO A C 1
ATOM 2420 O O . PRO A 1 316 ? 1.206 43.706 17.975 1.00 40.94 316 PRO A O 1
ATOM 2423 N N . VAL A 1 317 ? 1.192 45.958 18.194 1.00 36.78 317 VAL A N 1
ATOM 2424 C CA . VAL A 1 317 ? 1.673 46.174 19.553 1.00 36.78 317 VAL A CA 1
ATOM 2425 C C . VAL A 1 317 ? 0.653 45.719 20.598 1.00 36.78 317 VAL A C 1
ATOM 2427 O O . VAL A 1 317 ? -0.555 45.858 20.422 1.00 36.78 317 VAL A O 1
ATOM 2430 N N . ALA A 1 318 ? 1.181 45.196 21.703 1.00 41.81 318 ALA A N 1
ATOM 2431 C CA . ALA A 1 318 ? 0.456 44.771 22.889 1.00 41.81 318 ALA A CA 1
ATOM 2432 C C . ALA A 1 318 ? -0.273 45.930 23.591 1.00 41.81 318 ALA A C 1
ATOM 2434 O O . ALA A 1 318 ? 0.311 46.985 23.837 1.00 41.81 318 ALA A O 1
ATOM 2435 N N . ALA A 1 319 ? -1.509 45.674 24.016 1.00 34.00 319 ALA A N 1
ATOM 2436 C CA . ALA A 1 319 ? -2.180 46.444 25.053 1.00 34.00 319 ALA A CA 1
ATOM 2437 C C . ALA A 1 319 ? -2.891 45.489 26.022 1.00 34.00 319 ALA A C 1
ATOM 2439 O O . ALA A 1 319 ? -3.689 44.643 25.626 1.00 34.00 319 ALA A O 1
ATOM 2440 N N . ALA A 1 320 ? -2.581 45.648 27.301 1.00 34.84 320 ALA A N 1
ATOM 2441 C CA . ALA A 1 320 ? -3.312 45.151 28.462 1.00 34.84 320 ALA A CA 1
ATOM 2442 C C . ALA A 1 320 ? -3.139 46.215 29.568 1.00 34.84 320 ALA A C 1
ATOM 2444 O O . A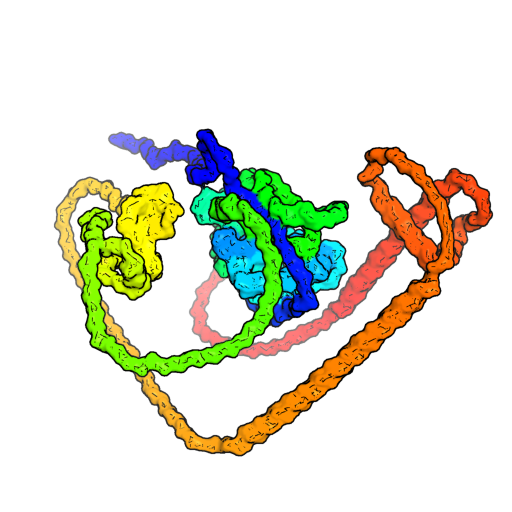LA A 1 320 ? -2.234 47.046 29.432 1.00 34.84 320 ALA A O 1
ATOM 2445 N N . PRO A 1 321 ? -3.866 46.184 30.701 1.00 58.06 321 PRO A N 1
ATOM 2446 C CA . PRO A 1 321 ? -5.036 45.374 31.071 1.00 58.06 321 PRO A CA 1
ATOM 2447 C C . PRO A 1 321 ? -6.188 46.238 31.648 1.00 58.06 321 PRO A C 1
ATOM 2449 O O . PRO A 1 321 ? -5.990 47.415 31.920 1.00 58.06 321 PRO A O 1
ATOM 2452 N N . GLN A 1 322 ? -7.365 45.649 31.904 1.00 34.09 322 GLN A N 1
ATOM 2453 C CA . GLN A 1 322 ? -8.179 45.852 33.126 1.00 34.09 322 GLN A CA 1
ATOM 2454 C C . GLN A 1 322 ? -9.545 45.159 33.003 1.00 34.09 322 GLN A C 1
ATOM 2456 O O . GLN A 1 322 ? -10.194 45.244 31.966 1.00 34.09 322 GLN A O 1
ATOM 2461 N N . GLY A 1 323 ? -9.995 44.520 34.089 1.00 31.89 323 GLY A N 1
ATOM 2462 C CA . GLY A 1 323 ? -11.395 44.122 34.254 1.00 31.89 323 GLY A CA 1
ATOM 2463 C C . GLY A 1 323 ? -11.602 42.778 34.941 1.00 31.89 323 GLY A C 1
ATOM 2464 O O . GLY A 1 323 ? -12.046 41.825 34.310 1.00 31.89 323 GLY A O 1
ATOM 2465 N N . SER A 1 324 ? -11.309 42.707 36.240 1.00 42.84 324 SER A N 1
ATOM 2466 C CA . SER A 1 324 ? -11.760 41.628 37.122 1.00 42.84 324 SER A CA 1
ATOM 2467 C C . SER A 1 324 ? -13.288 41.668 37.239 1.00 42.84 324 SER A C 1
ATOM 2469 O O . SER A 1 324 ? -13.833 42.418 38.043 1.00 42.84 324 SER A O 1
ATOM 2471 N N . GLY A 1 325 ? -13.976 40.878 36.419 1.00 32.38 325 GLY A N 1
ATOM 2472 C CA . GLY A 1 325 ? -15.399 40.584 36.552 1.00 32.38 325 GLY A CA 1
ATOM 2473 C C . GLY A 1 325 ? -15.569 39.105 36.864 1.00 32.38 325 GLY A C 1
ATOM 2474 O O . GLY A 1 325 ? -15.148 38.259 36.078 1.00 32.38 325 GLY A O 1
ATOM 2475 N N . LEU A 1 326 ? -16.143 38.800 38.029 1.00 41.56 326 LEU A N 1
ATOM 2476 C CA . LEU A 1 326 ? -16.611 37.464 38.395 1.00 41.56 326 LEU A CA 1
ATOM 2477 C C . LEU A 1 326 ? -17.423 36.885 37.232 1.00 41.56 326 LEU A C 1
ATOM 2479 O O . LEU A 1 326 ? -18.400 37.493 36.795 1.00 41.56 326 LEU A O 1
ATOM 2483 N N . ALA A 1 327 ? -16.978 35.737 36.720 1.00 38.56 327 ALA A N 1
ATOM 2484 C CA . ALA A 1 327 ? -17.686 35.011 35.682 1.00 38.56 327 ALA A CA 1
ATOM 2485 C C . ALA A 1 327 ? -19.129 34.758 36.155 1.00 38.56 327 ALA A C 1
ATOM 2487 O O . ALA A 1 327 ? -19.307 34.286 37.283 1.00 38.56 327 ALA A O 1
ATOM 2488 N N . PRO A 1 328 ? -20.149 35.076 35.339 1.00 42.00 328 PRO A N 1
ATOM 2489 C CA . PRO A 1 328 ? -21.516 34.719 35.667 1.00 42.00 328 PRO A CA 1
ATOM 2490 C C . PRO A 1 328 ? -21.572 33.202 35.833 1.00 42.00 328 PRO A C 1
ATOM 2492 O O . PRO A 1 328 ? -21.162 32.453 34.943 1.00 42.00 328 PRO A O 1
ATOM 2495 N N . THR A 1 329 ? -22.036 32.753 36.996 1.00 49.03 329 THR A N 1
ATOM 2496 C CA . THR A 1 329 ? -22.411 31.361 37.234 1.00 49.03 329 THR A CA 1
ATOM 2497 C C . THR A 1 329 ? -23.300 30.933 36.064 1.00 49.03 329 THR A C 1
ATOM 2499 O O . THR A 1 329 ? -24.267 31.648 35.783 1.00 49.03 329 THR A O 1
ATOM 2502 N N . PRO A 1 330 ? -22.959 29.865 35.319 1.00 54.62 330 PRO A N 1
ATOM 2503 C CA . PRO A 1 330 ? -23.711 29.493 34.132 1.00 54.62 330 PRO A CA 1
ATOM 2504 C C . PRO A 1 330 ? -25.164 29.257 34.536 1.00 54.62 330 PRO A C 1
ATOM 2506 O O . PRO A 1 330 ? -25.448 28.419 35.391 1.00 54.62 330 PRO A O 1
ATOM 2509 N N . ALA A 1 331 ? -26.046 30.070 33.957 1.00 50.59 331 ALA A N 1
ATOM 2510 C CA . ALA A 1 331 ? -27.484 30.002 34.143 1.00 50.59 331 ALA A CA 1
ATOM 2511 C C . ALA A 1 331 ? -27.970 28.564 33.937 1.00 50.59 331 ALA A C 1
ATOM 2513 O O . ALA A 1 331 ? -27.465 27.872 33.046 1.00 50.59 331 ALA A O 1
ATOM 2514 N N . ASP A 1 332 ? -28.920 28.156 34.783 1.00 57.97 332 ASP A N 1
ATOM 2515 C CA . ASP A 1 332 ? -29.560 26.842 34.860 1.00 57.97 332 ASP A CA 1
ATOM 2516 C C . ASP A 1 332 ? -29.716 26.192 33.482 1.00 57.97 332 ASP A C 1
ATOM 2518 O O . ASP A 1 332 ? -30.689 26.395 32.757 1.00 57.97 332 ASP A O 1
ATOM 2522 N N . SER A 1 333 ? -28.701 25.424 33.090 1.00 71.81 333 SER A N 1
ATOM 2523 C CA . SER A 1 333 ? -28.722 24.683 31.840 1.00 71.81 333 SER A CA 1
ATOM 2524 C C . SER A 1 333 ? -29.752 23.579 32.013 1.00 71.81 333 SER A C 1
ATOM 2526 O O . SER A 1 333 ? -29.634 22.794 32.953 1.00 71.81 333 SER A O 1
ATOM 2528 N N . GLU A 1 334 ? -30.762 23.529 31.141 1.00 89.12 334 GLU A N 1
ATOM 2529 C CA . GLU A 1 334 ? -31.786 22.481 31.166 1.00 89.12 334 GLU A CA 1
ATOM 2530 C C . GLU A 1 334 ? -31.113 21.102 31.285 1.00 89.12 334 GLU A C 1
ATOM 2532 O O . GLU A 1 334 ? -30.354 20.679 30.406 1.00 89.12 334 GLU A O 1
ATOM 2537 N N . LEU A 1 335 ? -31.344 20.423 32.412 1.00 93.62 335 LEU A N 1
ATOM 2538 C CA . LEU A 1 335 ? -30.794 19.100 32.690 1.00 93.62 335 LEU A CA 1
ATOM 2539 C C . LEU A 1 335 ? -31.721 18.043 32.086 1.00 93.62 335 LEU A C 1
ATOM 2541 O O . LEU A 1 335 ? -32.899 17.963 32.432 1.00 93.62 335 LEU A O 1
ATOM 2545 N N . HIS A 1 336 ? -31.180 17.211 31.204 1.00 94.12 336 HIS A N 1
ATOM 2546 C CA . HIS A 1 336 ? -31.858 16.056 30.637 1.00 94.12 336 HIS A CA 1
ATOM 2547 C C . HIS A 1 336 ? -31.562 14.818 31.492 1.00 94.12 336 HIS A C 1
ATOM 2549 O O . HIS A 1 336 ? -30.416 14.571 31.868 1.00 94.12 336 HIS A O 1
ATOM 2555 N N . THR A 1 337 ? -32.591 14.044 31.841 1.00 95.62 337 THR A N 1
ATOM 2556 C CA . THR A 1 337 ? -32.413 12.831 32.654 1.00 95.62 337 THR A CA 1
ATOM 2557 C C . THR A 1 337 ? -32.265 11.628 31.733 1.00 95.62 337 THR A C 1
ATOM 2559 O O . THR A 1 337 ? -33.215 11.262 31.049 1.00 95.62 337 THR A O 1
ATOM 2562 N N . VAL A 1 338 ? -31.091 11.000 31.740 1.00 93.69 338 VAL A N 1
ATOM 2563 C CA . VAL A 1 338 ? -30.799 9.792 30.960 1.00 93.69 338 VAL A CA 1
ATOM 2564 C C . VAL A 1 338 ? -30.749 8.583 31.887 1.00 93.69 338 VAL A C 1
ATOM 2566 O O . VAL A 1 338 ? -30.115 8.623 32.939 1.00 93.69 338 VAL A O 1
ATOM 2569 N N . THR A 1 339 ? -31.394 7.486 31.494 1.00 91.75 339 THR A N 1
ATOM 2570 C CA . THR A 1 339 ? -31.366 6.215 32.232 1.00 91.75 339 THR A CA 1
ATOM 2571 C C . THR A 1 339 ? -30.453 5.209 31.533 1.00 91.75 339 THR A C 1
ATOM 2573 O O . THR A 1 339 ? -30.576 4.964 30.335 1.00 91.75 339 THR A O 1
ATOM 2576 N N . LEU A 1 340 ? -29.498 4.632 32.270 1.00 89.81 340 LEU A N 1
ATOM 2577 C CA . LEU A 1 340 ? -28.484 3.713 31.740 1.00 89.81 340 LEU A CA 1
ATOM 2578 C C . LEU A 1 340 ? -28.419 2.432 32.578 1.00 89.81 340 LEU A C 1
ATOM 2580 O O . LEU A 1 340 ? -27.551 2.248 33.430 1.00 89.81 340 LEU A O 1
ATOM 2584 N N . GLY A 1 341 ? -29.322 1.498 32.280 1.00 87.31 341 GLY A N 1
ATOM 2585 C CA . GLY A 1 341 ? -29.607 0.369 33.166 1.00 87.31 341 GLY A CA 1
ATOM 2586 C C . GLY A 1 341 ? -30.578 0.816 34.255 1.00 87.31 341 GLY A C 1
ATOM 2587 O O . GLY A 1 341 ? -31.589 1.431 33.933 1.00 87.31 341 GLY A O 1
ATOM 2588 N N . ASP A 1 342 ? -30.249 0.552 35.519 1.00 92.44 342 ASP A N 1
ATOM 2589 C CA . ASP A 1 342 ? -31.116 0.885 36.662 1.00 92.44 342 ASP A CA 1
ATOM 2590 C C . ASP A 1 342 ? -30.790 2.252 37.293 1.00 92.44 342 ASP A C 1
ATOM 2592 O O . ASP A 1 342 ? -31.417 2.664 38.269 1.00 92.44 342 ASP A O 1
ATOM 2596 N N . THR A 1 343 ? -29.793 2.966 36.761 1.00 95.38 343 THR A N 1
ATOM 2597 C CA . THR A 1 343 ? -29.345 4.267 37.266 1.00 95.38 343 THR A CA 1
ATOM 2598 C C . THR A 1 343 ? -29.752 5.399 36.325 1.00 95.38 343 THR A C 1
ATOM 2600 O O . THR A 1 343 ? -29.608 5.307 35.103 1.00 95.38 343 THR A O 1
ATOM 2603 N N . ALA A 1 344 ? -30.272 6.481 36.907 1.00 95.38 344 ALA A N 1
ATOM 2604 C CA . ALA A 1 344 ? -30.604 7.719 36.209 1.00 95.38 344 ALA A CA 1
ATOM 2605 C C . ALA A 1 344 ? -29.517 8.771 36.465 1.00 95.38 344 ALA A C 1
ATOM 2607 O O . ALA A 1 344 ? -29.117 8.980 37.611 1.00 95.38 344 ALA A O 1
ATOM 2608 N N . TYR A 1 345 ? -29.073 9.446 35.410 1.00 96.31 345 TYR A N 1
ATOM 2609 C CA . TYR A 1 345 ? -28.053 10.492 35.436 1.00 96.31 345 TYR A CA 1
ATOM 2610 C C . TYR A 1 345 ? -28.622 11.779 34.841 1.00 96.31 345 TYR A C 1
ATOM 2612 O O . TYR A 1 345 ? -29.419 11.733 33.903 1.00 96.31 345 TYR A O 1
ATOM 2620 N N . LYS A 1 346 ? -28.211 12.936 35.365 1.00 96.69 346 LYS A N 1
ATOM 2621 C CA . LYS A 1 346 ? -28.586 14.243 34.815 1.00 96.69 346 LYS A CA 1
ATOM 2622 C C . LYS A 1 346 ? -27.447 14.771 33.951 1.00 96.69 346 LYS A C 1
ATOM 2624 O O . LYS A 1 346 ? -26.354 15.024 34.447 1.00 96.69 346 LYS A O 1
ATOM 2629 N N . VAL A 1 347 ? -27.709 14.940 32.662 1.00 96.88 347 VAL A N 1
ATOM 2630 C CA . VAL A 1 347 ? -26.745 15.430 31.670 1.00 96.88 347 VAL A CA 1
ATOM 2631 C C . VAL A 1 347 ? -27.230 16.777 31.153 1.00 96.88 347 VAL A C 1
ATOM 2633 O O . VAL A 1 347 ? -28.428 16.962 30.933 1.00 96.88 347 VAL A O 1
ATOM 2636 N N . ARG A 1 348 ? -26.332 17.749 30.973 1.00 96.94 348 ARG A N 1
ATOM 2637 C CA . ARG A 1 348 ? -26.723 19.045 30.399 1.00 96.94 348 ARG A CA 1
ATOM 2638 C C . ARG A 1 348 ? -27.198 18.873 28.957 1.00 96.94 348 ARG A C 1
ATOM 2640 O O . ARG A 1 348 ? -26.609 18.115 28.188 1.00 96.94 348 ARG A O 1
ATOM 2647 N N . LYS A 1 349 ? -28.243 19.608 28.571 1.00 95.19 349 LYS A N 1
ATOM 2648 C CA . LYS A 1 349 ? -28.696 19.667 27.177 1.00 95.19 349 LYS A CA 1
ATOM 2649 C C . LYS A 1 349 ? -27.587 20.206 26.274 1.00 95.19 349 LYS A C 1
ATOM 2651 O O . LYS A 1 349 ? -26.887 21.161 26.619 1.00 95.19 349 LYS A O 1
ATOM 2656 N N . VAL A 1 350 ? -27.446 19.588 25.106 1.00 95.75 350 VAL A N 1
ATOM 2657 C CA . VAL A 1 350 ? -26.391 19.910 24.145 1.00 95.75 350 VAL A CA 1
ATOM 2658 C C . VAL A 1 350 ? -26.591 21.330 23.615 1.00 95.75 350 VAL A C 1
ATOM 2660 O O . VAL A 1 350 ? -27.558 21.627 22.920 1.00 95.75 350 VAL A O 1
ATOM 2663 N N . THR A 1 351 ? -25.648 22.207 23.939 1.00 95.50 351 THR A N 1
ATOM 2664 C CA . THR A 1 351 ? -25.488 23.544 23.355 1.00 95.50 351 THR A CA 1
ATOM 2665 C C . THR A 1 351 ? -24.018 23.725 22.990 1.00 95.50 351 THR A C 1
ATOM 2667 O O . THR A 1 351 ? -23.163 23.035 23.549 1.00 95.50 351 THR A O 1
ATOM 2670 N N . ASP A 1 352 ? -23.684 24.645 22.084 1.00 94.56 352 ASP A N 1
ATOM 2671 C CA . ASP A 1 352 ? -22.287 24.841 21.658 1.00 94.56 352 ASP A CA 1
ATOM 2672 C C . ASP A 1 352 ? -21.357 25.208 22.830 1.00 94.56 352 ASP A C 1
ATOM 2674 O O . ASP A 1 352 ? -20.206 24.771 22.879 1.00 94.56 352 ASP A O 1
ATOM 2678 N N . ALA A 1 353 ? -21.880 25.929 23.829 1.00 95.62 353 ALA A N 1
ATOM 2679 C CA . ALA A 1 353 ? -21.165 26.230 25.068 1.00 95.62 353 ALA A CA 1
ATOM 2680 C C . ALA A 1 353 ? -20.895 24.966 25.904 1.00 95.62 353 ALA A C 1
ATOM 2682 O O . ALA A 1 353 ? -19.775 24.756 26.366 1.00 95.62 353 ALA A O 1
ATOM 2683 N N . VAL A 1 354 ? -21.893 24.087 26.045 1.00 96.19 354 VAL A N 1
ATOM 2684 C CA . VAL A 1 354 ? -21.747 22.812 26.765 1.00 96.19 354 VAL A CA 1
ATOM 2685 C C . VAL A 1 354 ? -20.780 21.871 26.036 1.00 96.19 354 VAL A C 1
ATOM 2687 O O . VAL A 1 354 ? -19.959 21.228 26.687 1.00 96.19 354 VAL A O 1
ATOM 2690 N N . LYS A 1 355 ? -20.789 21.839 24.695 1.00 95.12 355 LYS A N 1
ATOM 2691 C CA . LYS A 1 355 ? -19.807 21.067 23.911 1.00 95.12 355 LYS A CA 1
ATOM 2692 C C . LYS A 1 355 ? -18.381 21.553 24.165 1.00 95.12 355 LYS A C 1
ATOM 2694 O O . LYS A 1 355 ? -17.484 20.737 24.379 1.00 95.12 355 LYS A O 1
ATOM 2699 N N . ALA A 1 356 ? -18.169 22.870 24.174 1.00 95.00 356 ALA A N 1
ATOM 2700 C CA . ALA A 1 356 ? -16.867 23.453 24.485 1.00 95.00 356 ALA A CA 1
ATOM 2701 C C . ALA A 1 356 ? -16.414 23.105 25.914 1.00 95.00 356 ALA A C 1
ATOM 2703 O O . ALA A 1 356 ? -15.253 22.745 26.118 1.00 95.00 356 ALA A O 1
ATOM 2704 N N . ASP A 1 357 ? -17.332 23.136 26.884 1.00 96.75 357 ASP A N 1
ATOM 2705 C CA . ASP A 1 357 ? -17.068 22.716 28.262 1.00 96.75 357 ASP A CA 1
ATOM 2706 C C . ASP A 1 357 ? -16.676 21.234 28.358 1.00 96.75 357 ASP A C 1
ATOM 2708 O O . ASP A 1 357 ? -15.690 20.908 29.021 1.00 96.75 357 ASP A O 1
ATOM 2712 N N . TRP A 1 358 ? -17.389 20.334 27.673 1.00 96.31 358 TRP A N 1
ATOM 2713 C CA . TRP A 1 358 ? -17.061 18.904 27.649 1.00 96.31 358 TRP A CA 1
ATOM 2714 C C . TRP A 1 358 ? -15.687 18.633 27.030 1.00 96.31 358 TRP A C 1
ATOM 2716 O O . TRP A 1 358 ? -14.902 17.866 27.589 1.00 96.31 358 TRP A O 1
ATOM 2726 N N . ILE A 1 359 ? -15.351 19.306 25.924 1.00 93.94 359 ILE A N 1
ATOM 2727 C CA . ILE A 1 359 ? -14.020 19.212 25.299 1.00 93.94 359 ILE A CA 1
ATOM 2728 C C . ILE A 1 359 ? -12.932 19.725 26.258 1.00 93.94 359 ILE A C 1
ATOM 2730 O O . ILE A 1 359 ? -11.844 19.156 26.320 1.00 93.94 359 ILE A O 1
ATOM 2734 N N . ALA A 1 360 ? -13.238 20.751 27.055 1.00 95.81 360 ALA A N 1
ATOM 2735 C CA . ALA A 1 360 ? -12.356 21.300 28.085 1.00 95.81 360 ALA A CA 1
ATOM 2736 C C . ALA A 1 360 ? -12.369 20.516 29.417 1.00 95.81 360 ALA A C 1
ATOM 2738 O O . ALA A 1 360 ? -11.838 21.012 30.411 1.00 95.81 360 ALA A O 1
ATOM 2739 N N . GLN A 1 361 ? -12.969 19.318 29.463 1.00 94.56 361 GLN A N 1
ATOM 2740 C CA . GLN A 1 361 ? -13.108 18.466 30.657 1.00 94.56 361 GLN A CA 1
ATOM 2741 C C . GLN A 1 361 ? -13.905 19.082 31.823 1.00 94.56 361 GLN A C 1
ATOM 2743 O O . GLN A 1 361 ? -13.806 18.638 32.973 1.00 94.56 361 GLN A O 1
ATOM 2748 N N . LYS A 1 362 ? -14.733 20.092 31.556 1.00 96.56 362 LYS A N 1
ATOM 2749 C CA . LYS A 1 362 ? -15.617 20.705 32.551 1.00 96.56 362 LYS A CA 1
ATOM 2750 C C . LYS A 1 362 ? -16.945 19.959 32.597 1.00 96.56 362 LYS A C 1
ATOM 2752 O O . LYS A 1 362 ? -17.952 20.419 32.068 1.00 96.56 362 LYS A O 1
ATOM 2757 N N . PHE A 1 363 ? -16.925 18.792 33.227 1.00 95.62 363 PHE A N 1
ATOM 2758 C CA . PHE A 1 363 ? -18.107 17.957 33.450 1.00 95.62 363 PHE A CA 1
ATOM 2759 C C . PHE A 1 363 ? -18.782 18.285 34.788 1.00 95.62 363 PHE A C 1
ATOM 2761 O O . PHE A 1 363 ? -18.090 18.578 35.771 1.00 95.62 363 PHE A O 1
ATOM 2768 N N . THR A 1 364 ? -20.113 18.194 34.840 1.00 96.38 364 THR A N 1
ATOM 2769 C CA . THR A 1 364 ? -20.857 18.200 36.114 1.00 96.38 364 THR A CA 1
ATOM 2770 C C . THR A 1 364 ? -20.551 16.933 36.922 1.00 96.38 364 THR A C 1
ATOM 2772 O O . THR A 1 364 ? -20.015 15.963 36.387 1.00 96.38 364 THR A O 1
ATOM 2775 N N . GLU A 1 365 ? -20.863 16.911 38.222 1.00 95.88 365 GLU A N 1
ATOM 2776 C CA . GLU A 1 365 ? -20.631 15.714 39.050 1.00 95.88 365 GLU A CA 1
ATOM 2777 C C . GLU A 1 365 ? -21.407 14.490 38.540 1.00 95.88 365 GLU A C 1
ATOM 2779 O O . GLU A 1 365 ? -20.843 13.400 38.477 1.00 95.88 365 GLU A O 1
ATOM 2784 N N . ASP A 1 366 ? -22.651 14.678 38.087 1.00 95.69 366 ASP A N 1
ATOM 2785 C CA . ASP A 1 366 ? -23.462 13.605 37.499 1.00 95.69 366 ASP A CA 1
ATOM 2786 C C . ASP A 1 366 ? -22.879 13.102 36.165 1.00 95.69 366 ASP A C 1
ATOM 2788 O O . ASP A 1 366 ? -22.845 11.894 35.929 1.00 95.69 366 ASP A O 1
ATOM 2792 N N . GLU A 1 367 ? -22.355 13.998 35.317 1.00 96.06 367 GLU A N 1
ATOM 2793 C CA . GLU A 1 367 ? -21.661 13.640 34.069 1.00 96.06 367 GLU A CA 1
ATOM 2794 C C . GLU A 1 367 ? -20.357 12.871 34.352 1.00 96.06 367 GLU A C 1
ATOM 2796 O O . GLU A 1 367 ? -20.068 11.876 33.688 1.00 96.06 367 GLU A O 1
ATOM 2801 N N . LYS A 1 368 ? -19.578 13.278 35.366 1.00 94.94 368 LYS A N 1
ATOM 2802 C CA . LYS A 1 368 ? -18.363 12.550 35.776 1.00 94.94 368 LYS A CA 1
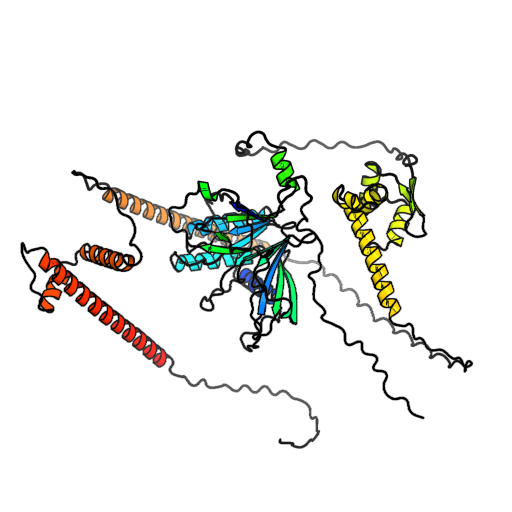ATOM 2803 C C . LYS A 1 368 ? -18.698 11.168 36.309 1.00 94.94 368 LYS A C 1
ATOM 2805 O O . LYS A 1 368 ? -18.099 10.193 35.868 1.00 94.94 368 LYS A O 1
ATOM 2810 N N . ARG A 1 369 ? -19.686 11.081 37.203 1.00 95.12 369 ARG A N 1
ATOM 2811 C CA . ARG A 1 369 ? -20.143 9.813 37.775 1.00 95.12 369 ARG A CA 1
ATOM 2812 C C . ARG A 1 369 ? -20.643 8.864 36.692 1.00 95.12 369 ARG A C 1
ATOM 2814 O O . ARG A 1 369 ? -20.314 7.686 36.722 1.00 95.12 369 ARG A O 1
ATOM 2821 N N . LEU A 1 370 ? -21.381 9.380 35.711 1.00 94.81 370 LEU A N 1
ATOM 2822 C CA . LEU A 1 370 ? -21.801 8.621 34.539 1.00 94.81 370 LEU A CA 1
ATOM 2823 C C . LEU A 1 370 ? -20.592 8.021 33.802 1.00 94.81 370 LEU A C 1
ATOM 2825 O O . LEU A 1 370 ? -20.575 6.819 33.548 1.00 94.81 370 LEU A O 1
ATOM 2829 N N . LEU A 1 371 ? -19.577 8.830 33.480 1.00 93.31 371 LEU A N 1
ATOM 2830 C CA . LEU A 1 371 ? -18.377 8.374 32.766 1.00 93.31 371 LEU A CA 1
ATOM 2831 C C . LEU A 1 371 ? -17.542 7.371 33.586 1.00 93.31 371 LEU A C 1
ATOM 2833 O O . LEU A 1 371 ? -17.052 6.384 33.031 1.00 93.31 371 LEU A O 1
ATOM 2837 N N . GLU A 1 372 ? -17.424 7.586 34.898 1.00 91.69 372 GLU A N 1
ATOM 2838 C CA . GLU A 1 372 ? -16.728 6.695 35.835 1.00 91.69 372 GLU A CA 1
ATOM 2839 C C . GLU A 1 372 ? -17.447 5.348 35.999 1.00 91.69 372 GLU A C 1
ATOM 2841 O O . GLU A 1 372 ? -16.806 4.298 35.909 1.00 91.69 372 GLU A O 1
ATOM 2846 N N . ASP A 1 373 ? -18.776 5.357 36.151 1.00 90.56 373 ASP A N 1
ATOM 2847 C CA . ASP A 1 373 ? -19.605 4.149 36.263 1.00 90.56 373 ASP A CA 1
ATOM 2848 C C . ASP A 1 373 ? -19.559 3.308 34.980 1.00 90.56 373 ASP A C 1
ATOM 2850 O O . ASP A 1 373 ? -19.640 2.076 35.029 1.00 90.56 373 ASP A O 1
ATOM 2854 N N . GLN A 1 374 ? -19.400 3.950 33.816 1.00 85.50 374 GLN A N 1
ATOM 2855 C CA . GLN A 1 374 ? -19.198 3.233 32.557 1.00 85.50 374 GLN A CA 1
ATOM 2856 C C . GLN A 1 374 ? -17.777 2.646 32.417 1.00 85.50 374 GLN A C 1
ATOM 2858 O O . GLN A 1 374 ? -17.543 1.879 31.485 1.00 85.50 374 GLN A O 1
ATOM 2863 N N . GLN A 1 375 ? -16.839 2.961 33.324 1.00 85.25 375 GLN A N 1
ATOM 2864 C CA . GLN A 1 375 ? -15.423 2.550 33.278 1.00 85.25 375 GLN A CA 1
ATOM 2865 C C . GLN A 1 375 ? -14.732 2.851 31.941 1.00 85.25 375 GLN A C 1
ATOM 2867 O O . GLN A 1 375 ? -13.770 2.180 31.552 1.00 85.25 375 GLN A O 1
ATOM 2872 N N . LEU A 1 376 ? -15.221 3.854 31.219 1.00 77.62 376 LEU A N 1
ATOM 2873 C CA . LEU A 1 376 ? -14.665 4.205 29.927 1.00 77.62 376 LEU A CA 1
ATOM 2874 C C . LEU A 1 376 ? -13.306 4.874 30.153 1.00 77.62 376 LEU A C 1
ATOM 2876 O O . LEU A 1 376 ? -13.104 5.612 31.116 1.00 77.62 376 LEU A O 1
ATOM 2880 N N . ARG A 1 377 ? -12.342 4.567 29.285 1.00 81.12 377 ARG A N 1
ATOM 2881 C CA . ARG A 1 377 ? -11.009 5.187 29.267 1.00 81.12 377 ARG A CA 1
ATOM 2882 C C . ARG A 1 377 ? -10.713 5.695 27.863 1.00 81.12 377 ARG A C 1
ATOM 2884 O O . ARG A 1 377 ? -9.794 5.218 27.205 1.00 81.12 377 ARG A O 1
ATOM 2891 N N . TYR A 1 378 ? -11.542 6.616 27.395 1.00 87.44 378 TYR A N 1
ATOM 2892 C CA . TYR A 1 378 ? -11.370 7.282 26.110 1.00 87.44 378 TYR A CA 1
ATOM 2893 C C . TYR A 1 378 ? -10.799 8.692 26.272 1.00 87.44 378 TYR A C 1
ATOM 2895 O O . TYR A 1 378 ? -10.711 9.231 27.377 1.00 87.44 378 TYR A O 1
ATOM 2903 N N . ASP A 1 379 ? -10.389 9.280 25.149 1.00 89.88 379 ASP A N 1
ATOM 2904 C CA . ASP A 1 379 ? -9.989 10.682 25.088 1.00 89.88 379 ASP A CA 1
ATOM 2905 C C . ASP A 1 379 ? -11.204 11.601 25.326 1.00 89.88 379 ASP A C 1
ATOM 2907 O O . ASP A 1 379 ? -12.350 11.275 25.019 1.00 89.88 379 ASP A O 1
ATOM 2911 N N . THR A 1 380 ? -10.929 12.795 25.831 1.00 88.50 380 THR A N 1
ATOM 2912 C CA . THR A 1 380 ? -11.857 13.905 26.078 1.00 88.50 380 THR A CA 1
ATOM 2913 C C . THR A 1 380 ? -12.830 14.176 24.941 1.00 88.50 380 THR A C 1
ATOM 2915 O O . THR A 1 380 ? -14.029 14.330 25.169 1.00 88.50 380 THR A O 1
ATOM 2918 N N . LYS A 1 381 ? -12.333 14.177 23.702 1.00 92.88 381 LYS A N 1
ATOM 2919 C CA . LYS A 1 381 ? -13.150 14.402 22.504 1.00 92.88 381 LYS A CA 1
ATOM 2920 C C . LYS A 1 381 ? -14.189 13.301 22.300 1.00 92.88 381 LYS A C 1
ATOM 2922 O O . LYS A 1 381 ? -15.304 13.586 21.876 1.00 92.88 381 LYS A O 1
ATOM 2927 N N . ILE A 1 382 ? -13.842 12.059 22.636 1.00 94.81 382 ILE A N 1
ATOM 2928 C CA . ILE A 1 382 ? -14.748 10.913 22.526 1.00 94.81 382 ILE A CA 1
ATOM 2929 C C . ILE A 1 382 ? -15.836 11.008 23.601 1.00 94.81 382 ILE A C 1
ATOM 2931 O O . ILE A 1 382 ? -16.991 10.721 23.305 1.00 94.81 382 ILE A O 1
ATOM 2935 N N . TYR A 1 383 ? -15.517 11.484 24.810 1.00 94.25 383 TYR A N 1
ATOM 2936 C CA . TYR A 1 383 ? -16.535 11.715 25.842 1.00 94.25 383 TYR A CA 1
ATOM 2937 C C . TYR A 1 383 ? -17.528 12.806 25.476 1.00 94.25 383 TYR A C 1
ATOM 2939 O O . TYR A 1 383 ? -18.721 12.628 25.704 1.00 94.25 383 TYR A O 1
ATOM 2947 N N . ALA A 1 384 ? -17.060 13.902 24.876 1.00 95.75 384 ALA A N 1
ATOM 2948 C CA . ALA A 1 384 ? -17.951 14.952 24.399 1.00 95.75 384 ALA A CA 1
ATOM 2949 C C . ALA A 1 384 ? -18.939 14.405 23.351 1.00 95.75 384 ALA A C 1
ATOM 2951 O O . ALA A 1 384 ? -20.142 14.600 23.493 1.00 95.75 384 ALA A O 1
ATOM 2952 N N . LEU A 1 385 ? -18.446 13.641 22.365 1.00 97.06 385 LEU A N 1
ATOM 2953 C CA . LEU A 1 385 ? -19.289 12.996 21.348 1.00 97.06 385 LEU A CA 1
ATOM 2954 C C . LEU A 1 385 ? -20.230 11.934 21.937 1.00 97.06 385 LEU A C 1
ATOM 2956 O O . LEU A 1 385 ? -21.359 11.791 21.477 1.00 97.06 385 LEU A O 1
ATOM 2960 N N . PHE A 1 386 ? -19.785 11.195 22.955 1.00 96.69 386 PHE A N 1
ATOM 2961 C CA . PHE A 1 386 ? -20.602 10.202 23.650 1.00 96.69 386 PHE A CA 1
ATOM 2962 C C . PHE A 1 386 ? -21.769 10.845 24.409 1.00 96.69 386 PHE A C 1
ATOM 2964 O O . PHE A 1 386 ? -22.896 10.372 24.289 1.00 96.69 386 PHE A O 1
ATOM 2971 N N . LEU A 1 387 ? -21.518 11.924 25.161 1.00 96.69 387 LEU A N 1
ATOM 2972 C CA . LEU A 1 387 ? -22.564 12.669 25.870 1.00 96.69 387 LEU A CA 1
ATOM 2973 C C . LEU A 1 387 ? -23.520 13.360 24.890 1.00 96.69 387 LEU A C 1
ATOM 2975 O O . LEU A 1 387 ? -24.729 13.336 25.104 1.00 96.69 387 LEU A O 1
ATOM 2979 N N . GLU A 1 388 ? -22.999 13.903 23.788 1.00 96.75 388 GLU A N 1
ATOM 2980 C CA . GLU A 1 388 ? -23.810 14.479 22.711 1.00 96.75 388 GLU A CA 1
ATOM 2981 C C . GLU A 1 388 ? -24.762 13.440 22.107 1.00 96.75 388 GLU A C 1
ATOM 2983 O O . GLU A 1 388 ? -25.974 13.650 22.091 1.00 96.75 388 GLU A O 1
ATOM 2988 N N . GLY A 1 389 ? -24.234 12.279 21.708 1.00 96.25 389 GLY A N 1
ATOM 2989 C CA . GLY A 1 389 ? -25.038 11.205 21.125 1.00 96.25 389 GLY A CA 1
ATOM 2990 C C . GLY A 1 389 ? -26.021 10.574 22.113 1.00 96.25 389 GLY A C 1
ATOM 2991 O O . GLY A 1 389 ? -27.017 9.996 21.702 1.00 96.25 389 GLY A O 1
ATOM 2992 N N . MET A 1 390 ? -25.775 10.694 23.416 1.00 95.44 390 MET A N 1
ATOM 2993 C CA . MET A 1 390 ? -26.671 10.185 24.454 1.00 95.44 390 MET A CA 1
ATOM 2994 C C . MET A 1 390 ? -27.890 11.085 24.690 1.00 95.44 390 MET A C 1
ATOM 2996 O O . MET A 1 390 ? -28.962 10.584 25.023 1.00 95.44 390 MET A O 1
ATOM 3000 N N . VAL A 1 391 ? -27.727 12.402 24.542 1.00 95.44 391 VAL A N 1
ATOM 3001 C CA . VAL A 1 391 ? -28.818 13.380 24.696 1.00 95.44 391 VAL A CA 1
ATOM 3002 C C . VAL A 1 391 ? -29.680 13.452 23.429 1.00 95.44 391 VAL A C 1
ATOM 3004 O O . VAL A 1 391 ? -30.864 13.777 23.500 1.00 95.44 391 VAL A O 1
ATOM 3007 N N . GLU A 1 392 ? -29.121 13.126 22.263 1.00 94.56 392 GLU A N 1
ATOM 3008 C CA . GLU A 1 392 ? -29.873 13.042 21.012 1.00 94.56 392 GLU A CA 1
ATOM 3009 C C . GLU A 1 392 ? -30.709 11.753 20.943 1.00 94.56 392 GLU A C 1
ATOM 3011 O O . GLU A 1 392 ? -30.214 10.679 20.603 1.00 94.56 392 GLU A O 1
ATOM 3016 N N . GLU A 1 393 ? -32.024 11.859 21.176 1.00 89.44 393 GLU A N 1
ATOM 3017 C CA . GLU A 1 393 ? -32.960 10.718 21.111 1.00 89.44 393 GLU A CA 1
ATOM 3018 C C . GLU A 1 393 ? -32.875 9.935 19.789 1.00 89.44 393 GLU A C 1
ATOM 3020 O O . GLU A 1 393 ? -33.106 8.724 19.747 1.00 89.44 393 GLU A O 1
ATOM 3025 N N . GLN A 1 394 ? -32.494 10.614 18.704 1.00 91.00 394 GLN A N 1
ATOM 3026 C CA . GLN A 1 394 ? -32.354 10.020 17.379 1.00 91.00 394 GLN A CA 1
ATOM 3027 C C . GLN A 1 394 ? -31.277 8.929 17.350 1.00 91.00 394 GLN A C 1
ATOM 3029 O O . GLN A 1 394 ? -31.460 7.930 16.649 1.00 91.00 394 GLN A O 1
ATOM 3034 N N . CYS A 1 395 ? -30.203 9.050 18.141 1.00 93.75 395 CYS A N 1
ATOM 3035 C CA . CYS A 1 395 ? -29.085 8.098 18.205 1.00 93.75 395 CYS A CA 1
ATOM 3036 C C . CYS A 1 395 ? -29.471 6.723 18.792 1.00 93.75 395 CYS A C 1
ATOM 3038 O O . CYS A 1 395 ? -28.724 5.743 18.679 1.00 93.75 395 CYS A O 1
ATOM 3040 N N . ASN A 1 396 ? -30.679 6.606 19.356 1.00 87.44 396 ASN A N 1
ATOM 3041 C CA . ASN A 1 396 ? -31.245 5.343 19.830 1.00 87.44 396 ASN A CA 1
ATOM 3042 C C . ASN A 1 396 ? -31.808 4.453 18.710 1.00 87.44 396 ASN A C 1
ATOM 3044 O O . ASN A 1 396 ? -32.272 3.352 19.003 1.00 87.44 396 ASN A O 1
ATOM 3048 N N . THR A 1 397 ? -31.704 4.844 17.438 1.00 88.31 397 THR A N 1
ATOM 3049 C CA . THR A 1 397 ? -32.055 3.995 16.282 1.00 88.31 397 THR A CA 1
ATOM 3050 C C . THR A 1 397 ? -30.812 3.521 15.527 1.00 88.31 397 THR A C 1
ATOM 3052 O O . THR A 1 397 ? -29.761 4.145 15.582 1.00 88.31 397 THR A O 1
ATOM 3055 N N . GLU A 1 398 ? -30.884 2.378 14.843 1.00 82.00 398 GLU A N 1
ATOM 3056 C CA . GLU A 1 398 ? -29.730 1.845 14.098 1.00 82.00 398 GLU A CA 1
ATOM 3057 C C . GLU A 1 398 ? -29.401 2.687 12.863 1.00 82.00 398 GLU A C 1
ATOM 3059 O O . GLU A 1 398 ? -28.234 2.961 12.584 1.00 82.00 398 GLU A O 1
ATOM 3064 N N . SER A 1 399 ? -30.432 3.201 12.194 1.00 82.62 399 SER A N 1
ATOM 3065 C CA . SER A 1 399 ? -30.304 4.078 11.032 1.00 82.62 399 SER A CA 1
ATOM 3066 C C . SER A 1 399 ? -29.565 5.386 11.324 1.00 82.62 399 SER A C 1
ATOM 3068 O O . SER A 1 399 ? -28.915 5.919 10.430 1.00 82.62 399 SER A O 1
ATOM 3070 N N . SER A 1 400 ? -29.639 5.910 12.552 1.00 82.75 400 SER A N 1
ATOM 3071 C CA . SER A 1 400 ? -29.023 7.196 12.905 1.00 82.75 400 SER A CA 1
ATOM 3072 C C . SER A 1 400 ? -27.540 7.111 13.242 1.00 82.75 400 SER A C 1
ATOM 3074 O O . SER A 1 400 ? -26.875 8.144 13.286 1.00 82.75 400 SER A O 1
ATOM 3076 N N . THR A 1 401 ? -26.995 5.901 13.390 1.00 81.00 401 THR A N 1
ATOM 3077 C CA . THR A 1 401 ? -25.557 5.663 13.602 1.00 81.00 401 THR A CA 1
ATOM 3078 C C . THR A 1 401 ? -24.696 6.356 12.537 1.00 81.00 401 THR A C 1
ATOM 3080 O O . THR A 1 401 ? -23.570 6.757 12.814 1.00 81.00 401 THR A O 1
ATOM 3083 N N . TYR A 1 402 ? -25.242 6.538 11.329 1.00 81.88 402 TYR A N 1
ATOM 3084 C CA . TYR A 1 402 ? -24.568 7.171 10.193 1.00 81.88 402 TYR A CA 1
ATOM 3085 C C . TYR A 1 402 ? -24.857 8.670 10.036 1.00 81.88 402 TYR A C 1
ATOM 3087 O O . TYR A 1 402 ? -24.245 9.311 9.184 1.00 81.88 402 TYR A O 1
ATOM 3095 N N . ASN A 1 403 ? -25.788 9.230 10.812 1.00 85.56 403 ASN A N 1
ATOM 3096 C CA . ASN A 1 403 ? -26.237 10.611 10.627 1.00 85.56 403 ASN A CA 1
ATOM 3097 C C . ASN A 1 403 ? -25.260 11.612 11.247 1.00 85.56 403 ASN A C 1
ATOM 3099 O O . ASN A 1 403 ? -24.965 12.639 10.637 1.00 85.56 403 ASN A O 1
ATOM 3103 N N . THR A 1 404 ? -24.747 11.313 12.443 1.00 94.69 404 THR A N 1
ATOM 3104 C CA . THR A 1 404 ? -23.788 12.165 13.153 1.00 94.69 404 THR A CA 1
ATOM 3105 C C . THR A 1 404 ? -22.663 11.321 13.761 1.00 94.69 404 THR A C 1
ATOM 3107 O O . THR A 1 404 ? -22.892 10.182 14.183 1.00 94.69 404 THR A O 1
ATOM 3110 N N . PRO A 1 405 ? -21.428 11.853 13.845 1.00 94.81 405 PRO A N 1
ATOM 3111 C CA . PRO A 1 405 ? -20.329 11.161 14.520 1.00 94.81 405 PRO A CA 1
ATOM 3112 C C . PRO A 1 405 ? -20.640 10.890 16.002 1.00 94.81 405 PRO A C 1
ATOM 3114 O O . PRO A 1 405 ? -20.195 9.877 16.538 1.00 94.81 405 PRO A O 1
ATOM 3117 N N . ALA A 1 406 ? -21.443 11.746 16.645 1.00 96.31 406 ALA A N 1
ATOM 3118 C CA . ALA A 1 406 ? -21.914 11.562 18.014 1.00 96.31 406 ALA A CA 1
ATOM 3119 C C . ALA A 1 406 ? -22.772 10.291 18.164 1.00 96.31 406 ALA A C 1
ATOM 3121 O O . ALA A 1 406 ? -22.485 9.461 19.030 1.00 96.31 406 ALA A O 1
ATOM 3122 N N . CYS A 1 407 ? -23.744 10.067 17.266 1.00 96.25 407 CYS A N 1
ATOM 3123 C CA . CYS A 1 407 ? -24.529 8.828 17.251 1.00 96.25 407 CYS A CA 1
ATOM 3124 C C . CYS A 1 407 ? -23.654 7.588 17.024 1.00 96.25 407 CYS A C 1
ATOM 3126 O O . CYS A 1 407 ? -23.845 6.573 17.696 1.00 96.25 407 CYS A O 1
ATOM 3128 N N . GLY A 1 408 ? -22.678 7.669 16.112 1.00 93.44 408 GLY A N 1
ATOM 3129 C CA . GLY A 1 408 ? -21.740 6.578 15.836 1.00 93.44 408 GLY A CA 1
ATOM 3130 C C . GLY A 1 408 ? -20.916 6.176 17.062 1.00 93.44 408 GLY A C 1
ATOM 3131 O O . GLY A 1 408 ? -20.863 4.999 17.423 1.00 93.44 408 GLY A O 1
ATOM 3132 N N . VAL A 1 409 ? -20.326 7.162 17.746 1.00 95.69 409 VAL A N 1
ATOM 3133 C CA . VAL A 1 409 ? -19.547 6.943 18.976 1.00 95.69 409 VAL A CA 1
ATOM 3134 C C . VAL A 1 409 ? -20.427 6.387 20.098 1.00 95.69 409 VAL A C 1
ATOM 3136 O O . VAL A 1 409 ? -20.047 5.408 20.742 1.00 95.69 409 VAL A O 1
ATOM 3139 N N . PHE A 1 410 ? -21.615 6.960 20.309 1.00 95.88 410 PHE A N 1
ATOM 3140 C CA . PHE A 1 410 ? -22.574 6.480 21.308 1.00 95.88 410 PHE A CA 1
ATOM 3141 C C . PHE A 1 410 ? -22.934 5.004 21.102 1.00 95.88 410 PHE A C 1
ATOM 3143 O O . PHE A 1 410 ? -22.796 4.186 22.015 1.00 95.88 410 PHE A O 1
ATOM 3150 N N . ARG A 1 411 ? -23.316 4.642 19.876 1.00 93.44 411 ARG A N 1
ATOM 3151 C CA . ARG A 1 411 ? -23.672 3.274 19.482 1.00 93.44 411 ARG A CA 1
ATOM 3152 C C . ARG A 1 411 ? -22.527 2.290 19.678 1.00 93.44 411 ARG A C 1
ATOM 3154 O O . ARG A 1 411 ? -22.747 1.218 20.241 1.00 93.44 411 ARG A O 1
ATOM 3161 N N . TYR A 1 412 ? -21.319 2.660 19.259 1.00 94.06 412 TYR A N 1
ATOM 3162 C CA . TYR A 1 412 ? -20.134 1.820 19.412 1.00 94.06 412 TYR A CA 1
ATOM 3163 C C . TYR A 1 412 ? -19.856 1.495 20.885 1.00 94.06 412 TYR A C 1
ATOM 3165 O O . TYR A 1 412 ? -19.705 0.329 21.248 1.00 94.06 412 TYR A O 1
ATOM 3173 N N . ILE A 1 413 ? -19.862 2.513 21.750 1.00 93.19 413 ILE A N 1
ATOM 3174 C CA . ILE A 1 413 ? -19.600 2.344 23.185 1.00 93.19 413 ILE A CA 1
ATOM 3175 C C . ILE A 1 413 ? -20.683 1.474 23.841 1.00 93.19 413 ILE A C 1
ATOM 3177 O O . ILE A 1 413 ? -20.380 0.585 24.641 1.00 93.19 413 ILE A O 1
ATOM 3181 N N . MET A 1 414 ? -21.952 1.678 23.477 1.00 92.62 414 MET A N 1
ATOM 3182 C CA . MET A 1 414 ? -23.057 0.864 23.988 1.00 92.62 414 MET A CA 1
ATOM 3183 C C . MET A 1 414 ? -22.980 -0.597 23.518 1.00 92.62 414 MET A C 1
ATOM 3185 O O . MET A 1 414 ? -23.241 -1.509 24.311 1.00 92.62 414 MET A O 1
ATOM 3189 N N . ALA A 1 415 ? -22.576 -0.834 22.267 1.00 90.69 415 ALA A N 1
ATOM 3190 C CA . ALA A 1 415 ? -22.372 -2.171 21.716 1.00 90.69 415 ALA A CA 1
ATOM 3191 C C . ALA A 1 415 ? -21.196 -2.900 22.385 1.00 90.69 415 ALA A C 1
ATOM 3193 O O . ALA A 1 415 ? -21.358 -4.051 22.798 1.00 90.69 415 ALA A O 1
ATOM 3194 N N . ASP A 1 416 ? -20.050 -2.233 22.578 1.00 88.31 416 ASP A N 1
ATOM 3195 C CA . ASP A 1 416 ? -18.908 -2.815 23.298 1.00 88.31 416 ASP A CA 1
ATOM 3196 C C . ASP A 1 416 ? -19.301 -3.187 24.733 1.00 88.31 416 ASP A C 1
ATOM 3198 O O . ASP A 1 416 ? -19.046 -4.303 25.187 1.00 88.31 416 ASP A O 1
ATOM 3202 N N . ARG A 1 417 ? -20.055 -2.326 25.432 1.00 86.50 417 ARG A N 1
ATOM 3203 C CA . ARG A 1 417 ? -20.569 -2.641 26.774 1.00 86.50 417 ARG A CA 1
ATOM 3204 C C . ARG A 1 417 ? -21.450 -3.891 26.777 1.00 86.50 417 ARG A C 1
ATOM 3206 O O . ARG A 1 417 ? -21.321 -4.738 27.667 1.00 86.5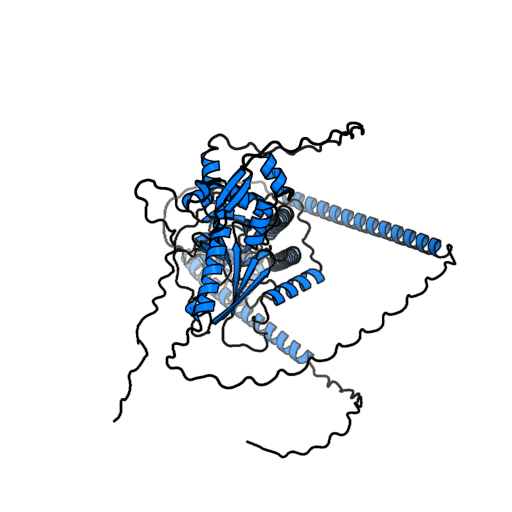0 417 ARG A O 1
ATOM 3213 N N . MET A 1 418 ? -22.355 -4.019 25.807 1.00 87.62 418 MET A N 1
ATOM 3214 C CA . MET A 1 418 ? -23.207 -5.204 25.674 1.00 87.62 418 MET A CA 1
ATOM 3215 C C . MET A 1 418 ? -22.367 -6.461 25.415 1.00 87.62 418 MET A C 1
ATOM 3217 O O . MET A 1 418 ? -22.590 -7.496 26.050 1.00 87.62 418 MET A O 1
ATOM 3221 N N . TYR A 1 419 ? -21.355 -6.352 24.556 1.00 89.50 419 TYR A N 1
ATOM 3222 C CA . TYR A 1 419 ? -20.415 -7.426 24.268 1.00 89.50 419 TYR A CA 1
ATOM 3223 C C . TYR A 1 419 ? -19.611 -7.848 25.508 1.00 89.50 419 TYR A C 1
ATOM 3225 O O . TYR A 1 419 ? -19.532 -9.040 25.812 1.00 89.50 419 TYR A O 1
ATOM 3233 N N . GLN A 1 420 ? -19.091 -6.902 26.295 1.00 85.62 420 GLN A N 1
ATOM 3234 C CA . GLN A 1 420 ? -18.386 -7.207 27.545 1.00 85.62 420 GLN A CA 1
ATOM 3235 C C . GLN A 1 420 ? -19.306 -7.887 28.567 1.00 85.62 420 GLN A C 1
ATOM 3237 O O . GLN A 1 420 ? -18.895 -8.864 29.197 1.00 85.62 420 GLN A O 1
ATOM 3242 N N . LYS A 1 421 ? -20.568 -7.445 28.696 1.00 86.12 421 LYS A N 1
ATOM 3243 C CA . LYS A 1 421 ? -21.565 -8.109 29.557 1.00 86.12 421 LYS A CA 1
ATOM 3244 C C . LYS A 1 421 ? -21.833 -9.549 29.110 1.00 86.12 421 LYS A C 1
ATOM 3246 O O . LYS A 1 421 ? -21.834 -10.453 29.947 1.00 86.12 421 LYS A O 1
ATOM 3251 N N . LEU A 1 422 ? -22.006 -9.789 27.808 1.00 88.00 422 LEU A N 1
ATOM 3252 C CA . LEU A 1 422 ? -22.172 -11.139 27.252 1.00 88.00 422 LEU A CA 1
ATOM 3253 C C . LEU A 1 422 ? -20.934 -12.008 27.504 1.00 88.00 422 LEU A C 1
ATOM 3255 O O . LEU A 1 422 ? -21.053 -13.152 27.939 1.00 88.00 422 LEU A O 1
ATOM 3259 N N . LYS A 1 423 ? -19.736 -11.451 27.317 1.00 89.12 423 LYS A N 1
ATOM 3260 C CA . LYS A 1 423 ? -18.464 -12.138 27.569 1.00 89.12 423 LYS A CA 1
ATOM 3261 C C . LYS A 1 423 ? -18.286 -12.505 29.041 1.00 89.12 423 LYS A C 1
ATOM 3263 O O . LYS A 1 423 ? -17.846 -13.614 29.340 1.00 89.12 423 LYS A O 1
ATOM 3268 N N . GLN A 1 424 ? -18.637 -11.612 29.965 1.00 87.31 424 GLN A N 1
ATOM 3269 C CA . GLN A 1 424 ? -18.616 -11.890 31.403 1.00 87.31 424 GLN A CA 1
ATOM 3270 C C . GLN A 1 424 ? -19.641 -12.963 31.783 1.00 87.31 424 GLN A C 1
ATOM 3272 O O . GLN A 1 424 ? -19.299 -13.890 32.515 1.00 87.31 424 GLN A O 1
ATOM 3277 N N . ARG A 1 425 ? -20.860 -12.902 31.228 1.00 89.25 425 ARG A N 1
ATOM 3278 C CA . ARG A 1 425 ? -21.892 -13.927 31.440 1.00 89.25 425 ARG A CA 1
ATOM 3279 C C . ARG A 1 425 ? -21.423 -15.299 30.962 1.00 89.25 425 ARG A C 1
ATOM 3281 O O . ARG A 1 425 ? -21.499 -16.262 31.714 1.00 89.25 425 ARG A O 1
ATOM 3288 N N . ASN A 1 426 ? -20.846 -15.374 29.765 1.00 86.69 426 ASN A N 1
ATOM 3289 C CA . ASN A 1 426 ? -20.338 -16.625 29.201 1.00 86.69 426 ASN A CA 1
ATOM 3290 C C . ASN A 1 426 ? -19.133 -17.172 29.981 1.00 86.69 426 ASN A C 1
ATOM 3292 O O . ASN A 1 426 ? -18.983 -18.383 30.104 1.00 86.69 426 ASN A O 1
ATOM 3296 N N . ARG A 1 427 ? -18.305 -16.299 30.568 1.00 84.88 427 ARG A N 1
ATOM 3297 C CA . ARG A 1 427 ? -17.236 -16.709 31.495 1.00 84.88 427 ARG A CA 1
ATOM 3298 C C . ARG A 1 427 ? -17.776 -17.211 32.839 1.00 84.88 427 ARG A C 1
ATOM 3300 O O . ARG A 1 427 ? -17.169 -18.098 33.427 1.00 84.88 427 ARG A O 1
ATOM 3307 N N . GLY A 1 428 ? -18.902 -16.674 33.311 1.00 74.81 428 GLY A N 1
ATOM 3308 C CA . GLY A 1 428 ? -19.545 -17.068 34.570 1.00 74.81 428 GLY A CA 1
ATOM 3309 C C . GLY A 1 428 ? -20.368 -18.361 34.501 1.00 74.81 428 GLY A C 1
ATOM 3310 O O . GLY A 1 428 ? -20.534 -19.025 35.518 1.00 74.81 428 GLY A O 1
ATOM 3311 N N . VAL A 1 429 ? -20.843 -18.767 33.319 1.00 58.09 429 VAL A N 1
ATOM 3312 C CA . VAL A 1 429 ? -21.633 -20.006 33.133 1.00 58.09 429 VAL A CA 1
ATOM 3313 C C . VAL A 1 429 ? -20.759 -21.277 33.147 1.00 58.09 429 VAL A C 1
ATOM 3315 O O . VAL A 1 429 ? -21.273 -22.390 33.194 1.00 58.09 429 VAL A O 1
ATOM 3318 N N . ALA A 1 430 ? -19.431 -21.146 33.220 1.00 50.59 430 ALA A N 1
ATOM 3319 C CA . ALA A 1 430 ? -18.507 -22.281 33.225 1.00 50.59 430 ALA A CA 1
ATOM 3320 C C . ALA A 1 430 ? -18.437 -23.087 34.543 1.00 50.59 430 ALA A C 1
ATOM 3322 O O . ALA A 1 430 ? -17.629 -24.002 34.617 1.00 50.59 430 ALA A O 1
ATOM 3323 N N . ASN A 1 431 ? -19.255 -22.807 35.568 1.00 47.50 431 ASN A N 1
ATOM 3324 C CA . ASN A 1 431 ? -19.328 -23.638 36.781 1.00 47.50 431 ASN A CA 1
ATOM 3325 C C . ASN A 1 431 ? -20.721 -23.599 37.439 1.00 47.50 431 ASN A C 1
ATOM 3327 O O . ASN A 1 431 ? -20.880 -23.100 38.551 1.00 47.50 431 ASN A O 1
ATOM 3331 N N . VAL A 1 432 ? -21.738 -24.172 36.791 1.00 42.28 432 VAL A N 1
ATOM 3332 C CA . VAL A 1 432 ? -22.896 -24.706 37.529 1.00 42.28 432 VAL A CA 1
ATOM 3333 C C . VAL A 1 432 ? -22.684 -26.207 37.664 1.00 42.28 432 VAL A C 1
ATOM 3335 O O . VAL A 1 432 ? -23.057 -26.996 36.800 1.00 42.28 432 VAL A O 1
ATOM 3338 N N . LYS A 1 433 ? -22.017 -26.592 38.754 1.00 39.62 433 LYS A N 1
ATOM 3339 C CA . LYS A 1 433 ? -21.955 -27.976 39.214 1.00 39.62 433 LYS A CA 1
ATOM 3340 C C . LYS A 1 433 ? -23.351 -28.337 39.727 1.00 39.62 433 LYS A C 1
ATOM 3342 O O . LYS A 1 433 ? -23.738 -27.918 40.815 1.00 39.62 433 LYS A O 1
ATOM 3347 N N . VAL A 1 434 ? -24.130 -29.037 38.907 1.00 48.16 434 VAL A N 1
ATOM 3348 C CA . VAL A 1 434 ? -25.375 -29.673 39.344 1.00 48.16 434 VAL A CA 1
ATOM 3349 C C . VAL A 1 434 ? -24.974 -30.913 40.129 1.00 48.16 434 VAL A C 1
ATOM 3351 O O . VAL A 1 434 ? -24.702 -31.939 39.526 1.00 48.16 434 VAL A O 1
ATOM 3354 N N . ASP A 1 435 ? -24.926 -30.811 41.455 1.00 39.62 435 ASP A N 1
ATOM 3355 C CA . ASP A 1 435 ? -24.943 -31.979 42.332 1.00 39.62 435 ASP A CA 1
ATOM 3356 C C . ASP A 1 435 ? -25.927 -31.727 43.473 1.00 39.62 435 ASP A C 1
ATOM 3358 O O . ASP A 1 435 ? -25.809 -30.773 44.245 1.00 39.62 435 ASP A O 1
ATOM 3362 N N . GLY A 1 436 ? -26.933 -32.596 43.536 1.00 39.97 436 GLY A N 1
ATOM 3363 C CA . GLY A 1 436 ? -27.813 -32.730 44.680 1.00 39.97 436 GLY A CA 1
ATOM 3364 C C . GLY A 1 436 ? -27.154 -33.483 45.839 1.00 39.97 436 GLY A C 1
ATOM 3365 O O . GLY A 1 436 ? -26.118 -34.123 45.693 1.00 39.97 436 GLY A O 1
ATOM 3366 N N . ALA A 1 437 ? -27.874 -33.447 46.961 1.00 39.91 437 ALA A N 1
ATOM 3367 C CA . ALA A 1 437 ? -27.680 -34.175 48.217 1.00 39.91 437 ALA A CA 1
ATOM 3368 C C . ALA A 1 437 ? -26.620 -33.632 49.203 1.00 39.91 437 ALA A C 1
ATOM 3370 O O . ALA A 1 437 ? -25.411 -33.778 49.055 1.00 39.91 437 ALA A O 1
ATOM 3371 N N . SER A 1 438 ? -27.168 -33.055 50.279 1.00 40.88 438 SER A N 1
ATOM 3372 C CA . SER A 1 438 ? -26.547 -32.712 51.565 1.00 40.88 438 SER A CA 1
ATOM 3373 C C . SER A 1 438 ? -25.904 -33.935 52.250 1.00 40.88 438 SER A C 1
ATOM 3375 O O . SER A 1 438 ? -26.441 -35.040 52.136 1.00 40.88 438 SER A O 1
ATOM 3377 N N . PRO A 1 439 ? -24.794 -33.754 52.996 1.00 40.72 439 PRO A N 1
ATOM 3378 C CA . PRO A 1 439 ? -24.935 -33.743 54.458 1.00 40.72 439 PRO A CA 1
ATOM 3379 C C . PRO A 1 439 ? -24.077 -32.689 55.202 1.00 40.72 439 PRO A C 1
ATOM 3381 O O . PRO A 1 439 ? -23.282 -31.954 54.624 1.00 40.72 439 PRO A O 1
ATOM 3384 N N . ALA A 1 440 ? -24.338 -32.635 56.512 1.00 36.25 440 ALA A N 1
ATOM 3385 C CA . ALA A 1 440 ? -24.003 -31.670 57.566 1.00 36.25 440 ALA A CA 1
ATOM 3386 C C . ALA A 1 440 ? -22.509 -31.282 57.774 1.00 36.25 440 ALA A C 1
ATOM 3388 O O . ALA A 1 440 ? -21.610 -31.989 57.317 1.00 36.25 440 ALA A O 1
ATOM 3389 N N . PRO A 1 441 ? -22.229 -30.165 58.492 1.00 44.94 441 PRO A N 1
ATOM 3390 C CA . PRO A 1 441 ? -20.937 -29.482 58.470 1.00 44.94 441 PRO A CA 1
ATOM 3391 C C . PRO A 1 441 ? -19.929 -30.066 59.472 1.00 44.94 441 PRO A C 1
ATOM 3393 O O . PRO A 1 441 ? -20.251 -30.291 60.638 1.00 44.94 441 PRO A O 1
ATOM 3396 N N . ALA A 1 442 ? -18.682 -30.237 59.026 1.00 36.16 442 ALA A N 1
ATOM 3397 C CA . ALA A 1 442 ? -17.534 -30.558 59.872 1.00 36.16 442 ALA A CA 1
ATOM 3398 C C . ALA A 1 442 ? -16.570 -29.361 59.970 1.00 36.16 442 ALA A C 1
ATOM 3400 O O . ALA A 1 442 ? -16.426 -28.571 59.039 1.00 36.16 442 ALA A O 1
ATOM 3401 N N . ALA A 1 443 ? -15.961 -29.245 61.148 1.00 38.91 443 ALA A N 1
ATOM 3402 C CA . ALA A 1 443 ? -15.289 -28.085 61.721 1.00 38.91 443 ALA A CA 1
ATOM 3403 C C . ALA A 1 443 ? -14.141 -27.465 60.900 1.00 38.91 443 ALA A C 1
ATOM 3405 O O . ALA A 1 443 ? -13.366 -28.147 60.231 1.00 38.91 443 ALA A O 1
ATOM 3406 N N . ALA A 1 444 ? -14.012 -26.143 61.048 1.00 42.75 444 ALA A N 1
ATOM 3407 C CA . ALA A 1 444 ? -12.959 -25.310 60.485 1.00 42.75 444 ALA A CA 1
ATOM 3408 C C . ALA A 1 444 ? -11.578 -25.606 61.100 1.00 42.75 444 ALA A C 1
ATOM 3410 O O . ALA A 1 444 ? -11.427 -25.662 62.321 1.00 42.75 444 ALA A O 1
ATOM 3411 N N . ALA A 1 445 ? -10.565 -25.730 60.239 1.00 43.09 445 ALA A N 1
ATOM 3412 C CA . ALA A 1 445 ? -9.154 -25.758 60.616 1.00 43.09 445 ALA A CA 1
ATOM 3413 C C . ALA A 1 445 ? -8.571 -24.326 60.653 1.00 43.09 445 ALA A C 1
ATOM 3415 O O . ALA A 1 445 ? -8.967 -23.490 59.835 1.00 43.09 445 ALA A O 1
ATOM 3416 N N . PRO A 1 446 ? -7.648 -24.019 61.585 1.00 48.44 446 PRO A N 1
ATOM 3417 C CA . PRO A 1 446 ? -7.191 -22.657 61.840 1.00 48.44 446 PRO A CA 1
ATOM 3418 C C . PRO A 1 446 ? -6.176 -22.142 60.810 1.00 48.44 446 PRO A C 1
ATOM 3420 O O . PRO A 1 446 ? -5.371 -22.886 60.249 1.00 48.44 446 PRO A O 1
ATOM 3423 N N . ALA A 1 447 ? -6.234 -20.826 60.605 1.00 42.16 447 ALA A N 1
ATOM 3424 C CA . ALA A 1 447 ? -5.421 -20.043 59.688 1.00 42.16 447 ALA A CA 1
ATOM 3425 C C . ALA A 1 447 ? -3.921 -20.051 60.039 1.00 42.16 447 ALA A C 1
ATOM 3427 O O . ALA A 1 447 ? -3.533 -19.958 61.204 1.00 42.16 447 ALA A O 1
ATOM 3428 N N . ALA A 1 448 ? -3.083 -20.103 59.002 1.00 47.75 448 ALA A N 1
ATOM 3429 C CA . ALA A 1 448 ? -1.639 -19.922 59.107 1.00 47.75 448 ALA A CA 1
ATOM 3430 C C . ALA A 1 448 ? -1.277 -18.437 59.354 1.00 47.75 448 ALA A C 1
ATOM 3432 O O . ALA A 1 448 ? -1.931 -17.553 58.793 1.00 47.75 448 ALA A O 1
ATOM 3433 N N . PRO A 1 449 ? -0.243 -18.147 60.166 1.00 55.00 449 PRO A N 1
ATOM 3434 C CA . PRO A 1 449 ? 0.144 -16.784 60.519 1.00 55.00 449 PRO A CA 1
ATOM 3435 C C . PRO A 1 449 ? 0.871 -16.045 59.375 1.00 55.00 449 PRO A C 1
ATOM 3437 O O . PRO A 1 449 ? 1.528 -16.678 58.544 1.00 55.00 449 PRO A O 1
ATOM 3440 N N . PRO A 1 450 ? 0.780 -14.701 59.333 1.00 52.41 450 PRO A N 1
ATOM 3441 C CA . PRO A 1 450 ? 1.335 -13.881 58.260 1.00 52.41 450 PRO A CA 1
ATOM 3442 C C . PRO A 1 450 ? 2.865 -13.763 58.328 1.00 52.41 450 PRO A C 1
ATOM 3444 O O . PRO A 1 450 ? 3.458 -13.626 59.398 1.00 52.41 450 PRO A O 1
ATOM 3447 N N . ALA A 1 451 ? 3.496 -13.782 57.152 1.00 45.50 451 ALA A N 1
ATOM 3448 C CA . ALA A 1 451 ? 4.929 -13.580 56.971 1.00 45.50 451 ALA A CA 1
ATOM 3449 C C . ALA A 1 451 ? 5.347 -12.125 57.260 1.00 45.50 451 ALA A C 1
ATOM 3451 O O . ALA A 1 451 ? 4.653 -11.176 56.896 1.00 45.50 451 ALA A O 1
ATOM 3452 N N . ALA A 1 452 ? 6.502 -11.975 57.912 1.00 52.03 452 ALA A N 1
ATOM 3453 C CA . ALA A 1 452 ? 7.072 -10.707 58.360 1.00 52.03 452 ALA A CA 1
ATOM 3454 C C . ALA A 1 452 ? 7.543 -9.795 57.200 1.00 52.03 452 ALA A C 1
ATOM 3456 O O . ALA A 1 452 ? 7.959 -10.295 56.151 1.00 52.03 452 ALA A O 1
ATOM 3457 N N . PRO A 1 453 ? 7.526 -8.460 57.389 1.00 51.38 453 PRO A N 1
ATOM 3458 C CA . PRO A 1 453 ? 7.909 -7.488 56.368 1.00 51.38 453 PRO A CA 1
ATOM 3459 C C . PRO A 1 453 ? 9.431 -7.420 56.161 1.00 51.38 453 PRO A C 1
ATOM 3461 O O . PRO A 1 453 ? 10.213 -7.366 57.109 1.00 51.38 453 PRO A O 1
ATOM 3464 N N . VAL A 1 454 ? 9.842 -7.386 54.892 1.00 54.75 454 VAL A N 1
ATOM 3465 C CA . VAL A 1 454 ? 11.235 -7.205 54.455 1.00 54.75 454 VAL A CA 1
ATOM 3466 C C . VAL A 1 454 ? 11.633 -5.730 54.584 1.00 54.75 454 VAL A C 1
ATOM 3468 O O . VAL A 1 454 ? 10.908 -4.842 54.140 1.00 54.75 454 VAL A O 1
ATOM 3471 N N . ALA A 1 455 ? 12.792 -5.482 55.196 1.00 50.56 455 ALA A N 1
ATOM 3472 C CA . ALA A 1 455 ? 13.358 -4.157 55.438 1.00 50.56 455 ALA A CA 1
ATOM 3473 C C . ALA A 1 455 ? 13.807 -3.441 54.140 1.00 50.56 455 ALA A C 1
ATOM 3475 O O . ALA A 1 455 ? 14.293 -4.101 53.217 1.00 50.56 455 ALA A O 1
ATOM 3476 N N . PRO A 1 456 ? 13.696 -2.099 54.061 1.00 50.28 456 PRO A N 1
ATOM 3477 C CA . PRO A 1 456 ? 14.120 -1.329 52.894 1.00 50.28 456 PRO A CA 1
ATOM 3478 C C . PRO A 1 456 ? 15.649 -1.173 52.808 1.00 50.28 456 PRO A C 1
ATOM 3480 O O . PRO A 1 456 ? 16.339 -0.998 53.812 1.00 50.28 456 PRO A O 1
ATOM 3483 N N . ALA A 1 457 ? 16.165 -1.221 51.577 1.00 51.25 457 ALA A N 1
ATOM 3484 C CA . ALA A 1 457 ? 17.577 -1.039 51.242 1.00 51.25 457 ALA A CA 1
ATOM 3485 C C . ALA A 1 457 ? 18.042 0.427 51.419 1.00 51.25 457 ALA A C 1
ATOM 3487 O O . ALA A 1 457 ? 17.241 1.347 51.234 1.00 51.25 457 ALA A O 1
ATOM 3488 N N . PRO A 1 458 ? 19.327 0.669 51.749 1.00 48.97 458 PRO A N 1
ATOM 3489 C CA . PRO A 1 458 ? 19.842 2.005 52.036 1.00 48.97 458 PRO A CA 1
ATOM 3490 C C . PRO A 1 458 ? 20.014 2.871 50.778 1.00 48.97 458 PRO A C 1
ATOM 3492 O O . PRO A 1 458 ? 20.474 2.414 49.731 1.00 48.97 458 PRO A O 1
ATOM 3495 N N . VAL A 1 459 ? 19.677 4.152 50.931 1.00 51.84 459 VAL A N 1
ATOM 3496 C CA . VAL A 1 459 ? 19.839 5.230 49.945 1.00 51.84 459 VAL A CA 1
ATOM 3497 C C . VAL A 1 459 ? 21.328 5.602 49.800 1.00 51.84 459 VAL A C 1
ATOM 3499 O O . VAL A 1 459 ? 21.993 5.797 50.819 1.00 51.84 459 VAL A O 1
ATOM 3502 N N . PRO A 1 460 ? 21.876 5.729 48.576 1.00 47.59 460 PRO A N 1
ATOM 3503 C CA . PRO A 1 460 ? 23.248 6.189 48.368 1.00 47.59 460 PRO A CA 1
ATOM 3504 C C . PRO A 1 460 ? 23.399 7.706 48.583 1.00 47.59 460 PRO A C 1
ATOM 3506 O O . PRO A 1 460 ? 22.547 8.501 48.188 1.00 47.59 460 PRO A O 1
ATOM 3509 N N . ALA A 1 461 ? 24.515 8.085 49.210 1.00 49.31 461 ALA A N 1
ATOM 3510 C CA . ALA A 1 461 ? 24.894 9.454 49.561 1.00 49.31 461 ALA A CA 1
ATOM 3511 C C . ALA A 1 461 ? 25.215 10.342 48.332 1.00 49.31 461 ALA A C 1
ATOM 3513 O O . ALA A 1 461 ? 25.651 9.825 47.299 1.00 49.31 461 ALA A O 1
ATOM 3514 N N . PRO A 1 462 ? 25.042 11.676 48.436 1.00 43.62 462 PRO A N 1
ATOM 3515 C CA . PRO A 1 462 ? 25.278 12.610 47.338 1.00 43.62 462 PRO A CA 1
ATOM 3516 C C . PRO A 1 462 ? 26.771 12.827 47.042 1.00 43.62 462 PRO A C 1
ATOM 3518 O O . PRO A 1 462 ? 27.605 12.944 47.940 1.00 43.62 462 PRO A O 1
ATOM 3521 N N . VAL A 1 463 ? 27.080 12.917 45.747 1.00 48.41 463 VAL A N 1
ATOM 3522 C CA . VAL A 1 463 ? 28.400 13.234 45.181 1.00 48.41 463 VAL A CA 1
ATOM 3523 C C . VAL A 1 463 ? 28.686 14.741 45.328 1.00 48.41 463 VAL A C 1
ATOM 3525 O O . VAL A 1 463 ? 27.803 15.541 45.013 1.00 48.41 463 VAL A O 1
ATOM 3528 N N . PRO A 1 464 ? 29.889 15.161 45.771 1.00 42.00 464 PRO A N 1
ATOM 3529 C CA . PRO A 1 464 ? 30.235 16.575 45.901 1.00 42.00 464 PRO A CA 1
ATOM 3530 C C . PRO A 1 464 ? 30.576 17.231 44.552 1.00 42.00 464 PRO A C 1
ATOM 3532 O O . PRO A 1 464 ? 31.179 16.621 43.668 1.00 42.00 464 PRO A O 1
ATOM 3535 N N . ALA A 1 465 ? 30.194 18.503 44.427 1.00 40.84 465 ALA A N 1
ATOM 3536 C CA . ALA A 1 465 ? 30.432 19.364 43.271 1.00 40.84 465 ALA A CA 1
ATOM 3537 C C . ALA A 1 465 ? 31.926 19.722 43.091 1.00 40.84 465 ALA A C 1
ATOM 3539 O O . ALA A 1 465 ? 32.602 19.995 44.087 1.00 40.84 465 ALA A O 1
ATOM 3540 N N . PRO A 1 466 ? 32.448 19.791 41.851 1.00 41.03 466 PRO A N 1
ATOM 3541 C CA . PRO A 1 466 ? 33.794 20.292 41.593 1.00 41.03 466 PRO A CA 1
ATOM 3542 C C . PRO A 1 466 ? 33.827 21.826 41.477 1.00 41.03 466 PRO A C 1
ATOM 3544 O O . PRO A 1 466 ? 32.987 22.443 40.821 1.00 41.03 466 PRO A O 1
ATOM 3547 N N . ALA A 1 467 ? 34.837 22.424 42.112 1.00 39.81 467 ALA A N 1
ATOM 3548 C CA . ALA A 1 467 ? 35.192 23.840 42.028 1.00 39.81 467 ALA A CA 1
ATOM 3549 C C . ALA A 1 467 ? 35.849 24.205 40.672 1.00 39.81 467 ALA A C 1
ATOM 3551 O O . ALA A 1 467 ? 36.448 23.333 40.036 1.00 39.81 467 ALA A O 1
ATOM 3552 N N . PRO A 1 468 ? 35.775 25.477 40.227 1.00 44.88 468 PRO A N 1
ATOM 3553 C CA . PRO A 1 468 ? 36.271 25.912 38.922 1.00 44.88 468 PRO A CA 1
ATOM 3554 C C . PRO A 1 468 ? 37.718 26.431 38.980 1.00 44.88 468 PRO A C 1
ATOM 3556 O O . PRO A 1 468 ? 38.094 27.134 39.918 1.00 44.88 468 PRO A O 1
ATOM 3559 N N . GLY A 1 469 ? 38.510 26.168 37.934 1.00 36.62 469 GLY A N 1
ATOM 3560 C CA . GLY A 1 469 ? 39.779 26.870 37.720 1.00 36.62 469 GLY A CA 1
ATOM 3561 C C . GLY A 1 469 ? 40.610 26.396 36.520 1.00 36.62 469 GLY A C 1
ATOM 3562 O O . GLY A 1 469 ? 41.009 25.237 36.487 1.00 36.62 469 GLY A O 1
ATOM 3563 N N . ALA A 1 470 ? 40.947 27.363 35.644 1.00 36.38 470 ALA A N 1
ATOM 3564 C CA . ALA A 1 470 ? 42.026 27.385 34.630 1.00 36.38 470 ALA A CA 1
ATOM 3565 C C . ALA A 1 470 ? 41.750 26.618 33.304 1.00 36.38 470 ALA A C 1
ATOM 3567 O O . ALA A 1 470 ? 41.285 25.490 33.341 1.00 36.38 470 ALA A O 1
ATOM 3568 N N . THR A 1 471 ? 41.974 27.109 32.074 1.00 42.75 471 THR A N 1
ATOM 3569 C CA . THR A 1 471 ? 42.677 28.271 31.484 1.00 42.75 471 THR A CA 1
ATOM 3570 C C . THR A 1 471 ? 42.019 28.630 30.129 1.00 42.75 471 THR A C 1
ATOM 3572 O O . THR A 1 471 ? 41.633 27.741 29.372 1.00 42.75 471 THR A O 1
ATOM 3575 N N . ALA A 1 472 ? 41.886 29.922 29.799 1.00 47.97 472 ALA A N 1
ATOM 3576 C CA . ALA A 1 472 ? 41.208 30.402 28.581 1.00 47.97 472 ALA A CA 1
ATOM 3577 C C . ALA A 1 472 ? 42.100 30.439 27.318 1.00 47.97 472 ALA A C 1
ATOM 3579 O O . ALA A 1 472 ? 41.583 30.554 26.209 1.00 47.97 472 ALA A O 1
ATOM 3580 N N . ASP A 1 473 ? 43.419 30.279 27.450 1.00 48.16 473 ASP A N 1
ATOM 3581 C CA . ASP A 1 473 ? 44.350 30.513 26.334 1.00 48.16 473 ASP A CA 1
ATOM 3582 C C . ASP A 1 473 ? 44.494 29.332 25.357 1.00 48.16 473 ASP A C 1
ATOM 3584 O O . ASP A 1 473 ? 44.820 29.530 24.191 1.00 48.16 473 ASP A O 1
ATOM 3588 N N . ALA A 1 474 ? 44.170 28.098 25.762 1.00 51.41 474 ALA A N 1
ATOM 3589 C CA . ALA A 1 474 ? 44.248 26.936 24.864 1.00 51.41 474 ALA A CA 1
ATOM 3590 C C . ALA A 1 474 ? 43.041 26.817 23.907 1.00 51.41 474 ALA A C 1
ATOM 3592 O O . ALA A 1 474 ? 43.125 26.167 22.864 1.00 51.41 474 ALA A O 1
ATOM 3593 N N . ALA A 1 475 ? 41.908 27.440 24.247 1.00 54.22 475 ALA A N 1
ATOM 3594 C CA . ALA A 1 475 ? 40.685 27.372 23.447 1.00 54.22 475 ALA A CA 1
ATOM 3595 C C . ALA A 1 475 ? 40.721 28.317 22.232 1.00 54.22 475 ALA A C 1
ATOM 3597 O O . ALA A 1 475 ? 40.154 27.994 21.187 1.00 54.22 475 ALA A O 1
ATOM 3598 N N . ALA A 1 476 ? 41.419 29.452 22.343 1.00 57.09 476 ALA A N 1
ATOM 3599 C CA . ALA A 1 476 ? 41.546 30.422 21.256 1.00 57.09 476 ALA A CA 1
ATOM 3600 C C . ALA A 1 476 ? 42.402 29.882 20.094 1.00 57.09 476 ALA A C 1
ATOM 3602 O O . ALA A 1 476 ? 42.027 30.029 18.930 1.00 57.09 476 ALA A O 1
ATOM 3603 N N . ASP A 1 477 ? 43.487 29.166 20.400 1.00 59.69 477 ASP A N 1
ATOM 3604 C CA . ASP A 1 477 ? 44.386 28.602 19.384 1.00 59.69 477 ASP A CA 1
ATOM 3605 C C . ASP A 1 477 ? 43.755 27.421 18.622 1.00 59.69 477 ASP A C 1
ATOM 3607 O O . ASP A 1 477 ? 43.929 27.265 17.409 1.00 59.69 477 ASP A O 1
ATOM 3611 N N . ALA A 1 478 ? 42.932 26.616 19.303 1.00 65.88 478 ALA A N 1
ATOM 3612 C CA . ALA A 1 478 ? 42.165 25.550 18.659 1.00 65.88 478 ALA A CA 1
ATOM 3613 C C . ALA A 1 478 ? 41.077 26.105 17.718 1.00 65.88 478 ALA A C 1
ATOM 3615 O O . ALA A 1 478 ? 40.842 25.543 16.645 1.00 65.88 478 ALA A O 1
ATOM 3616 N N . ALA A 1 479 ? 40.446 27.225 18.087 1.00 69.44 479 ALA A N 1
ATOM 3617 C CA . ALA A 1 479 ? 39.431 27.881 17.267 1.00 69.44 479 ALA A CA 1
ATOM 3618 C C . ALA A 1 479 ? 40.032 28.540 16.012 1.00 69.44 479 ALA A C 1
ATOM 3620 O O . ALA A 1 479 ? 39.468 28.413 14.923 1.00 69.44 479 ALA A O 1
ATOM 3621 N N . ALA A 1 480 ? 41.203 29.175 16.133 1.00 73.44 480 ALA A N 1
ATOM 3622 C CA . ALA A 1 480 ? 41.904 29.780 14.999 1.00 73.44 480 ALA A CA 1
ATOM 3623 C C . ALA A 1 480 ? 42.346 28.729 13.965 1.00 73.44 480 ALA A C 1
ATOM 3625 O O . ALA A 1 480 ? 42.162 28.919 12.760 1.00 73.44 480 ALA A O 1
ATOM 3626 N N . LYS A 1 481 ? 42.848 27.576 14.426 1.00 79.19 481 LYS A N 1
ATOM 3627 C CA . LYS A 1 481 ? 43.232 26.470 13.540 1.00 79.19 481 LYS A CA 1
ATOM 3628 C C . LYS A 1 481 ? 42.029 25.847 12.822 1.00 79.19 481 LYS A C 1
ATOM 3630 O O . LYS A 1 481 ? 42.093 25.609 11.619 1.00 79.19 481 LYS A O 1
ATOM 3635 N N . ALA A 1 482 ? 40.911 25.658 13.525 1.00 78.44 482 ALA A N 1
ATOM 3636 C CA . ALA A 1 482 ? 39.683 25.140 12.923 1.00 78.44 482 ALA A CA 1
ATOM 3637 C C . ALA A 1 482 ? 39.101 26.085 11.853 1.00 78.44 482 ALA A C 1
ATOM 3639 O O . ALA A 1 482 ? 38.597 25.623 10.828 1.00 78.44 482 ALA A O 1
ATOM 3640 N N . ALA A 1 483 ? 39.203 27.403 12.056 1.00 78.12 483 ALA A N 1
ATOM 3641 C CA . ALA A 1 483 ? 38.772 28.394 11.072 1.00 78.12 483 ALA A CA 1
ATOM 3642 C C . ALA A 1 483 ? 39.659 28.390 9.812 1.00 78.12 483 ALA A C 1
ATOM 3644 O O . ALA A 1 483 ? 39.141 28.469 8.696 1.00 78.12 483 ALA A O 1
ATOM 3645 N N . ALA A 1 484 ? 40.978 28.239 9.971 1.00 78.44 484 ALA A N 1
ATOM 3646 C CA . ALA A 1 484 ? 41.913 28.144 8.850 1.00 78.44 484 ALA A CA 1
ATOM 3647 C C . ALA A 1 484 ? 41.692 26.869 8.013 1.00 78.44 484 ALA A C 1
ATOM 3649 O O . ALA A 1 484 ? 41.636 26.941 6.783 1.00 78.44 484 ALA A O 1
ATOM 3650 N N . ASP A 1 485 ? 41.477 25.722 8.665 1.00 85.06 485 ASP A N 1
ATOM 3651 C CA . ASP A 1 485 ? 41.200 24.452 7.981 1.00 85.06 485 ASP A CA 1
ATOM 3652 C C . ASP A 1 485 ? 39.850 24.487 7.234 1.00 85.06 485 ASP A C 1
ATOM 3654 O O . ASP A 1 485 ? 39.728 23.959 6.124 1.00 85.06 485 ASP A O 1
ATOM 3658 N N . ALA A 1 486 ? 38.839 25.164 7.794 1.00 82.06 486 ALA A N 1
ATOM 3659 C CA . ALA A 1 486 ? 37.550 25.367 7.132 1.00 82.06 486 ALA A CA 1
ATOM 3660 C C . ALA A 1 486 ? 37.665 26.270 5.890 1.00 82.06 486 ALA A C 1
ATOM 3662 O O . ALA A 1 486 ? 37.075 25.963 4.851 1.00 82.06 486 ALA A O 1
ATOM 3663 N N . ALA A 1 487 ? 38.458 27.344 5.965 1.00 84.06 487 ALA A N 1
ATOM 3664 C CA . ALA A 1 487 ? 38.706 28.236 4.834 1.00 84.06 487 ALA A CA 1
ATOM 3665 C C . ALA A 1 487 ? 39.496 27.541 3.710 1.00 84.06 487 ALA A C 1
ATOM 3667 O O . ALA A 1 487 ? 39.141 27.669 2.536 1.00 84.06 487 ALA A O 1
ATOM 3668 N N . ALA A 1 488 ? 40.514 26.746 4.056 1.00 80.88 488 ALA A N 1
ATOM 3669 C CA . ALA A 1 488 ? 41.292 25.975 3.086 1.00 80.88 488 ALA A CA 1
ATOM 3670 C C . ALA A 1 488 ? 40.430 24.930 2.359 1.00 80.88 488 ALA A C 1
ATOM 3672 O O . ALA A 1 488 ? 40.532 24.771 1.140 1.00 80.88 488 ALA A O 1
ATOM 3673 N N . LYS A 1 489 ? 39.526 24.261 3.086 1.00 84.06 489 LYS A N 1
ATOM 3674 C CA . LYS A 1 489 ? 38.578 23.313 2.495 1.00 84.06 489 LYS A CA 1
ATOM 3675 C C . LYS A 1 489 ? 37.576 24.000 1.563 1.00 84.06 489 LYS A C 1
ATOM 3677 O O . LYS A 1 489 ? 37.361 23.518 0.456 1.00 84.06 489 LYS A O 1
ATOM 3682 N N . ALA A 1 490 ? 37.026 25.148 1.962 1.00 83.94 490 ALA A N 1
ATOM 3683 C CA . ALA A 1 490 ? 36.107 25.916 1.122 1.00 83.94 490 ALA A CA 1
ATOM 3684 C C . ALA A 1 490 ? 36.770 26.397 -0.183 1.00 83.94 490 ALA A C 1
ATOM 3686 O O . ALA A 1 490 ? 36.151 26.349 -1.247 1.00 83.94 490 ALA A O 1
ATOM 3687 N N . ALA A 1 491 ? 38.043 26.804 -0.126 1.00 81.81 491 ALA A N 1
ATOM 3688 C CA . ALA A 1 491 ? 38.809 27.183 -1.311 1.00 81.81 491 ALA A CA 1
ATOM 3689 C C . ALA A 1 491 ? 39.077 25.987 -2.246 1.00 81.81 491 ALA A C 1
ATOM 3691 O O . ALA A 1 491 ? 38.948 26.118 -3.465 1.00 81.81 491 ALA A O 1
ATOM 3692 N N . ALA A 1 492 ? 39.396 24.812 -1.691 1.00 78.69 492 ALA A N 1
ATOM 3693 C CA . ALA A 1 492 ? 39.596 23.590 -2.472 1.00 78.69 492 ALA A CA 1
ATOM 3694 C C . ALA A 1 492 ? 38.301 23.122 -3.162 1.00 78.69 492 ALA A C 1
ATOM 3696 O O . ALA A 1 492 ? 38.325 22.767 -4.342 1.00 78.69 492 ALA A O 1
ATOM 3697 N N . ASP A 1 493 ? 37.166 23.189 -2.462 1.00 86.69 493 ASP A N 1
ATOM 3698 C CA . ASP A 1 493 ? 35.857 22.822 -3.011 1.00 86.69 493 ASP A CA 1
ATOM 3699 C C . ASP A 1 493 ? 35.412 23.800 -4.119 1.00 86.69 493 ASP A C 1
ATOM 3701 O O . ASP A 1 493 ? 34.886 23.377 -5.153 1.00 86.69 493 ASP A O 1
ATOM 3705 N N . ALA A 1 494 ? 35.689 25.101 -3.963 1.00 84.88 494 ALA A N 1
ATOM 3706 C CA . ALA A 1 494 ? 35.429 26.104 -4.998 1.00 84.88 494 ALA A CA 1
ATOM 3707 C C . ALA A 1 494 ? 36.284 25.876 -6.259 1.00 84.88 494 ALA A C 1
ATOM 3709 O O . ALA A 1 494 ? 35.770 25.961 -7.378 1.00 84.88 494 ALA A O 1
ATOM 3710 N N . ALA A 1 495 ? 37.564 25.525 -6.094 1.00 80.19 495 ALA A N 1
ATOM 3711 C CA . ALA A 1 495 ? 38.456 25.206 -7.208 1.00 80.19 495 ALA A CA 1
ATOM 3712 C C . ALA A 1 495 ? 38.033 23.920 -7.942 1.00 80.19 495 ALA A C 1
ATOM 3714 O O . ALA A 1 495 ? 38.026 23.883 -9.174 1.00 80.19 495 ALA A O 1
ATOM 3715 N N . ALA A 1 496 ? 37.618 22.883 -7.206 1.00 80.94 496 ALA A N 1
ATOM 3716 C CA . ALA A 1 496 ? 37.118 21.639 -7.789 1.00 80.94 496 ALA A CA 1
ATOM 3717 C C . ALA A 1 496 ? 35.824 21.858 -8.590 1.00 80.94 496 ALA A C 1
ATOM 3719 O O . ALA A 1 496 ? 35.671 21.306 -9.683 1.00 80.94 496 ALA A O 1
ATOM 3720 N N . LYS A 1 497 ? 34.918 22.706 -8.086 1.00 85.00 497 LYS A N 1
ATOM 3721 C CA . LYS A 1 497 ? 33.686 23.076 -8.794 1.00 85.00 497 LYS A CA 1
ATOM 3722 C C . LYS A 1 497 ? 33.977 23.850 -10.082 1.00 85.00 497 LYS A C 1
ATOM 3724 O O . LYS A 1 497 ? 33.452 23.488 -11.130 1.00 85.00 497 LYS A O 1
ATOM 3729 N N . ALA A 1 498 ? 34.871 24.838 -10.035 1.00 85.75 498 ALA A N 1
ATOM 3730 C CA . ALA A 1 498 ? 35.265 25.599 -11.221 1.00 85.75 498 ALA A CA 1
ATOM 3731 C C . ALA A 1 498 ? 35.898 24.708 -12.309 1.00 85.75 498 ALA A C 1
ATOM 3733 O O . ALA A 1 498 ? 35.622 24.885 -13.496 1.00 85.75 498 ALA A O 1
ATOM 3734 N N . ALA A 1 499 ? 36.703 23.714 -11.916 1.00 80.25 499 ALA A N 1
ATOM 3735 C CA . ALA A 1 499 ? 37.285 22.749 -12.847 1.00 80.25 499 ALA A CA 1
ATOM 3736 C C . ALA A 1 499 ? 36.226 21.830 -13.489 1.00 80.25 499 ALA A C 1
ATOM 3738 O O . ALA A 1 499 ? 36.303 21.542 -14.685 1.00 80.25 499 ALA A O 1
ATOM 3739 N N . ALA A 1 500 ? 35.221 21.397 -12.721 1.00 80.25 500 ALA A N 1
ATOM 3740 C CA . ALA A 1 500 ? 34.121 20.580 -13.232 1.00 80.25 500 ALA A CA 1
ATOM 3741 C C . ALA A 1 500 ? 33.230 21.357 -14.217 1.00 80.25 500 ALA A C 1
ATOM 3743 O O . ALA A 1 500 ? 32.900 20.837 -15.285 1.00 80.25 500 ALA A O 1
ATOM 3744 N N . ASP A 1 501 ? 32.908 22.614 -13.904 1.00 88.12 501 ASP A N 1
ATOM 3745 C CA . ASP A 1 501 ? 32.093 23.479 -14.765 1.00 88.12 501 ASP A CA 1
ATOM 3746 C C . ASP A 1 501 ? 32.818 23.797 -16.088 1.00 88.12 501 ASP A C 1
ATOM 3748 O O . ASP A 1 501 ? 32.211 23.771 -17.163 1.00 88.12 501 ASP A O 1
ATOM 3752 N N . ALA A 1 502 ? 34.140 24.007 -16.044 1.00 82.75 502 ALA A N 1
ATOM 3753 C CA . ALA A 1 502 ? 34.960 24.188 -17.243 1.00 82.75 502 ALA A CA 1
ATOM 3754 C C . ALA A 1 502 ? 34.987 22.929 -18.134 1.00 82.75 502 ALA A C 1
ATOM 3756 O O . ALA A 1 502 ? 34.878 23.036 -19.358 1.00 82.75 502 ALA A O 1
ATOM 3757 N N . ALA A 1 503 ? 35.078 21.736 -17.536 1.00 81.06 503 ALA A N 1
ATOM 3758 C CA . ALA A 1 503 ? 35.049 20.471 -18.271 1.00 81.06 503 ALA A CA 1
ATOM 3759 C C . ALA A 1 503 ? 33.677 20.197 -18.913 1.00 81.06 503 ALA A C 1
ATOM 3761 O O . ALA A 1 503 ? 33.610 19.748 -20.059 1.00 81.06 503 ALA A O 1
ATOM 3762 N N . ALA A 1 504 ? 32.583 20.512 -18.211 1.00 82.88 504 ALA A N 1
ATOM 3763 C CA . ALA A 1 504 ? 31.226 20.372 -18.735 1.00 82.88 504 ALA A CA 1
ATOM 3764 C C . ALA A 1 504 ? 30.974 21.306 -19.928 1.00 82.88 504 ALA A C 1
ATOM 3766 O O . ALA A 1 504 ? 30.422 20.878 -20.944 1.00 82.88 504 ALA A O 1
ATOM 3767 N N . LYS A 1 505 ? 31.443 22.558 -19.844 1.00 87.38 505 LYS A N 1
ATOM 3768 C CA . LYS A 1 505 ? 31.350 23.518 -20.950 1.00 87.38 505 LYS A CA 1
ATOM 3769 C C . LYS A 1 505 ? 32.139 23.057 -22.180 1.00 87.38 505 LYS A C 1
ATOM 3771 O O . LYS A 1 505 ? 31.599 23.065 -23.281 1.00 87.38 505 LYS A O 1
ATOM 3776 N N . ALA A 1 506 ? 33.365 22.564 -21.993 1.00 82.56 506 ALA A N 1
ATOM 3777 C CA . ALA A 1 506 ? 34.180 22.042 -23.093 1.00 82.56 506 ALA A CA 1
ATOM 3778 C C . ALA A 1 506 ? 33.531 20.830 -23.795 1.00 82.56 506 ALA A C 1
ATOM 3780 O O . ALA A 1 506 ? 33.601 20.710 -25.020 1.00 82.56 506 ALA A O 1
ATOM 3781 N N . ALA A 1 507 ? 32.867 19.947 -23.041 1.00 79.06 507 ALA A N 1
ATOM 3782 C CA . ALA A 1 507 ? 32.130 18.815 -23.602 1.00 79.06 507 ALA A CA 1
ATOM 3783 C C . ALA A 1 507 ? 30.884 19.255 -24.395 1.00 79.06 507 ALA A C 1
ATOM 3785 O O . ALA A 1 507 ? 30.610 18.698 -25.461 1.00 79.06 507 ALA A O 1
ATOM 3786 N N . ALA A 1 508 ? 30.153 20.266 -23.912 1.00 78.62 508 ALA A N 1
ATOM 3787 C CA . ALA A 1 508 ? 28.995 20.821 -24.612 1.00 78.62 508 ALA A CA 1
ATOM 3788 C C . ALA A 1 508 ? 29.394 21.494 -25.938 1.00 78.62 508 ALA A C 1
ATOM 3790 O O . ALA A 1 508 ? 28.779 21.232 -26.973 1.00 78.62 508 ALA A O 1
ATOM 3791 N N . ASP A 1 509 ? 30.475 22.278 -25.932 1.00 83.19 509 ASP A N 1
ATOM 3792 C CA . ASP A 1 509 ? 30.991 22.945 -27.132 1.00 83.19 509 ASP A CA 1
ATOM 3793 C C . ASP A 1 509 ? 31.481 21.926 -28.183 1.00 83.19 509 ASP A C 1
ATOM 3795 O O . ASP A 1 509 ? 31.252 22.092 -29.386 1.00 83.19 509 ASP A O 1
ATOM 3799 N N . ALA A 1 510 ? 32.096 20.819 -27.746 1.00 77.50 510 ALA A N 1
ATOM 3800 C CA . ALA A 1 510 ? 32.501 19.728 -28.634 1.00 77.50 510 ALA A CA 1
ATOM 3801 C C . ALA A 1 510 ? 31.296 19.009 -29.274 1.00 77.50 510 ALA A C 1
ATOM 3803 O O . ALA A 1 510 ? 31.328 18.694 -30.467 1.00 77.50 510 ALA A O 1
ATOM 3804 N N . ALA A 1 511 ? 30.220 18.788 -28.512 1.00 76.12 511 ALA A N 1
ATOM 3805 C CA . ALA A 1 511 ? 28.996 18.162 -29.010 1.00 76.12 511 ALA A CA 1
ATOM 3806 C C . ALA A 1 511 ? 28.252 19.059 -30.016 1.00 76.12 511 ALA A C 1
ATOM 3808 O O . ALA A 1 511 ? 27.807 18.578 -31.059 1.00 76.12 511 ALA A O 1
ATOM 3809 N N . ALA A 1 512 ? 28.184 20.368 -29.756 1.00 80.00 512 ALA A N 1
ATOM 3810 C CA . ALA A 1 512 ? 27.580 21.334 -30.674 1.00 80.00 512 ALA A CA 1
ATOM 3811 C C . ALA A 1 512 ? 28.322 21.385 -32.023 1.00 80.00 512 ALA A C 1
ATOM 3813 O O . ALA A 1 512 ? 27.699 21.405 -33.086 1.00 80.00 512 ALA A O 1
ATOM 3814 N N . LYS A 1 513 ? 29.659 21.312 -31.998 1.00 73.12 513 LYS A N 1
ATOM 3815 C CA . LYS A 1 513 ? 30.485 21.298 -33.214 1.00 73.12 513 LYS A CA 1
ATOM 3816 C C . LYS A 1 513 ? 30.310 20.016 -34.041 1.00 73.12 513 LYS A C 1
ATOM 3818 O O . LYS A 1 513 ? 30.352 20.079 -35.267 1.00 73.12 513 LYS A O 1
ATOM 3823 N N . ALA A 1 514 ? 30.067 18.877 -33.388 1.00 69.94 514 ALA A N 1
ATOM 3824 C CA . ALA A 1 514 ? 29.778 17.602 -34.050 1.00 69.94 514 ALA A CA 1
ATOM 3825 C C . ALA A 1 514 ? 28.357 17.532 -34.645 1.00 69.94 514 ALA A C 1
ATOM 3827 O O . ALA A 1 514 ? 28.137 16.844 -35.639 1.00 69.94 514 ALA A O 1
ATOM 3828 N N . ALA A 1 515 ? 27.392 18.248 -34.063 1.00 71.00 515 ALA A N 1
ATOM 3829 C CA . ALA A 1 515 ? 26.045 18.358 -34.621 1.00 71.00 515 ALA A CA 1
ATOM 3830 C C . ALA A 1 515 ? 26.016 19.268 -35.863 1.00 71.00 515 ALA A C 1
ATOM 3832 O O . ALA A 1 515 ? 25.379 18.932 -36.860 1.00 71.00 515 ALA A O 1
ATOM 3833 N N . ALA A 1 516 ? 26.773 20.370 -35.844 1.00 66.69 516 ALA A N 1
ATOM 3834 C CA . ALA A 1 516 ? 26.863 21.301 -36.968 1.00 66.69 516 ALA A CA 1
ATOM 3835 C C . ALA A 1 516 ? 27.510 20.681 -38.223 1.00 66.69 516 ALA A C 1
ATOM 3837 O O . ALA A 1 516 ? 27.102 20.994 -39.338 1.00 66.69 516 ALA A O 1
ATOM 3838 N N . SER A 1 517 ? 28.466 19.755 -38.071 1.00 61.09 517 SER A N 1
ATOM 3839 C CA . SER A 1 517 ? 29.072 19.055 -39.216 1.00 61.09 517 SER A CA 1
ATOM 3840 C C . SER A 1 517 ? 28.156 18.009 -39.860 1.00 61.09 517 SER A C 1
ATOM 3842 O O . SER A 1 517 ? 28.415 17.589 -40.985 1.00 61.09 517 SER A O 1
ATOM 3844 N N . LYS A 1 518 ? 27.077 17.601 -39.179 1.00 54.94 518 LYS A N 1
ATOM 3845 C CA . LYS A 1 518 ? 26.118 16.601 -39.670 1.00 54.94 518 LYS A CA 1
ATOM 3846 C C . LYS A 1 518 ? 24.943 17.217 -40.440 1.00 54.94 518 LYS A C 1
ATOM 3848 O O . LYS A 1 518 ? 24.292 16.512 -41.198 1.00 54.94 518 LYS A O 1
ATOM 3853 N N . ALA A 1 519 ? 24.702 18.519 -40.279 1.00 49.69 519 ALA A N 1
ATOM 3854 C CA . ALA A 1 519 ? 23.642 19.251 -40.977 1.00 49.69 519 ALA A CA 1
ATOM 3855 C C . ALA A 1 519 ? 24.066 19.798 -42.357 1.00 49.69 519 ALA A C 1
ATOM 3857 O O . ALA A 1 519 ? 23.234 20.327 -43.081 1.00 49.69 519 ALA A O 1
ATOM 3858 N N . ALA A 1 520 ? 25.342 19.675 -42.737 1.00 48.84 520 ALA A N 1
ATOM 3859 C CA . ALA A 1 520 ? 25.889 20.277 -43.958 1.00 48.84 520 ALA A CA 1
ATOM 3860 C C . ALA A 1 520 ? 25.971 19.321 -45.166 1.00 48.84 520 ALA A C 1
ATOM 3862 O O . ALA A 1 520 ? 26.702 19.600 -46.113 1.00 48.84 520 ALA A O 1
ATOM 3863 N N . GLY A 1 521 ? 25.268 18.187 -45.151 1.00 47.03 521 GLY A N 1
ATOM 3864 C CA . GLY A 1 521 ? 25.338 17.234 -46.255 1.00 47.03 521 GLY A CA 1
ATOM 3865 C C . GLY A 1 521 ? 24.060 16.442 -46.437 1.00 47.03 521 GLY A C 1
ATOM 3866 O O . GLY A 1 521 ? 23.976 15.358 -45.877 1.00 47.03 521 GLY A O 1
ATOM 3867 N N . THR A 1 522 ? 23.126 16.996 -47.217 1.00 38.25 522 THR A N 1
ATOM 3868 C CA . THR A 1 522 ? 22.354 16.321 -48.281 1.00 38.25 522 THR A CA 1
ATOM 3869 C C . THR A 1 522 ? 21.301 17.288 -48.823 1.00 38.25 522 THR A C 1
ATOM 3871 O O . THR A 1 522 ? 20.329 17.555 -48.128 1.00 38.25 522 THR A O 1
ATOM 3874 N N . ASP A 1 523 ? 21.493 17.752 -50.057 1.00 41.94 523 ASP A N 1
ATOM 3875 C CA . ASP A 1 523 ? 20.421 18.181 -50.960 1.00 41.94 523 ASP A CA 1
ATOM 3876 C C . ASP A 1 523 ? 20.581 17.372 -52.253 1.00 41.94 523 ASP A C 1
ATOM 3878 O O . ASP A 1 523 ? 21.676 17.342 -52.827 1.00 41.94 523 ASP A O 1
ATOM 3882 N N . ASN A 1 524 ? 19.509 16.665 -52.627 1.00 36.75 524 ASN A N 1
ATOM 3883 C CA . ASN A 1 524 ? 18.943 16.521 -53.977 1.00 36.75 524 ASN A CA 1
ATOM 3884 C C . ASN A 1 524 ? 18.266 15.152 -54.184 1.00 36.75 524 ASN A C 1
ATOM 3886 O O . ASN A 1 524 ? 18.956 14.135 -54.260 1.00 36.75 524 ASN A O 1
ATOM 3890 N N . ASN A 1 525 ? 16.938 15.236 -54.362 1.00 36.50 525 ASN A N 1
ATOM 3891 C CA . ASN A 1 525 ? 16.117 14.623 -55.422 1.00 36.50 525 ASN A CA 1
ATOM 3892 C C . ASN A 1 525 ? 15.956 13.090 -55.443 1.00 36.50 525 ASN A C 1
ATOM 3894 O O . ASN A 1 525 ? 16.887 12.348 -55.157 1.00 36.50 525 ASN A O 1
ATOM 3898 N N . ASP A 1 526 ? 14.847 12.502 -55.880 1.00 37.00 526 ASP A N 1
ATOM 3899 C CA . ASP A 1 526 ? 13.493 12.934 -56.264 1.00 37.00 526 ASP A CA 1
ATOM 3900 C C . ASP A 1 526 ? 12.683 11.625 -56.437 1.00 37.00 526 ASP A C 1
ATOM 3902 O O . ASP A 1 526 ? 13.255 10.592 -56.792 1.00 37.00 526 ASP A O 1
ATOM 3906 N N . ASP A 1 527 ? 11.380 11.737 -56.186 1.00 38.16 527 ASP A N 1
ATOM 3907 C CA . ASP A 1 527 ? 10.239 11.143 -56.899 1.00 38.16 527 ASP A CA 1
ATOM 3908 C C . ASP A 1 527 ? 9.898 9.629 -56.964 1.00 38.16 527 ASP A C 1
ATOM 3910 O O . ASP A 1 527 ? 10.726 8.728 -57.100 1.00 38.16 527 ASP A O 1
ATOM 3914 N N . GLU A 1 528 ? 8.562 9.473 -56.974 1.00 39.56 528 GLU A N 1
ATOM 3915 C CA . GLU A 1 528 ? 7.672 8.444 -57.549 1.00 39.56 528 GLU A CA 1
ATOM 3916 C C . GLU A 1 528 ? 7.106 7.327 -56.636 1.00 39.56 528 GLU A C 1
ATOM 3918 O O . GLU A 1 528 ? 7.709 6.281 -56.401 1.00 39.56 528 GLU A O 1
ATOM 3923 N N . ASP A 1 529 ? 5.904 7.628 -56.120 1.00 39.31 529 ASP A N 1
ATOM 3924 C CA . ASP A 1 529 ? 4.595 7.074 -56.532 1.00 39.31 529 ASP A CA 1
ATOM 3925 C C . ASP A 1 529 ? 4.092 5.648 -56.186 1.00 39.31 529 ASP A C 1
ATOM 3927 O O . ASP A 1 529 ? 4.777 4.632 -56.283 1.00 39.31 529 ASP A O 1
ATOM 3931 N N . GLU A 1 530 ? 2.775 5.671 -55.902 1.00 42.97 530 GLU A N 1
ATOM 3932 C CA . GLU A 1 530 ? 1.692 4.688 -56.122 1.00 42.97 530 GLU A CA 1
ATOM 3933 C C . GLU A 1 530 ? 1.371 3.568 -55.097 1.00 42.97 530 GLU A C 1
ATOM 3935 O O . GLU A 1 530 ? 2.036 2.540 -54.977 1.00 42.97 530 GLU A O 1
ATOM 3940 N N . ASP A 1 531 ? 0.251 3.796 -54.389 1.00 50.56 531 ASP A N 1
ATOM 3941 C CA . ASP A 1 531 ? -0.967 2.972 -54.240 1.00 50.56 531 ASP A CA 1
ATOM 3942 C C . ASP A 1 531 ? -0.893 1.427 -54.277 1.00 50.56 531 ASP A C 1
ATOM 3944 O O . ASP A 1 531 ? -0.597 0.806 -55.300 1.00 50.56 531 ASP A O 1
ATOM 3948 N N . ASN A 1 532 ? -1.378 0.788 -53.197 1.00 35.00 532 ASN A N 1
ATOM 3949 C CA . ASN A 1 532 ? -2.432 -0.239 -53.289 1.00 35.00 532 ASN A CA 1
ATOM 3950 C C . ASN A 1 532 ? -3.006 -0.658 -51.923 1.00 35.00 532 ASN A C 1
ATOM 3952 O O . ASN A 1 532 ? -2.272 -0.903 -50.964 1.00 35.00 532 ASN A O 1
ATOM 3956 N N . ASP A 1 533 ? -4.332 -0.794 -51.916 1.00 46.06 533 ASP A N 1
ATOM 3957 C CA . ASP A 1 533 ? -5.201 -1.304 -50.855 1.00 46.06 533 ASP A CA 1
ATOM 3958 C C . ASP A 1 533 ? -5.170 -2.847 -50.711 1.00 46.06 533 ASP A C 1
ATOM 3960 O O . ASP A 1 533 ? -4.791 -3.583 -51.623 1.00 46.06 533 ASP A O 1
ATOM 3964 N N . ASP A 1 534 ? -5.673 -3.301 -49.554 1.00 44.09 534 ASP A N 1
ATOM 3965 C CA . ASP A 1 534 ? -6.283 -4.606 -49.239 1.00 44.09 534 ASP A CA 1
ATOM 3966 C C . ASP A 1 534 ? -5.442 -5.908 -49.263 1.00 44.09 534 ASP A C 1
ATOM 3968 O O . ASP A 1 534 ? -5.262 -6.555 -50.295 1.00 44.09 534 ASP A O 1
ATOM 3972 N N . ASN A 1 535 ? -5.109 -6.431 -48.066 1.00 35.66 535 ASN A N 1
ATOM 3973 C CA . ASN A 1 535 ? -5.580 -7.765 -47.638 1.00 35.66 535 ASN A CA 1
ATOM 3974 C C . ASN A 1 535 ? -5.270 -8.125 -46.171 1.00 35.66 535 ASN A C 1
ATOM 3976 O O . ASN A 1 535 ? -4.184 -7.879 -45.652 1.00 35.66 535 ASN A O 1
ATOM 3980 N N . ASN A 1 536 ? -6.256 -8.785 -45.561 1.00 40.69 536 ASN A N 1
ATOM 3981 C CA . ASN A 1 536 ? -6.278 -9.376 -44.223 1.00 40.69 536 ASN A CA 1
ATOM 3982 C C . ASN A 1 536 ? -5.394 -10.631 -44.072 1.00 40.69 536 ASN A C 1
ATOM 3984 O O . ASN A 1 536 ? -5.138 -11.349 -45.036 1.00 40.69 536 ASN A O 1
ATOM 3988 N N . ASP A 1 537 ? -5.098 -10.928 -42.801 1.00 45.53 537 ASP A N 1
ATOM 3989 C CA . ASP A 1 537 ? -4.873 -12.252 -42.203 1.00 45.53 537 ASP A CA 1
ATOM 3990 C C . ASP A 1 537 ? -3.763 -13.134 -42.802 1.00 45.53 537 ASP A C 1
ATOM 3992 O O . ASP A 1 537 ? -4.001 -13.883 -43.740 1.00 45.53 537 ASP A O 1
ATOM 3996 N N . ILE A 1 538 ? -2.571 -13.100 -42.179 1.00 41.69 538 ILE A N 1
ATOM 3997 C CA . ILE A 1 538 ? -1.638 -14.214 -41.860 1.00 41.69 538 ILE A CA 1
ATOM 3998 C C . ILE A 1 538 ? -0.391 -13.565 -41.213 1.00 41.69 538 ILE A C 1
ATOM 4000 O O . ILE A 1 538 ? 0.602 -13.298 -41.880 1.00 41.69 538 ILE A O 1
ATOM 4004 N N . GLU A 1 539 ? -0.398 -13.297 -39.903 1.00 44.00 539 GLU A N 1
ATOM 4005 C CA . GLU A 1 539 ? 0.806 -12.819 -39.196 1.00 44.00 539 GLU A CA 1
ATOM 4006 C C . GLU A 1 539 ? 0.948 -13.461 -37.813 1.00 44.00 539 GLU A C 1
ATOM 4008 O O . GLU A 1 539 ? 0.590 -12.896 -36.790 1.00 44.00 539 GLU A O 1
ATOM 4013 N N . GLU A 1 540 ? 1.515 -14.668 -37.777 1.00 42.16 540 GLU A N 1
ATOM 4014 C CA . GLU A 1 540 ? 2.193 -15.161 -36.564 1.00 42.16 540 GLU A CA 1
ATOM 4015 C C . GLU A 1 540 ? 3.424 -16.039 -36.888 1.00 42.16 540 GLU A C 1
ATOM 4017 O O . GLU A 1 540 ? 3.949 -16.764 -36.048 1.00 42.16 540 GLU A O 1
ATOM 4022 N N . ARG A 1 541 ? 3.923 -15.989 -38.136 1.00 40.47 541 ARG A N 1
ATOM 4023 C CA . ARG A 1 541 ? 5.109 -16.752 -38.586 1.00 40.47 541 ARG A CA 1
ATOM 4024 C C . ARG A 1 541 ? 6.205 -15.932 -39.276 1.00 40.47 541 ARG A C 1
ATOM 4026 O O . ARG A 1 541 ? 7.199 -16.524 -39.685 1.00 40.47 541 ARG A O 1
ATOM 4033 N N . TYR A 1 542 ? 6.058 -14.609 -39.391 1.00 40.94 542 TYR A N 1
ATOM 4034 C CA . TYR A 1 542 ? 6.977 -13.752 -40.160 1.00 40.94 542 TYR A CA 1
ATOM 4035 C C . TYR A 1 542 ? 7.942 -12.887 -39.325 1.00 40.94 542 TYR A C 1
ATOM 4037 O O . TYR A 1 542 ? 8.868 -12.301 -39.889 1.00 40.94 542 TYR A O 1
ATOM 4045 N N . GLU A 1 543 ? 7.811 -12.839 -37.997 1.00 49.34 543 GLU A N 1
ATOM 4046 C CA . GLU A 1 543 ? 8.642 -11.951 -37.163 1.00 49.34 543 GLU A CA 1
ATOM 4047 C C . GLU A 1 543 ? 10.111 -12.412 -37.041 1.00 49.34 543 GLU A C 1
ATOM 4049 O O . GLU A 1 543 ? 11.018 -11.574 -37.016 1.00 49.34 543 GLU A O 1
ATOM 4054 N N . ASP A 1 544 ? 10.379 -13.722 -37.090 1.00 46.50 544 ASP A N 1
ATOM 4055 C CA . ASP A 1 544 ? 11.748 -14.264 -37.018 1.00 46.50 544 ASP A CA 1
ATOM 4056 C C . ASP A 1 544 ? 12.559 -14.027 -38.310 1.00 46.50 544 ASP A C 1
ATOM 4058 O O . ASP A 1 544 ? 13.767 -13.766 -38.263 1.00 46.50 544 ASP A O 1
ATOM 4062 N N . ASP A 1 545 ? 11.909 -14.054 -39.477 1.00 46.41 545 ASP A N 1
ATOM 4063 C CA . ASP A 1 545 ? 12.578 -13.830 -40.766 1.00 46.41 545 ASP A CA 1
ATOM 4064 C C . ASP A 1 545 ? 12.851 -12.336 -41.023 1.00 46.41 545 ASP A C 1
ATOM 4066 O O . ASP A 1 545 ? 13.826 -11.981 -41.698 1.00 46.41 545 ASP A O 1
ATOM 4070 N N . ASN A 1 546 ? 12.054 -11.439 -40.430 1.00 53.12 546 ASN A N 1
ATOM 4071 C CA . ASN A 1 546 ? 12.222 -9.996 -40.597 1.00 53.12 546 ASN A CA 1
ATOM 4072 C C . ASN A 1 546 ? 13.389 -9.442 -39.756 1.00 53.12 546 ASN A C 1
ATOM 4074 O O . ASN A 1 546 ? 14.153 -8.591 -40.223 1.00 53.12 546 ASN A O 1
ATOM 4078 N N . GLN A 1 547 ? 13.633 -9.995 -38.560 1.00 53.50 547 GLN A N 1
ATOM 4079 C CA . GLN A 1 547 ? 14.835 -9.674 -37.777 1.00 53.50 547 GLN A CA 1
ATOM 4080 C C . GLN A 1 547 ? 16.117 -10.164 -38.457 1.00 53.50 547 GLN A C 1
ATOM 4082 O O . GLN A 1 547 ? 17.126 -9.453 -38.465 1.00 53.50 547 GLN A O 1
ATOM 4087 N N . LEU A 1 548 ? 16.079 -11.344 -39.085 1.00 53.25 548 LEU A N 1
ATOM 4088 C CA . LEU A 1 548 ? 17.216 -11.870 -39.837 1.00 53.25 548 LEU A CA 1
ATOM 4089 C C . LEU A 1 548 ? 17.525 -11.002 -41.065 1.00 53.25 548 LEU A C 1
ATOM 4091 O O . LEU A 1 548 ? 18.688 -10.676 -41.300 1.00 53.25 548 LEU A O 1
ATOM 4095 N N . ASN A 1 549 ? 16.506 -10.573 -41.813 1.00 55.38 549 ASN A N 1
ATOM 4096 C CA . ASN A 1 549 ? 16.687 -9.669 -42.953 1.00 55.38 549 ASN A CA 1
ATOM 4097 C C . ASN A 1 549 ? 17.177 -8.281 -42.525 1.00 55.38 549 ASN A C 1
ATOM 4099 O O . ASN A 1 549 ? 18.046 -7.713 -43.189 1.00 55.38 549 ASN A O 1
ATOM 4103 N N . THR A 1 550 ? 16.711 -7.765 -41.387 1.00 63.03 550 THR A N 1
ATOM 4104 C CA . THR A 1 550 ? 17.188 -6.487 -40.838 1.00 63.03 550 THR A CA 1
ATOM 4105 C C . THR A 1 550 ? 18.659 -6.581 -40.434 1.00 63.03 550 THR A C 1
ATOM 4107 O O . THR A 1 550 ? 19.452 -5.736 -40.839 1.00 63.03 550 THR A O 1
ATOM 4110 N N . LEU A 1 551 ? 19.066 -7.656 -39.749 1.00 56.94 551 LEU A N 1
ATOM 4111 C CA . LEU A 1 551 ? 20.467 -7.907 -39.388 1.00 56.94 551 LEU A CA 1
ATOM 4112 C C . LEU A 1 551 ? 21.365 -8.128 -40.613 1.00 56.94 551 LEU A C 1
ATOM 4114 O O . LEU A 1 551 ? 22.495 -7.647 -40.634 1.00 56.94 551 LEU A O 1
ATOM 4118 N N . ILE A 1 552 ? 20.875 -8.817 -41.649 1.00 56.97 552 ILE A N 1
ATOM 4119 C CA . ILE A 1 552 ? 21.603 -8.993 -42.915 1.00 56.97 552 ILE A CA 1
ATOM 4120 C C . ILE A 1 552 ? 21.790 -7.645 -43.620 1.00 56.97 552 ILE A C 1
ATOM 4122 O O . ILE A 1 552 ? 22.877 -7.378 -44.126 1.00 56.97 552 ILE A O 1
ATOM 4126 N N . THR A 1 553 ? 20.773 -6.783 -43.619 1.00 56.81 553 THR A N 1
ATOM 4127 C CA . THR A 1 553 ? 20.819 -5.458 -44.262 1.00 56.81 553 THR A CA 1
ATOM 4128 C C . THR A 1 553 ? 21.721 -4.493 -43.490 1.00 56.81 553 THR A C 1
ATOM 4130 O O . THR A 1 553 ? 22.535 -3.790 -44.086 1.00 56.81 553 THR A O 1
ATOM 4133 N N . GLN A 1 554 ? 21.666 -4.521 -42.156 1.00 52.06 554 GLN A N 1
ATOM 4134 C CA . GLN A 1 554 ? 22.554 -3.747 -41.286 1.00 52.06 554 GLN A CA 1
ATOM 4135 C C . GLN A 1 554 ? 24.017 -4.189 -41.459 1.00 52.06 554 GLN A C 1
ATOM 4137 O O . GLN A 1 554 ? 24.900 -3.355 -41.641 1.00 52.06 554 GLN A O 1
ATOM 4142 N N . TRP A 1 555 ? 24.266 -5.502 -41.538 1.00 54.09 555 TRP A N 1
ATOM 4143 C CA . TRP A 1 555 ? 25.596 -6.063 -41.796 1.00 54.09 555 TRP A CA 1
ATOM 4144 C C . TRP A 1 555 ? 26.112 -5.779 -43.220 1.00 54.09 555 TRP A C 1
ATOM 4146 O O . TRP A 1 555 ? 27.314 -5.600 -43.428 1.00 54.09 555 TRP A O 1
ATOM 4156 N N . TRP A 1 556 ? 25.215 -5.708 -44.210 1.00 48.50 556 TRP A N 1
ATOM 4157 C CA . TRP A 1 556 ? 25.538 -5.343 -45.594 1.00 48.50 556 TRP A CA 1
ATOM 4158 C C . TRP A 1 556 ? 25.980 -3.876 -45.713 1.00 48.50 556 TRP A C 1
ATOM 4160 O O . TRP A 1 556 ? 26.896 -3.571 -46.482 1.00 48.50 556 TRP A O 1
ATOM 4170 N N . ASN A 1 557 ? 25.372 -2.985 -44.926 1.00 54.25 557 ASN A N 1
ATOM 4171 C CA . ASN A 1 557 ? 25.633 -1.545 -44.957 1.00 54.25 557 ASN A CA 1
ATOM 4172 C C . ASN A 1 557 ? 26.918 -1.133 -44.210 1.00 54.25 557 ASN A C 1
ATOM 4174 O O . ASN A 1 557 ? 27.487 -0.087 -44.511 1.00 54.25 557 ASN A O 1
ATOM 4178 N N . GLU A 1 558 ? 27.459 -1.972 -43.321 1.00 48.59 558 GLU A N 1
ATOM 4179 C CA . GLU A 1 558 ? 28.694 -1.706 -42.556 1.00 48.59 558 GLU A CA 1
ATOM 4180 C C . GLU A 1 558 ? 30.014 -1.918 -43.346 1.00 48.59 558 GLU A C 1
ATOM 4182 O O . GLU A 1 558 ? 31.059 -2.238 -42.782 1.00 48.59 558 GLU A O 1
ATOM 4187 N N . GLY A 1 559 ? 30.017 -1.753 -44.673 1.00 46.94 559 GLY A N 1
ATOM 4188 C CA . GLY A 1 559 ? 31.261 -1.707 -45.467 1.00 46.94 559 GLY A CA 1
ATOM 4189 C C . GLY A 1 559 ? 32.024 -3.038 -45.622 1.00 46.94 559 GLY A C 1
ATOM 4190 O O . GLY A 1 559 ? 33.138 -3.060 -46.144 1.00 46.94 559 GLY A O 1
ATOM 4191 N N . ASN A 1 560 ? 31.433 -4.178 -45.246 1.00 52.47 560 ASN A N 1
ATOM 4192 C CA . ASN A 1 560 ? 32.091 -5.498 -45.239 1.00 52.47 560 ASN A CA 1
ATOM 4193 C C . ASN A 1 560 ? 32.016 -6.297 -46.560 1.00 52.47 560 ASN A C 1
ATOM 4195 O O . ASN A 1 560 ? 32.374 -7.480 -46.609 1.00 52.47 560 ASN A O 1
ATOM 4199 N N . LYS A 1 561 ? 31.607 -5.656 -47.662 1.00 58.00 561 LYS A N 1
ATOM 4200 C CA . LYS A 1 561 ? 31.402 -6.281 -48.986 1.00 58.00 561 LYS A CA 1
ATOM 4201 C C . LYS A 1 561 ? 32.647 -7.026 -49.499 1.00 58.00 561 LYS A C 1
ATOM 4203 O O . LYS A 1 561 ? 32.549 -8.145 -49.995 1.00 58.00 561 LYS A O 1
ATOM 4208 N N . GLN A 1 562 ? 33.833 -6.450 -49.301 1.00 58.25 562 GLN A N 1
ATOM 4209 C CA . GLN A 1 562 ? 35.127 -7.040 -49.684 1.00 58.25 562 GLN A CA 1
ATOM 4210 C C . GLN A 1 562 ? 35.474 -8.299 -48.867 1.00 58.25 562 GLN A C 1
ATOM 4212 O O . GLN A 1 562 ? 36.005 -9.279 -49.397 1.00 58.25 562 GLN A O 1
ATOM 4217 N N . THR A 1 563 ? 35.137 -8.307 -47.576 1.00 63.41 563 THR A N 1
ATOM 4218 C CA . THR A 1 563 ? 35.393 -9.425 -46.658 1.00 63.41 563 THR A CA 1
ATOM 4219 C C . THR A 1 563 ? 34.494 -10.620 -46.975 1.00 63.41 563 THR A C 1
ATOM 4221 O O . THR A 1 563 ? 34.938 -11.768 -46.892 1.00 63.41 563 THR A O 1
ATOM 4224 N N . LEU A 1 564 ? 33.246 -10.361 -47.382 1.00 56.31 564 LEU A N 1
ATOM 4225 C CA . LEU A 1 564 ? 32.311 -11.400 -47.808 1.00 56.31 564 LEU A CA 1
ATOM 4226 C C . LEU A 1 564 ? 32.712 -11.999 -49.163 1.00 56.31 564 LEU A C 1
ATOM 4228 O O . LEU A 1 564 ? 32.739 -13.217 -49.277 1.00 56.31 564 LEU A O 1
ATOM 4232 N N . ILE A 1 565 ? 33.119 -11.186 -50.148 1.00 63.59 565 ILE A N 1
ATOM 4233 C CA . ILE A 1 565 ? 33.600 -11.687 -51.451 1.00 63.59 565 ILE A CA 1
ATOM 4234 C C . ILE A 1 565 ? 34.811 -12.615 -51.260 1.00 63.59 565 ILE A C 1
ATOM 4236 O O . ILE A 1 565 ? 34.823 -13.726 -51.789 1.00 63.59 565 ILE A O 1
ATOM 4240 N N . LYS A 1 566 ? 35.780 -12.233 -50.415 1.00 64.00 566 LYS A N 1
ATOM 4241 C CA . LYS A 1 566 ? 36.927 -13.095 -50.066 1.00 64.00 566 LYS A CA 1
ATOM 4242 C C . LYS A 1 566 ? 36.507 -14.402 -49.383 1.00 64.00 566 LYS A C 1
ATOM 4244 O O . LYS A 1 566 ? 37.116 -15.442 -49.627 1.00 64.00 566 LYS A O 1
ATOM 4249 N N . LYS A 1 567 ? 35.468 -14.378 -48.539 1.00 62.06 567 LYS A N 1
ATOM 4250 C CA . LYS A 1 567 ? 34.939 -15.580 -47.871 1.00 62.06 567 LYS A CA 1
ATOM 4251 C C . LYS A 1 567 ? 34.124 -16.469 -48.815 1.00 62.06 567 LYS A C 1
ATOM 4253 O O . LYS A 1 567 ? 34.283 -17.680 -48.753 1.00 62.06 567 LYS A O 1
ATOM 4258 N N . CYS A 1 568 ? 33.318 -15.908 -49.712 1.00 58.16 568 CYS A N 1
ATOM 4259 C CA . CYS A 1 568 ? 32.575 -16.666 -50.722 1.00 58.16 568 CYS A CA 1
ATOM 4260 C C . CYS A 1 568 ? 33.524 -17.403 -51.676 1.00 58.16 568 CYS A C 1
ATOM 4262 O O . CYS A 1 568 ? 33.345 -18.599 -51.894 1.00 58.16 568 CYS A O 1
ATOM 4264 N N . VAL A 1 569 ? 34.603 -16.746 -52.119 1.00 68.62 569 VAL A N 1
ATOM 4265 C CA . VAL A 1 569 ? 35.677 -17.389 -52.898 1.00 68.62 569 VAL A CA 1
ATOM 4266 C C . VAL A 1 569 ? 36.349 -18.511 -52.096 1.00 68.62 569 VAL A C 1
ATOM 4268 O O . VAL A 1 569 ? 36.554 -19.603 -52.619 1.00 68.62 569 VAL A O 1
ATOM 4271 N N . LYS A 1 570 ? 36.615 -18.297 -50.798 1.00 65.19 570 LYS A N 1
ATOM 4272 C CA . LYS A 1 570 ? 37.180 -19.324 -49.901 1.00 65.19 570 LYS A CA 1
ATOM 4273 C C . LYS A 1 570 ? 36.275 -20.558 -49.735 1.00 65.19 570 LYS A C 1
ATOM 4275 O O . LYS A 1 570 ? 36.788 -21.640 -49.472 1.00 65.19 570 LYS A O 1
ATOM 4280 N N . TYR A 1 571 ? 34.960 -20.411 -49.896 1.00 56.75 571 TYR A N 1
ATOM 4281 C CA . TYR A 1 571 ? 33.988 -21.508 -49.814 1.00 56.75 571 TYR A CA 1
ATOM 4282 C C . TYR A 1 571 ? 33.531 -22.036 -51.186 1.00 56.75 571 TYR A C 1
ATOM 4284 O O . TYR A 1 571 ? 32.549 -22.771 -51.254 1.00 56.75 571 TYR A O 1
ATOM 4292 N N . GLY A 1 572 ? 34.242 -21.695 -52.269 1.00 60.22 572 GLY A N 1
ATOM 4293 C CA . GLY A 1 572 ? 33.968 -22.216 -53.614 1.00 60.22 572 GLY A CA 1
ATOM 4294 C C . GLY A 1 572 ? 32.718 -21.635 -54.281 1.00 60.22 572 GLY A C 1
ATOM 4295 O O . GLY A 1 572 ? 32.176 -22.247 -55.196 1.00 60.22 572 GLY A O 1
ATOM 4296 N N . ILE A 1 573 ? 32.241 -20.474 -53.824 1.00 61.56 573 ILE A N 1
ATOM 4297 C CA . ILE A 1 573 ? 31.074 -19.785 -54.384 1.00 61.56 573 ILE A CA 1
ATOM 4298 C C . ILE A 1 573 ? 31.581 -18.705 -55.344 1.00 61.56 573 ILE A C 1
ATOM 4300 O O . ILE A 1 573 ? 32.176 -17.711 -54.920 1.00 61.56 573 ILE A O 1
ATOM 4304 N N . THR A 1 574 ? 31.356 -18.909 -56.641 1.00 58.81 574 THR A N 1
ATOM 4305 C CA . THR A 1 574 ? 31.735 -17.982 -57.713 1.00 58.81 574 THR A CA 1
ATOM 4306 C C . THR A 1 574 ? 30.934 -16.677 -57.592 1.00 58.81 574 THR A C 1
ATOM 4308 O O . THR A 1 574 ? 29.704 -16.734 -57.550 1.00 58.81 574 THR A O 1
ATOM 4311 N N . PRO A 1 575 ? 31.572 -15.494 -57.516 1.00 46.94 575 PRO A N 1
ATOM 4312 C CA . PRO A 1 575 ? 30.841 -14.233 -57.443 1.00 46.94 575 PRO A CA 1
ATOM 4313 C C . PRO A 1 575 ? 30.191 -13.917 -58.798 1.00 46.94 575 PRO A C 1
ATOM 4315 O O . PRO A 1 575 ? 30.876 -13.796 -59.810 1.00 46.94 575 PRO A O 1
ATOM 4318 N N . CYS A 1 576 ? 28.862 -13.800 -58.817 1.00 40.97 576 CYS A N 1
ATOM 4319 C CA . CYS A 1 576 ? 28.086 -13.540 -60.027 1.00 40.97 576 CYS A CA 1
ATOM 4320 C C . CYS A 1 576 ? 28.177 -12.056 -60.414 1.00 40.97 576 CYS A C 1
ATOM 4322 O O . CYS A 1 576 ? 27.713 -11.184 -59.677 1.00 40.97 576 CYS A O 1
ATOM 4324 N N . THR A 1 577 ? 28.756 -11.765 -61.575 1.00 39.62 577 THR A N 1
ATOM 4325 C CA . THR A 1 577 ? 28.692 -10.452 -62.224 1.00 39.62 577 THR A CA 1
ATOM 4326 C C . THR A 1 577 ? 27.617 -10.482 -63.305 1.00 39.62 577 THR A C 1
ATOM 4328 O O . THR A 1 577 ? 27.806 -11.141 -64.320 1.00 39.62 577 THR A O 1
ATOM 4331 N N . GLY A 1 578 ? 26.529 -9.736 -63.099 1.00 40.50 578 GLY A N 1
ATOM 4332 C CA . GLY A 1 578 ? 25.624 -9.305 -64.170 1.00 40.50 578 GLY A CA 1
ATOM 4333 C C . GLY A 1 578 ? 24.496 -10.269 -64.560 1.00 40.50 578 GLY A C 1
ATOM 4334 O O . GLY A 1 578 ? 24.733 -11.348 -65.082 1.00 40.50 578 GLY A O 1
ATOM 4335 N N . THR A 1 579 ? 23.263 -9.792 -64.356 1.00 48.91 579 THR A N 1
ATOM 4336 C CA . THR A 1 579 ? 22.016 -10.170 -65.055 1.00 48.91 579 THR A CA 1
ATOM 4337 C C . THR A 1 579 ? 21.647 -11.658 -65.113 1.00 48.91 579 THR A C 1
ATOM 4339 O O . THR A 1 579 ? 21.781 -12.279 -66.161 1.00 48.91 579 THR A O 1
ATOM 4342 N N . GLU A 1 580 ? 21.050 -12.215 -64.050 1.00 45.78 580 GLU A N 1
ATOM 4343 C CA . GLU A 1 580 ? 20.363 -13.516 -64.149 1.00 45.78 580 GLU A CA 1
ATOM 4344 C C . GLU A 1 580 ? 18.997 -13.565 -63.439 1.00 45.78 580 GLU A C 1
ATOM 4346 O O . GLU A 1 580 ? 18.713 -12.838 -62.485 1.00 45.78 580 GLU A O 1
ATOM 4351 N N . LYS A 1 581 ? 18.130 -14.422 -64.001 1.00 52.56 581 LYS A N 1
ATOM 4352 C CA . LYS A 1 581 ? 16.674 -14.542 -63.812 1.00 52.56 581 LYS A CA 1
ATOM 4353 C C . LYS A 1 581 ? 16.239 -14.824 -62.362 1.00 52.56 581 LYS A C 1
ATOM 4355 O O . LYS A 1 581 ? 16.941 -15.486 -61.597 1.00 52.56 581 LYS A O 1
ATOM 4360 N N . LYS A 1 582 ? 15.005 -14.393 -62.042 1.00 52.53 582 LYS A N 1
ATOM 4361 C CA . LYS A 1 582 ? 14.283 -14.504 -60.748 1.00 52.53 582 LYS A CA 1
ATOM 4362 C C . LYS A 1 582 ? 14.457 -15.860 -60.027 1.00 52.53 582 LYS A C 1
ATOM 4364 O O . LYS A 1 582 ? 14.555 -15.878 -58.801 1.00 52.53 582 LYS A O 1
ATOM 4369 N N . ASP A 1 583 ? 14.597 -16.964 -60.763 1.00 54.50 583 ASP A N 1
ATOM 4370 C CA . ASP A 1 583 ? 14.719 -18.325 -60.212 1.00 54.50 583 ASP A CA 1
ATOM 4371 C C . ASP A 1 583 ? 16.062 -18.638 -59.525 1.00 54.50 583 ASP A C 1
ATOM 4373 O O . ASP A 1 583 ? 16.131 -19.517 -58.661 1.00 54.50 583 ASP A O 1
ATOM 4377 N N . GLN A 1 584 ? 17.143 -17.917 -59.843 1.00 53.78 584 GLN A N 1
ATOM 4378 C CA . GLN A 1 584 ? 18.421 -18.101 -59.145 1.00 53.78 584 GLN A CA 1
ATOM 4379 C C . GLN A 1 584 ? 18.480 -17.368 -57.801 1.00 53.78 584 GLN A C 1
ATOM 4381 O O . GLN A 1 584 ? 19.155 -17.839 -56.879 1.00 53.78 584 GLN A O 1
ATOM 4386 N N . LYS A 1 585 ? 17.726 -16.271 -57.641 1.00 58.28 585 LYS A N 1
ATOM 4387 C CA . LYS A 1 585 ? 17.700 -15.475 -56.402 1.00 58.28 585 LYS A CA 1
ATOM 4388 C C . LYS A 1 585 ? 17.317 -16.349 -55.203 1.00 58.28 585 LYS A C 1
ATOM 4390 O O . LYS A 1 585 ? 18.016 -16.341 -54.196 1.00 58.28 585 LYS A O 1
ATOM 4395 N N . GLY A 1 586 ? 16.310 -17.215 -55.355 1.00 70.56 586 GLY A N 1
ATOM 4396 C CA . GLY A 1 586 ? 15.884 -18.144 -54.300 1.00 70.56 586 GLY A CA 1
ATOM 4397 C C . GLY A 1 586 ? 16.933 -19.198 -53.914 1.00 70.56 586 GLY A C 1
ATOM 4398 O O . GLY A 1 586 ? 17.028 -19.575 -52.743 1.00 70.56 586 GLY A O 1
ATOM 4399 N N . LYS A 1 587 ? 17.761 -19.662 -54.861 1.00 68.12 587 LYS A N 1
ATOM 4400 C CA . LYS A 1 587 ? 18.851 -20.615 -54.575 1.00 68.12 587 LYS A CA 1
ATOM 4401 C C . LYS A 1 587 ? 20.001 -19.942 -53.829 1.00 68.12 587 LYS A C 1
ATOM 4403 O O . LYS A 1 587 ? 20.518 -20.519 -52.872 1.00 68.12 587 LYS A O 1
ATOM 4408 N N . ILE A 1 588 ? 20.348 -18.714 -54.217 1.00 67.94 588 ILE A N 1
ATOM 4409 C CA . ILE A 1 588 ? 21.387 -17.916 -53.555 1.00 67.94 588 ILE A CA 1
ATOM 4410 C C . ILE A 1 588 ? 20.956 -17.565 -52.127 1.00 67.94 588 ILE A C 1
ATOM 4412 O O . ILE A 1 588 ? 21.733 -17.785 -51.200 1.00 67.94 588 ILE A O 1
ATOM 4416 N N . THR A 1 589 ? 19.707 -17.132 -51.916 1.00 68.69 589 THR A N 1
ATOM 4417 C CA . THR A 1 589 ? 19.183 -16.849 -50.570 1.00 68.69 589 THR A CA 1
ATOM 4418 C C . THR A 1 589 ? 19.237 -18.095 -49.685 1.00 68.69 589 THR A C 1
ATOM 4420 O O . THR A 1 589 ? 19.785 -18.035 -48.589 1.00 68.69 589 THR A O 1
ATOM 4423 N N . LYS A 1 590 ? 18.790 -19.263 -50.175 1.00 73.06 590 LYS A N 1
ATOM 4424 C CA . LYS A 1 590 ? 18.865 -20.526 -49.411 1.00 73.06 590 LYS A CA 1
ATOM 4425 C C . LYS A 1 590 ? 20.302 -20.928 -49.062 1.00 73.06 590 LYS A C 1
ATOM 4427 O O . LYS A 1 590 ? 20.553 -21.387 -47.945 1.00 73.06 590 LYS A O 1
ATOM 4432 N N . ALA A 1 591 ? 21.247 -20.759 -49.988 1.00 73.75 591 ALA A N 1
ATOM 4433 C CA . ALA A 1 591 ? 22.658 -21.045 -49.739 1.00 73.75 591 ALA A CA 1
ATOM 4434 C C . ALA A 1 591 ? 23.261 -20.086 -48.697 1.00 73.75 591 ALA A C 1
ATOM 4436 O O . ALA A 1 591 ? 23.965 -20.534 -47.788 1.00 73.75 591 ALA A O 1
ATOM 4437 N N . LEU A 1 592 ? 22.924 -18.794 -48.772 1.00 76.38 592 LEU A N 1
ATOM 4438 C CA . LEU A 1 592 ? 23.375 -17.774 -47.828 1.00 76.38 592 LEU A CA 1
ATOM 4439 C C . LEU A 1 592 ? 22.820 -18.029 -46.418 1.00 76.38 592 LEU A C 1
ATOM 4441 O O . LEU A 1 592 ? 23.585 -18.056 -45.457 1.00 76.38 592 LEU A O 1
ATOM 4445 N N . THR A 1 593 ? 21.521 -18.319 -46.288 1.00 78.00 593 THR A N 1
ATOM 4446 C CA . THR A 1 593 ? 20.893 -18.661 -45.001 1.00 78.00 593 THR A CA 1
ATOM 4447 C C . THR A 1 593 ? 21.539 -19.900 -44.381 1.00 78.00 593 THR A C 1
ATOM 4449 O O . THR A 1 593 ? 21.805 -19.928 -43.179 1.00 78.00 593 THR A O 1
ATOM 4452 N N . LYS A 1 594 ? 21.853 -20.924 -45.1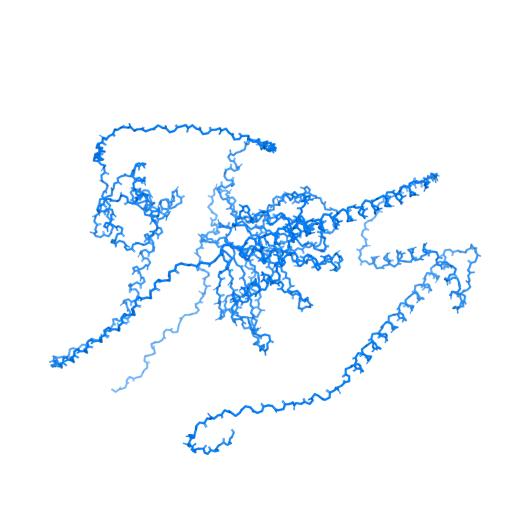88 1.00 84.50 594 LYS A N 1
ATOM 4453 C CA . LYS A 1 594 ? 22.547 -22.130 -44.712 1.00 84.50 594 LYS A CA 1
ATOM 4454 C C . LYS A 1 594 ? 23.968 -21.819 -44.224 1.00 84.50 594 LYS A C 1
ATOM 4456 O O . LYS A 1 594 ? 24.377 -22.343 -43.189 1.00 84.50 594 LYS A O 1
ATOM 4461 N N . ALA A 1 595 ? 24.699 -20.953 -44.927 1.00 79.06 595 ALA A N 1
ATOM 4462 C CA . ALA A 1 595 ? 26.036 -20.522 -44.525 1.00 79.06 595 ALA A CA 1
ATOM 4463 C C . ALA A 1 595 ? 26.014 -19.691 -43.230 1.00 79.06 595 ALA A C 1
ATOM 4465 O O . ALA A 1 595 ? 26.825 -19.938 -42.341 1.00 79.06 595 ALA A O 1
ATOM 4466 N N . ILE A 1 596 ? 25.053 -18.771 -43.082 1.00 80.94 596 ILE A N 1
ATOM 4467 C CA . ILE A 1 596 ? 24.881 -17.957 -41.868 1.00 80.94 596 ILE A CA 1
ATOM 4468 C C . ILE A 1 596 ? 24.547 -18.848 -40.668 1.00 80.94 596 ILE A C 1
ATOM 4470 O O . ILE A 1 596 ? 25.210 -18.741 -39.638 1.00 80.94 596 ILE A O 1
ATOM 4474 N N . LYS A 1 597 ? 23.601 -19.790 -40.807 1.00 82.44 597 LYS A N 1
ATOM 4475 C CA . LYS A 1 597 ? 23.262 -20.746 -39.735 1.00 82.44 597 LYS A CA 1
ATOM 4476 C C . LYS A 1 597 ? 24.480 -21.552 -39.276 1.00 82.44 597 LYS A C 1
ATOM 4478 O O . LYS A 1 597 ? 24.678 -21.732 -38.077 1.00 82.44 597 LYS A O 1
ATOM 4483 N N . LYS A 1 598 ? 25.328 -21.991 -40.214 1.00 87.06 598 LYS A N 1
ATOM 4484 C CA . LYS A 1 598 ? 26.571 -22.705 -39.890 1.00 87.06 598 LYS A CA 1
ATOM 4485 C C . LYS A 1 598 ? 27.568 -21.817 -39.133 1.00 87.06 598 LYS A C 1
ATOM 4487 O O . LYS A 1 598 ? 28.137 -22.258 -38.142 1.00 87.06 598 LYS A O 1
ATOM 4492 N N . LEU A 1 599 ? 27.741 -20.569 -39.565 1.00 82.44 599 LEU A N 1
ATOM 4493 C CA . LEU A 1 599 ? 28.683 -19.623 -38.957 1.00 82.44 599 LEU A CA 1
ATOM 4494 C C . LEU A 1 599 ? 28.246 -19.215 -37.540 1.00 82.44 599 LEU A C 1
ATOM 4496 O O . LEU A 1 599 ? 29.079 -19.108 -36.643 1.00 82.44 599 LEU A O 1
ATOM 4500 N N . VAL A 1 600 ? 26.937 -19.052 -37.318 1.00 82.81 600 VAL A N 1
ATOM 4501 C CA . VAL A 1 600 ? 26.368 -18.832 -35.980 1.00 82.81 600 VAL A CA 1
ATOM 4502 C C . VAL A 1 600 ? 26.654 -20.034 -35.080 1.00 82.81 600 VAL A C 1
ATOM 4504 O O . VAL A 1 600 ? 27.185 -19.839 -33.993 1.00 82.81 600 VAL A O 1
ATOM 4507 N N . ALA A 1 601 ? 26.405 -21.262 -35.547 1.00 83.88 601 ALA A N 1
ATOM 4508 C CA . ALA A 1 601 ? 26.679 -22.472 -34.769 1.00 83.88 601 ALA A CA 1
ATOM 4509 C C . ALA A 1 601 ? 28.169 -22.620 -34.392 1.00 83.88 601 ALA A C 1
ATOM 4511 O O . ALA A 1 601 ? 28.482 -22.942 -33.246 1.00 83.88 601 ALA A O 1
ATOM 4512 N N . GLU A 1 602 ? 29.089 -22.329 -35.320 1.00 88.31 602 GLU A N 1
ATOM 4513 C CA . GLU A 1 602 ? 30.537 -22.325 -35.050 1.00 88.31 602 GLU A CA 1
ATOM 4514 C C . GLU A 1 602 ? 30.913 -21.273 -33.990 1.00 88.31 602 GLU A C 1
ATOM 4516 O O . GLU A 1 602 ? 31.611 -21.587 -33.027 1.00 88.31 602 GLU A O 1
ATOM 4521 N N . LYS A 1 603 ? 30.380 -20.048 -34.094 1.00 85.50 603 LYS A N 1
ATOM 4522 C CA . LYS A 1 603 ? 30.596 -18.973 -33.107 1.00 85.50 603 LYS A CA 1
ATOM 4523 C C . LYS A 1 603 ? 30.047 -19.313 -31.720 1.00 85.50 603 LYS A C 1
ATOM 4525 O O . LYS A 1 603 ? 30.656 -18.951 -30.713 1.00 85.50 603 LYS A O 1
ATOM 4530 N N . THR A 1 604 ? 28.902 -19.991 -31.644 1.00 85.50 604 THR A N 1
ATOM 4531 C CA . THR A 1 604 ? 28.328 -20.444 -30.369 1.00 85.50 604 THR A CA 1
ATOM 4532 C C . THR A 1 604 ? 29.213 -21.505 -29.715 1.00 85.50 604 THR A C 1
ATOM 4534 O O . THR A 1 604 ? 29.441 -21.445 -28.506 1.00 85.50 604 THR A O 1
ATOM 4537 N N . LEU A 1 605 ? 29.772 -22.426 -30.507 1.00 90.69 605 LEU A N 1
ATOM 4538 C CA . LEU A 1 605 ? 30.706 -23.443 -30.022 1.00 90.69 605 LEU A CA 1
ATOM 4539 C C . LEU A 1 605 ? 32.022 -22.824 -29.522 1.00 90.69 605 LEU A C 1
ATOM 4541 O O . LEU A 1 605 ? 32.481 -23.175 -28.436 1.00 90.69 605 LEU A O 1
ATOM 4545 N N . GLU A 1 606 ? 32.594 -21.862 -30.256 1.00 89.69 606 GLU A N 1
ATOM 4546 C CA . GLU A 1 606 ? 33.793 -21.123 -29.822 1.00 89.69 606 GLU A CA 1
ATOM 4547 C C . GLU A 1 606 ? 33.574 -20.423 -28.470 1.00 89.69 606 GLU A C 1
ATOM 4549 O O . GLU A 1 606 ? 34.436 -20.469 -27.590 1.00 89.69 606 GLU A O 1
ATOM 4554 N N . ARG A 1 607 ? 32.401 -19.805 -28.267 1.00 87.19 607 ARG A N 1
ATOM 4555 C CA . ARG A 1 607 ? 32.062 -19.128 -27.007 1.00 87.19 607 ARG A CA 1
ATOM 4556 C C . ARG A 1 607 ? 31.940 -20.111 -25.839 1.00 87.19 607 ARG A C 1
ATOM 4558 O O . ARG A 1 607 ? 32.447 -19.825 -24.756 1.00 87.19 607 ARG A O 1
ATOM 4565 N N . ALA A 1 608 ? 31.336 -21.278 -26.066 1.00 87.50 608 ALA A N 1
ATOM 4566 C CA . ALA A 1 608 ? 31.250 -22.333 -25.056 1.00 87.50 608 ALA A CA 1
ATOM 4567 C C . ALA A 1 608 ? 32.645 -22.842 -24.640 1.00 87.50 608 ALA A C 1
ATOM 4569 O O . ALA A 1 608 ? 32.923 -22.987 -23.449 1.00 87.50 608 ALA A O 1
ATOM 4570 N N . GLN A 1 609 ? 33.553 -23.026 -25.605 1.00 92.56 609 GLN A N 1
ATOM 4571 C CA . GLN A 1 609 ? 34.939 -23.426 -25.334 1.00 92.56 609 GLN A CA 1
ATOM 4572 C C . GLN A 1 609 ? 35.714 -22.353 -24.550 1.00 92.56 609 GLN A C 1
ATOM 4574 O O . GLN A 1 609 ? 36.472 -22.680 -23.634 1.00 92.56 609 GLN A O 1
ATOM 4579 N N . GLN A 1 610 ? 35.503 -21.067 -24.852 1.00 89.88 610 GLN A N 1
ATOM 4580 C CA . GLN A 1 610 ? 36.109 -19.967 -24.092 1.00 89.88 610 GLN A CA 1
ATOM 4581 C C . GLN A 1 610 ? 35.626 -19.926 -22.635 1.00 89.88 610 GLN A C 1
ATOM 4583 O O . GLN A 1 610 ? 36.434 -19.734 -21.723 1.00 89.88 610 GLN A O 1
ATOM 4588 N N . GLU A 1 611 ? 34.334 -20.140 -22.383 1.00 90.62 611 GLU A N 1
ATOM 4589 C CA . GLU A 1 611 ? 33.787 -20.177 -21.021 1.00 90.62 611 GLU A CA 1
ATOM 4590 C C . GLU A 1 611 ? 34.327 -21.362 -20.206 1.00 90.62 611 GLU A C 1
ATOM 4592 O O . GLU A 1 611 ? 34.625 -21.223 -19.012 1.00 90.62 611 GLU A O 1
ATOM 4597 N N . GLU A 1 612 ? 34.527 -22.515 -20.846 1.00 92.62 612 GLU A N 1
ATOM 4598 C CA . GLU A 1 612 ? 35.155 -23.675 -20.216 1.00 92.62 612 GLU A CA 1
ATOM 4599 C C . GLU A 1 612 ? 36.634 -23.418 -19.880 1.00 92.62 612 GLU A C 1
ATOM 4601 O O . GLU A 1 612 ? 37.074 -23.715 -18.763 1.00 92.62 612 GLU A O 1
ATOM 4606 N N . ALA A 1 613 ? 37.384 -22.774 -20.781 1.00 91.19 613 ALA A N 1
ATOM 4607 C CA . ALA A 1 613 ? 38.770 -22.367 -20.541 1.00 91.19 613 ALA A CA 1
ATOM 4608 C C . ALA A 1 613 ? 38.898 -21.370 -19.369 1.00 91.19 613 ALA A C 1
ATOM 4610 O O . ALA A 1 613 ? 39.802 -21.475 -18.536 1.00 91.19 613 ALA A O 1
ATOM 4611 N N . ILE A 1 614 ? 37.958 -20.430 -19.237 1.00 89.50 614 ILE A N 1
ATOM 4612 C CA . ILE A 1 614 ? 37.918 -19.497 -18.099 1.00 89.50 614 ILE A CA 1
ATOM 4613 C C . ILE A 1 614 ? 37.629 -20.250 -16.790 1.00 89.50 614 ILE A C 1
ATOM 4615 O O . ILE A 1 614 ? 38.266 -19.989 -15.763 1.00 89.50 614 ILE A O 1
ATOM 4619 N N . ARG A 1 615 ? 36.704 -21.220 -16.807 1.00 86.06 615 ARG A N 1
ATOM 4620 C CA . ARG A 1 615 ? 36.392 -22.050 -15.630 1.00 86.06 615 ARG A CA 1
ATOM 4621 C C . ARG A 1 615 ? 37.579 -22.902 -15.180 1.00 86.06 615 ARG A C 1
ATOM 4623 O O . ARG A 1 615 ? 37.805 -23.022 -13.973 1.00 86.06 615 ARG A O 1
ATOM 4630 N N . THR A 1 616 ? 38.337 -23.487 -16.103 1.00 86.69 616 THR A N 1
ATOM 4631 C CA . THR A 1 616 ? 39.521 -24.295 -15.766 1.00 86.69 616 THR A CA 1
ATOM 4632 C C . THR A 1 616 ? 40.661 -23.426 -15.229 1.00 86.69 616 THR A C 1
ATOM 4634 O O . THR A 1 616 ? 41.240 -23.763 -14.191 1.00 86.69 616 THR A O 1
ATOM 4637 N N . ALA A 1 617 ? 40.894 -22.245 -15.812 1.00 84.56 617 ALA A N 1
ATOM 4638 C CA . ALA A 1 617 ? 41.862 -21.271 -15.303 1.00 84.56 617 ALA A CA 1
ATOM 4639 C C . ALA A 1 617 ? 41.512 -20.764 -13.886 1.00 84.56 617 ALA A C 1
ATOM 4641 O O . ALA A 1 617 ? 42.391 -20.605 -13.033 1.00 84.56 617 ALA A O 1
ATOM 4642 N N . ALA A 1 618 ? 40.223 -20.559 -13.590 1.00 79.06 618 ALA A N 1
ATOM 4643 C CA . ALA A 1 618 ? 39.763 -20.149 -12.261 1.00 79.06 618 ALA A CA 1
ATOM 4644 C C . ALA A 1 618 ? 39.952 -21.244 -11.193 1.00 79.06 618 ALA A C 1
ATOM 4646 O O . ALA A 1 618 ? 40.221 -20.931 -10.030 1.00 79.06 618 ALA A O 1
ATOM 4647 N N . LYS A 1 619 ? 39.846 -22.526 -11.572 1.00 80.12 619 LYS A N 1
ATOM 4648 C CA . LYS A 1 619 ? 40.120 -23.660 -10.673 1.00 80.12 619 LYS A CA 1
ATOM 4649 C C . LYS A 1 619 ? 41.612 -23.790 -10.356 1.00 80.12 619 LYS A C 1
ATOM 4651 O O . LYS A 1 619 ? 41.952 -23.993 -9.195 1.00 80.12 619 LYS A O 1
ATOM 4656 N N . GLN A 1 620 ? 42.496 -23.593 -11.337 1.00 78.81 620 GLN A N 1
ATOM 4657 C CA . GLN A 1 620 ? 43.949 -23.649 -11.117 1.00 78.81 620 GLN A CA 1
ATOM 4658 C C . GLN A 1 620 ? 44.470 -22.517 -10.215 1.00 78.81 620 GLN A C 1
ATOM 4660 O O . GLN A 1 620 ? 45.375 -22.737 -9.415 1.00 78.81 620 GLN A O 1
ATOM 4665 N N . LYS A 1 621 ? 43.860 -21.323 -10.257 1.00 75.19 621 LYS A N 1
ATOM 4666 C CA . LYS A 1 621 ? 44.239 -20.203 -9.373 1.00 75.19 621 LYS A CA 1
ATOM 4667 C C . LYS A 1 621 ? 43.835 -20.385 -7.903 1.00 75.19 621 LYS A C 1
ATOM 4669 O O . LYS A 1 621 ? 44.329 -19.651 -7.053 1.00 75.19 621 LYS A O 1
ATOM 4674 N N . LYS A 1 622 ? 42.987 -21.367 -7.567 1.00 63.16 622 LYS A N 1
ATOM 4675 C CA . LYS A 1 622 ? 42.615 -21.706 -6.177 1.00 63.16 622 LYS A CA 1
ATOM 4676 C C . LYS A 1 622 ? 43.494 -22.814 -5.579 1.00 63.16 622 LYS A C 1
ATOM 4678 O O . LYS A 1 622 ? 43.016 -23.627 -4.790 1.00 63.16 622 LYS A O 1
ATOM 4683 N N . GLY A 1 623 ? 44.781 -22.827 -5.936 1.00 54.34 623 GLY A N 1
ATOM 4684 C CA . GLY A 1 623 ? 45.797 -23.663 -5.301 1.00 54.34 623 GLY A CA 1
ATOM 4685 C C . GLY A 1 623 ? 45.800 -23.476 -3.782 1.00 54.34 623 GLY A C 1
ATOM 4686 O O . GLY A 1 623 ? 46.109 -22.406 -3.260 1.00 54.34 623 GLY A O 1
ATOM 4687 N N . PHE A 1 624 ? 45.401 -24.541 -3.095 1.00 49.03 624 PHE A N 1
ATOM 4688 C CA . PHE A 1 624 ? 45.330 -24.703 -1.650 1.00 49.03 624 PHE A CA 1
ATOM 4689 C C . PHE A 1 624 ? 46.691 -24.388 -1.004 1.00 49.03 624 PHE A C 1
ATOM 4691 O O . PHE A 1 624 ? 47.645 -25.147 -1.154 1.00 49.03 624 PHE A O 1
ATOM 4698 N N . SER A 1 625 ? 46.785 -23.294 -0.248 1.00 46.16 625 SER A N 1
ATOM 4699 C CA . SER A 1 625 ? 47.853 -23.127 0.741 1.00 46.16 625 SER A CA 1
ATOM 4700 C C . SER A 1 625 ? 47.372 -23.732 2.070 1.00 46.16 625 SER A C 1
ATOM 4702 O O . SER A 1 625 ? 46.321 -23.327 2.579 1.00 46.16 625 SER A O 1
ATOM 4704 N N . PRO A 1 626 ? 48.077 -24.722 2.652 1.00 45.81 626 PRO A N 1
ATOM 4705 C CA . PRO A 1 626 ? 47.661 -25.323 3.909 1.00 45.81 626 PRO A CA 1
ATOM 4706 C C . PRO A 1 626 ? 47.859 -24.305 5.033 1.00 45.81 626 PRO A C 1
ATOM 4708 O O . PRO A 1 626 ? 48.975 -23.957 5.423 1.00 45.81 626 PRO A O 1
ATOM 4711 N N . ARG A 1 627 ? 46.741 -23.787 5.544 1.00 45.19 627 ARG A N 1
ATOM 4712 C CA . ARG A 1 627 ? 46.707 -22.802 6.623 1.00 45.19 627 ARG A CA 1
ATOM 4713 C C . ARG A 1 627 ? 47.143 -23.478 7.926 1.00 45.19 627 ARG A C 1
ATOM 4715 O O . ARG A 1 627 ? 46.359 -24.177 8.561 1.00 45.19 627 ARG A O 1
ATOM 4722 N N . ARG A 1 628 ? 48.400 -23.257 8.328 1.00 44.28 628 ARG A N 1
ATOM 4723 C CA . ARG A 1 628 ? 48.931 -23.595 9.660 1.00 44.28 628 ARG A CA 1
ATOM 4724 C C . ARG A 1 628 ? 48.021 -23.006 10.746 1.00 44.28 628 ARG A C 1
ATOM 4726 O O . ARG A 1 628 ? 47.984 -21.794 10.953 1.00 44.28 628 ARG A O 1
ATOM 4733 N N . THR A 1 629 ? 47.301 -23.868 11.454 1.00 40.00 629 THR A N 1
ATOM 4734 C CA . THR A 1 629 ? 46.559 -23.540 12.674 1.00 40.00 629 THR A CA 1
ATOM 4735 C C . THR A 1 629 ? 47.538 -23.254 13.808 1.00 40.00 629 THR A C 1
ATOM 4737 O O . THR A 1 629 ? 48.223 -24.150 14.299 1.00 40.00 629 THR A O 1
ATOM 4740 N N . ARG A 1 630 ? 47.612 -21.989 14.231 1.00 42.78 630 ARG A N 1
ATOM 4741 C CA . ARG A 1 630 ? 48.343 -21.562 15.429 1.00 42.78 630 ARG A CA 1
ATOM 4742 C C . ARG A 1 630 ? 47.447 -21.832 16.643 1.00 42.78 630 ARG A C 1
ATOM 4744 O O . ARG A 1 630 ? 46.490 -21.103 16.885 1.00 42.78 630 ARG A O 1
ATOM 4751 N N . GLY A 1 631 ? 47.725 -22.921 17.357 1.00 38.91 631 GLY A N 1
ATOM 4752 C CA . GLY A 1 631 ? 47.060 -23.271 18.610 1.00 38.91 631 GLY A CA 1
ATOM 4753 C C . GLY A 1 631 ? 47.456 -22.307 19.727 1.00 38.91 631 GLY A C 1
ATOM 4754 O O . GLY A 1 631 ? 48.600 -22.304 20.170 1.00 38.91 631 GLY A O 1
ATOM 4755 N N . GLY A 1 632 ? 46.507 -21.486 20.172 1.00 38.84 632 GLY A N 1
ATOM 4756 C CA . GLY A 1 632 ? 46.596 -20.701 21.400 1.00 38.84 632 GLY A CA 1
ATOM 4757 C C . GLY A 1 632 ? 45.669 -21.300 22.452 1.00 38.84 632 GLY A C 1
ATOM 4758 O O . GLY A 1 632 ? 44.483 -20.988 22.489 1.00 38.84 632 GLY A O 1
ATOM 4759 N N . THR A 1 633 ? 46.201 -22.180 23.294 1.00 39.94 633 THR A N 1
ATOM 4760 C CA . THR A 1 633 ? 45.511 -22.742 24.461 1.00 39.94 633 THR A CA 1
ATOM 4761 C C . THR A 1 633 ? 45.306 -21.669 25.530 1.00 39.94 633 THR A C 1
ATOM 4763 O O . THR A 1 633 ? 46.255 -21.294 26.217 1.00 39.94 633 THR A O 1
ATOM 4766 N N . ARG A 1 634 ? 44.064 -21.209 25.731 1.00 40.31 634 ARG A N 1
ATOM 4767 C CA . ARG A 1 634 ? 43.648 -20.593 27.001 1.00 40.31 634 ARG A CA 1
ATOM 4768 C C . ARG A 1 634 ? 43.106 -21.692 27.913 1.00 40.31 634 ARG A C 1
ATOM 4770 O O . ARG A 1 634 ? 42.088 -22.308 27.614 1.00 40.31 634 ARG A O 1
ATOM 4777 N N . LYS A 1 635 ? 43.817 -21.943 29.014 1.00 40.31 635 LYS A N 1
ATOM 4778 C CA . LYS A 1 635 ? 43.362 -22.780 30.130 1.00 40.31 635 LYS A CA 1
ATOM 4779 C C . LYS A 1 635 ? 42.166 -22.095 30.797 1.00 40.31 635 LYS A C 1
ATOM 4781 O O . LYS A 1 635 ? 42.331 -21.036 31.393 1.00 40.31 635 LYS A O 1
ATOM 4786 N N . ILE A 1 636 ? 40.993 -22.715 30.727 1.00 42.06 636 ILE A N 1
ATOM 4787 C CA . ILE A 1 636 ? 39.877 -22.429 31.632 1.00 42.06 636 ILE A CA 1
ATOM 4788 C C . ILE A 1 636 ? 39.977 -23.455 32.763 1.00 42.06 636 ILE A C 1
ATOM 4790 O O . ILE A 1 636 ? 39.893 -24.659 32.529 1.00 42.06 636 ILE A O 1
ATOM 4794 N N . HIS A 1 637 ? 40.223 -22.982 33.984 1.00 45.25 637 HIS A N 1
ATOM 4795 C CA . HIS A 1 637 ? 40.058 -23.774 35.200 1.00 45.25 637 HIS A CA 1
ATOM 4796 C C . HIS A 1 637 ? 38.557 -23.936 35.460 1.00 45.25 637 HIS A C 1
ATOM 4798 O O . HIS A 1 637 ? 37.897 -22.988 35.874 1.00 45.25 637 HIS A O 1
ATOM 4804 N N . LEU A 1 638 ? 38.024 -25.134 35.219 1.00 42.88 638 LEU A N 1
ATOM 4805 C CA . LEU A 1 638 ? 36.729 -25.549 35.749 1.00 42.88 638 LEU A CA 1
ATOM 4806 C C . LEU A 1 638 ? 36.962 -26.587 36.841 1.00 42.88 638 LEU A C 1
ATOM 4808 O O . LEU A 1 638 ? 37.662 -27.585 36.655 1.00 42.88 638 LEU A O 1
ATOM 4812 N N . GLY A 1 639 ? 36.413 -26.265 38.009 1.00 38.44 639 GLY A N 1
ATOM 4813 C CA . GLY A 1 639 ? 36.526 -27.021 39.240 1.00 38.44 639 GLY A CA 1
ATOM 4814 C C . GLY A 1 639 ? 36.009 -28.450 39.116 1.00 38.44 639 GLY A C 1
ATOM 4815 O O . GLY A 1 639 ? 35.101 -28.775 38.353 1.00 38.44 639 GLY A O 1
ATOM 4816 N N . LYS A 1 640 ? 36.635 -29.306 39.918 1.00 43.94 640 LYS A N 1
ATOM 4817 C CA . LYS A 1 640 ? 36.363 -30.731 40.069 1.00 43.94 640 LYS A CA 1
ATOM 4818 C C . LYS A 1 640 ? 34.915 -30.961 40.515 1.00 43.94 640 LYS A C 1
ATOM 4820 O O . LYS A 1 640 ? 34.579 -30.722 41.668 1.00 43.94 640 LYS A O 1
ATOM 4825 N N . GLY A 1 641 ? 34.101 -31.525 39.629 1.00 38.75 641 GLY A N 1
ATOM 4826 C CA . GLY A 1 641 ? 32.826 -32.157 39.960 1.00 38.75 641 GLY A CA 1
ATOM 4827 C C . GLY A 1 641 ? 32.853 -33.618 39.526 1.00 38.75 641 GLY A C 1
ATOM 4828 O O . GLY A 1 641 ? 32.554 -33.936 38.381 1.00 38.75 641 GLY A O 1
ATOM 4829 N N . LYS A 1 642 ? 33.245 -34.518 40.435 1.00 43.47 642 LYS A N 1
ATOM 4830 C CA . LYS A 1 642 ? 33.050 -35.966 40.275 1.00 43.47 642 LYS A CA 1
ATOM 4831 C C . LYS A 1 642 ? 31.547 -36.250 40.208 1.00 43.47 642 LYS A C 1
ATOM 4833 O O . LYS A 1 642 ? 30.849 -35.905 41.156 1.00 43.47 642 LYS A O 1
ATOM 4838 N N . LYS A 1 643 ? 31.087 -36.969 39.181 1.00 43.25 643 LYS A N 1
ATOM 4839 C CA . LYS A 1 643 ? 30.108 -38.062 39.318 1.00 43.25 643 LYS A CA 1
ATOM 4840 C C . LYS A 1 643 ? 30.040 -38.895 38.037 1.00 43.25 643 LYS A C 1
ATOM 4842 O O . LYS A 1 643 ? 29.944 -38.399 36.924 1.00 43.25 643 LYS A O 1
ATOM 4847 N N . THR A 1 644 ? 30.147 -40.190 38.267 1.00 46.12 644 THR A N 1
ATOM 4848 C CA . THR A 1 644 ? 30.084 -41.329 37.364 1.00 46.12 644 THR A CA 1
ATOM 4849 C C . THR A 1 644 ? 28.662 -41.554 36.840 1.00 46.12 644 THR A C 1
ATOM 4851 O O . THR A 1 644 ? 27.732 -41.610 37.641 1.00 46.12 644 THR A O 1
ATOM 4854 N N . ARG A 1 645 ? 28.481 -41.810 35.534 1.00 42.84 645 ARG A N 1
ATOM 4855 C CA . ARG A 1 645 ? 27.455 -42.766 35.069 1.00 42.84 645 ARG A CA 1
ATOM 4856 C C . ARG A 1 645 ? 27.655 -43.238 33.620 1.00 42.84 645 ARG A C 1
ATOM 4858 O O . ARG A 1 645 ? 27.541 -42.478 32.672 1.00 42.84 645 ARG A O 1
ATOM 4865 N N . LYS A 1 646 ? 27.966 -44.535 33.554 1.00 48.50 646 LYS A N 1
ATOM 4866 C CA . LYS A 1 646 ? 27.766 -45.576 32.533 1.00 48.50 646 LYS A CA 1
ATOM 4867 C C . LYS A 1 646 ? 27.120 -45.207 31.184 1.00 48.50 646 LYS A C 1
ATOM 4869 O O . LYS A 1 646 ? 25.992 -44.733 31.130 1.00 48.50 646 LYS A O 1
ATOM 4874 N N . ASN A 1 647 ? 27.829 -45.650 30.142 1.00 45.84 647 ASN A N 1
ATOM 4875 C CA . ASN A 1 647 ? 27.373 -46.224 28.872 1.00 45.84 647 ASN A CA 1
ATOM 4876 C C . ASN A 1 647 ? 25.889 -46.610 28.792 1.00 45.84 647 ASN A C 1
ATOM 4878 O O . ASN A 1 647 ? 25.410 -47.397 29.613 1.00 45.84 647 ASN A O 1
ATOM 4882 N N . ARG A 1 648 ? 25.249 -46.228 27.681 1.00 45.28 648 ARG A N 1
ATOM 4883 C CA . ARG A 1 648 ? 24.313 -47.104 26.969 1.00 45.28 648 ARG A CA 1
ATOM 4884 C C . ARG A 1 648 ? 24.274 -46.728 25.487 1.00 45.28 648 ARG A C 1
ATOM 4886 O O . ARG A 1 648 ? 23.764 -45.679 25.119 1.00 45.28 648 ARG A O 1
ATOM 4893 N N . THR A 1 649 ? 24.866 -47.591 24.677 1.00 48.12 649 THR A N 1
ATOM 4894 C CA . THR A 1 649 ? 24.570 -47.776 23.259 1.00 48.12 649 THR A CA 1
ATOM 4895 C C . THR A 1 649 ? 23.181 -48.395 23.121 1.00 48.12 649 THR A C 1
ATOM 4897 O O . THR A 1 649 ? 22.908 -49.425 23.742 1.00 48.12 649 THR A O 1
ATOM 4900 N N . GLN A 1 650 ? 22.332 -47.765 22.315 1.00 44.97 650 GLN A N 1
ATOM 4901 C CA . GLN A 1 650 ? 21.463 -48.394 21.319 1.00 44.97 650 GLN A CA 1
ATOM 4902 C C . GLN A 1 650 ? 21.008 -47.321 20.338 1.00 44.97 650 GLN A C 1
ATOM 4904 O O . GLN A 1 650 ? 20.665 -46.218 20.822 1.00 44.97 650 GLN A O 1
#

Foldseek 3Di:
DDDDDDPPDPPDDPPPPPPPPPDPPDPPPPDDDDDHKFKKWFWDDQDQDPDQDQLDADVVLLVVLLVVVDVQLPPLPDDPVDDDPWDKKKKKKFFVVQAWEKEAEAQQLVQSLLSRLLSRLLVCCVVPVRAAYEYEDDNHHNHDNVSSVSSLVSLSSSCSVNPPRYAYEYDPDPPDPRSDDYAHFWKWADDPPDGGITMTHQDFAPVQWPDWDWDDDDRIIMIITIGGPVRPDRHPLDFRIETEAEDAQPDDDDPVVVSDMDTRHTSDHHYHNDDNNIMITMDIRDVPVVVVVVVPPDDDDDDDDDDDDDDDDDDDDDDDDDDPDDDPPPPDQDWDWADDPPDIATAGADDPVVLVCQLVVNGDPSLVVVCVVLVDDDHSNLSSLLSNLRNPPQLPDPVCCPVDVSSVSNVVSVVVSVVVVVVVVVVVVPDPPDDDDDDDDDDDDDDDDDDDDDDDDDDDDDDDDDDDDDDDVVVVVVVVVVVVVVVVVVVVVVVVVVVVVVVVVVVVVVVVVVVVVVVPDDDDDDDDDDDDDDDDDDPDPCPVVVVVVVVVVVVVPPPCPVVVCVVCVVVVHDDDDDDDDPVVVVVVVVVVVVVVVVVVVVVVVVVVVVVVVVVVVVVVVPPDDPDDDDDDDDDDDDDDDDDDDDDDDD